Protein AF-A0A1Y1WKN1-F1 (afdb_monomer)

Mean predicted aligned error: 10.75 Å

Nearest PDB structures (foldseek):
  8tte-assembly1_A  TM=6.949E-01  e=1.532E-06  Staphylococcus aureus
  8tth-assembly1_A  TM=6.517E-01  e=1.881E-06  Staphylococcus aureus
  7ckr-assembly1_A  TM=7.234E-01  e=6.994E-06  Homo sapiens
  7yr5-assembly1_A  TM=7.170E-01  e=1.405E-05  Homo sapiens
  6lyy-assembly1_A  TM=7.865E-01  e=5.910E-05  Homo sapiens

Secondary structure (DSSP, 8-state):
----------------------------------------SSSSSSTT----HHHHHHHHHHHHHHHHHHHHHHHHHHHHHHHHHHHTT-GGGHHHHHHHHHHHHHHHHHHHHHHHHHH-HHHHHHHHHHHHHHHHHHHHT--SHHHHHHHHHHHHHHHHHHHHHHHHHHHHHS-HHHHHHHHHHHHHHHHHHHHHHHHHHHHHHHHS-THHHHHHHHHHHHHHHHHHHHH--PPPPPS-HHHHHHTS-HHHHHHHHHHHHHHHHHHHHBTTTB-TTSHHHHHHHHHHHHHHHHHHHHHHHH-SS-SS-GGGGGSHHHHHHHHHHHHHHHHHHHHHHHHHHHHHHHS---HHHHHHTTHHHHHHHHHHHHHHHHHHHHH---HHHHHHHHHHHHHHHHHGGG--TT--HHHHHHHHHHHHHHHHHHSSHHHHTT--

pLDDT: mean 79.35, std 19.74, range [22.09, 98.12]

Sequence (436 aa):
MEAVPDINEQPISEKALEAGAGAESHSSEVASGSPVASNEAAGGDLASYTLSKKQLFCAIASIGMLFFISALDATIMASIYVPIASDFDALGQAVWIITTYMLSSTIVQAIIGKISDILGRVETILTSIAIFLVGSVLCGASQSMNMLIASRTIQGVGGGGILGLGMVVLGDLFSERERGNYIGVFSAIFTIATVVGPVMGGGIVEHASWRIVFWINIPVCVIAMALIFFTLKLPKTKGTFKEKIKRIDFIGCVLFTIGMVPILLGLSWGGQQYEWTSAQVLACLICGFVVLLVFGYVEYRFVADPIIPVRLLGNRNVLSALMAVFAIGGVSFGALNNIPAWELAIKHASTTSGGLHLLPMALGVVLASPLCGIYIARSGRFLIPIRVGAVLAAAGASLLLLYKASTGFGERIVYLFLLGLGVGFVSQPPLACLSS

Radius of gyration: 26.5 Å; Cα contacts (8 Å, |Δi|>4): 584; chains: 1; bounding box: 82×65×74 Å

Foldseek 3Di:
DDDDDDDDDDDDDDDDDDDDDDDDDDDDDDDDDDDDDDPPPPPPDLVPDPQDPVLLVLLLVLLLLLLLLLLLLLQLLLQCLCVVCVVQVRNVCSLLLNLLLVLLLVLLLLQLLVLCVLFNLLVQLLVLLVQLLQLLVQCLVDPHPVSNSVSSNSNSNSSSSSNNSSLVVLPSSDDLLQSLLSLLVSLLSSLVSNLVNLLVSLVCVVPHDSSVSSVVSNVSSVSSSVSSVVRPDGDGDDDDPVVSVVLRPPVLSVLLSQLSNLCSVLVSCDPPPDDNPDPSSVVSNVVSVVSVVVSVVCQVPPRPRHSDPVVQCVDPLLVVLVVLCVVLVCLVVCCSNVQLVCCCPLVVDRSNVSSVLLVLLSVLLSVQRNVLSVCCSPPVDLVVLQVQLSVLLVQLSVLVVVVDSPDDSVSSSVSSNSNSNSSNSSSRCSVSSVVD

Organism: NCBI:txid61395

Solvent-accessible surface area (backbone atoms only — not comparable to full-atom values): 23024 Å² total; per-residue (Å²): 134,87,86,86,88,83,90,87,87,88,88,84,83,92,87,86,84,92,79,88,82,92,87,86,90,86,91,83,85,88,82,90,80,86,74,87,77,76,88,75,85,82,81,72,80,73,86,73,70,79,64,51,73,67,34,48,49,51,38,52,53,26,47,48,53,49,36,26,53,39,35,18,62,69,30,16,45,78,55,35,33,61,63,57,13,54,78,58,77,35,60,94,51,24,69,45,54,53,47,36,19,52,54,32,13,57,54,29,32,62,46,37,57,52,53,22,69,49,69,12,61,62,60,45,44,49,49,15,49,51,38,23,43,52,13,25,53,41,40,41,67,43,89,43,64,69,50,28,34,54,18,28,28,43,19,12,36,8,32,12,24,37,53,35,36,45,57,50,53,46,54,70,74,32,57,82,58,54,31,36,34,52,50,18,51,50,52,26,40,35,42,48,18,44,35,48,13,21,25,51,30,27,54,38,53,77,75,47,63,66,43,50,69,31,54,61,50,44,64,55,48,53,52,28,46,50,46,36,70,77,46,51,82,72,83,73,50,83,77,54,72,70,59,41,58,71,65,54,57,60,66,58,53,49,35,46,47,64,8,47,52,31,33,56,48,18,63,65,31,37,74,71,81,39,53,63,86,33,68,68,27,43,46,25,36,52,55,9,51,53,36,40,51,51,33,54,50,46,40,73,73,72,45,92,73,50,75,67,64,63,72,53,62,70,37,66,67,45,40,52,33,52,52,51,50,50,55,49,49,53,54,48,56,46,48,69,56,48,49,30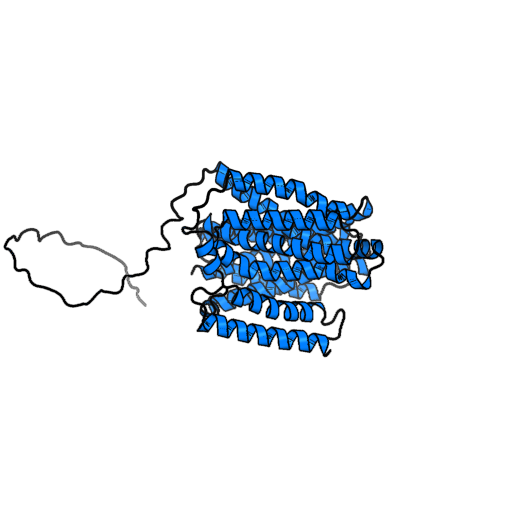,52,46,31,34,72,74,67,67,37,52,59,43,54,18,22,58,69,42,47,37,23,35,50,18,20,50,54,27,8,45,54,38,13,52,47,28,50,74,66,73,51,54,65,60,41,36,53,54,9,50,53,33,27,53,51,15,56,58,46,55,77,62,71,48,96,83,55,50,73,69,57,53,41,51,33,36,22,38,23,14,29,8,48,21,23,40,74,42,44,49,70,58,54,73,79,107

Structure (mmCIF, N/CA/C/O backbone):
data_AF-A0A1Y1WKN1-F1
#
_entry.id   AF-A0A1Y1WKN1-F1
#
loop_
_atom_site.group_PDB
_atom_site.id
_atom_site.type_symbol
_atom_site.label_atom_id
_atom_site.label_alt_id
_atom_site.label_comp_id
_atom_site.label_asym_id
_atom_site.label_entity_id
_atom_site.label_seq_id
_atom_site.pdbx_PDB_ins_code
_atom_site.Cartn_x
_atom_site.Cartn_y
_atom_site.Cartn_z
_atom_site.occupancy
_atom_site.B_iso_or_equiv
_atom_site.auth_seq_id
_atom_site.auth_comp_id
_atom_site.auth_asym_id
_atom_site.auth_atom_id
_atom_site.pdbx_PDB_model_num
ATOM 1 N N . MET A 1 1 ? -47.911 34.818 -21.875 1.00 37.78 1 MET A N 1
ATOM 2 C CA . MET A 1 1 ? -47.454 36.164 -21.484 1.00 37.78 1 MET A CA 1
ATOM 3 C C . MET A 1 1 ? -47.997 36.396 -20.085 1.00 37.78 1 MET A C 1
ATOM 5 O O . MET A 1 1 ? -49.130 35.998 -19.867 1.00 37.78 1 MET A O 1
ATOM 9 N N . GLU A 1 2 ? -47.163 36.948 -19.199 1.00 32.09 2 GLU A N 1
ATOM 10 C CA . GLU A 1 2 ? -47.450 37.388 -17.813 1.00 32.09 2 GLU A CA 1
ATOM 11 C C . GLU A 1 2 ? -47.500 36.265 -16.755 1.00 32.09 2 GLU A C 1
ATOM 13 O O . GLU A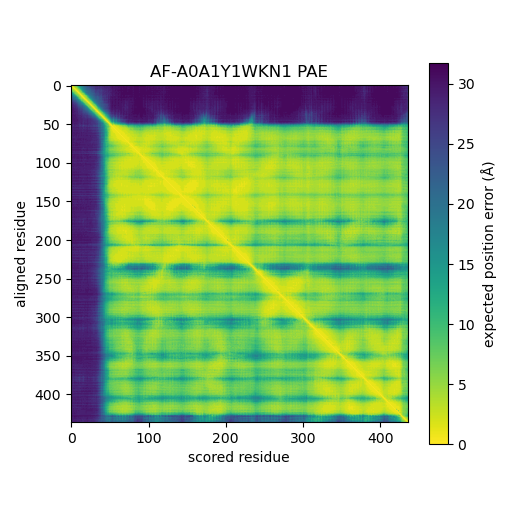 1 2 ? -48.408 35.447 -16.730 1.00 32.09 2 GLU A O 1
ATOM 18 N N . ALA A 1 3 ? -46.404 35.989 -16.037 1.00 34.03 3 ALA A N 1
ATOM 19 C CA . ALA A 1 3 ? -45.725 36.767 -14.980 1.00 34.03 3 ALA A CA 1
ATOM 20 C C . ALA A 1 3 ? -46.418 36.623 -13.610 1.00 34.03 3 ALA A C 1
ATOM 22 O O . ALA A 1 3 ? -47.417 37.270 -13.321 1.00 34.03 3 ALA A O 1
ATOM 23 N N . VAL A 1 4 ? -45.835 35.761 -12.774 1.00 35.00 4 VAL A N 1
ATOM 24 C CA . VAL A 1 4 ? -46.082 35.656 -11.329 1.00 35.00 4 VAL A CA 1
ATOM 25 C C . VAL A 1 4 ? -45.198 36.686 -10.618 1.00 35.00 4 VAL A C 1
ATOM 27 O O . VAL A 1 4 ? -44.000 36.712 -10.915 1.00 35.00 4 VAL A O 1
ATOM 30 N N . PRO A 1 5 ? -45.728 37.481 -9.671 1.00 42.72 5 PRO A N 1
ATOM 31 C CA . PRO A 1 5 ? -44.914 38.164 -8.681 1.00 42.72 5 PRO A CA 1
ATOM 32 C C . PRO A 1 5 ? -45.036 37.568 -7.271 1.00 42.72 5 PRO A C 1
ATOM 34 O O . PRO A 1 5 ? -45.926 36.786 -6.944 1.00 42.72 5 PRO A O 1
ATOM 37 N N . ASP A 1 6 ? -44.047 37.976 -6.493 1.00 33.59 6 ASP A N 1
ATOM 38 C CA . ASP A 1 6 ? -43.444 37.405 -5.300 1.00 33.59 6 ASP A CA 1
ATOM 39 C C . ASP A 1 6 ? -44.047 37.929 -3.963 1.00 33.59 6 ASP A C 1
ATOM 41 O O . ASP A 1 6 ? -44.594 39.026 -3.913 1.00 33.59 6 ASP A O 1
ATOM 45 N N . ILE A 1 7 ? -43.867 37.125 -2.902 1.00 33.78 7 ILE A N 1
ATOM 46 C CA . ILE A 1 7 ? -43.727 37.376 -1.436 1.00 33.78 7 ILE A CA 1
ATOM 47 C C . ILE A 1 7 ? -44.654 38.305 -0.596 1.00 33.78 7 ILE A C 1
ATOM 49 O O . ILE A 1 7 ? -44.704 39.517 -0.759 1.00 33.78 7 ILE A O 1
ATOM 53 N N . ASN A 1 8 ? -45.119 37.689 0.506 1.00 29.81 8 ASN A N 1
ATOM 54 C CA . ASN A 1 8 ? -44.899 38.007 1.940 1.00 29.81 8 ASN A CA 1
ATOM 55 C C . ASN A 1 8 ? -45.978 38.638 2.844 1.00 29.81 8 ASN A C 1
ATOM 57 O O . ASN A 1 8 ? -46.627 39.620 2.513 1.00 29.81 8 ASN A O 1
ATOM 61 N N . GLU A 1 9 ? -45.940 38.096 4.076 1.00 29.59 9 GLU A N 1
ATOM 62 C CA . GLU A 1 9 ? -46.276 38.659 5.399 1.00 29.59 9 GLU A CA 1
ATOM 63 C C . GLU A 1 9 ? -47.731 38.632 5.910 1.00 29.59 9 GLU A C 1
ATOM 65 O O . GLU A 1 9 ? -48.589 39.368 5.441 1.00 29.59 9 GLU A O 1
ATOM 70 N N . GLN A 1 10 ? -47.983 37.860 6.987 1.00 29.19 10 GLN A N 1
ATOM 71 C CA . GLN A 1 10 ? -48.074 38.386 8.372 1.00 29.19 10 GLN A CA 1
ATOM 72 C C . GLN A 1 10 ? -48.345 37.288 9.451 1.00 29.19 10 GLN A C 1
ATOM 74 O O . GLN A 1 10 ? -48.830 36.210 9.109 1.00 29.19 10 GLN A O 1
ATOM 79 N N . PRO A 1 11 ? -48.008 37.529 10.746 1.00 37.16 11 PRO A N 1
ATOM 80 C CA . PRO A 1 11 ? -47.888 36.523 11.821 1.00 37.16 11 PRO A CA 1
ATOM 81 C C . PRO A 1 11 ? -49.044 36.552 12.849 1.00 37.16 11 PRO A C 1
ATOM 83 O O . PRO A 1 11 ? -49.709 37.575 12.987 1.00 37.16 11 PRO A O 1
ATOM 86 N N . ILE A 1 12 ? -49.252 35.486 13.647 1.00 32.62 12 ILE A N 1
ATOM 87 C CA . ILE A 1 12 ? -50.195 35.514 14.792 1.00 32.62 12 ILE A CA 1
ATOM 88 C C . ILE A 1 12 ? -49.634 34.814 16.050 1.00 32.62 12 ILE A C 1
ATOM 90 O O . ILE A 1 12 ? -49.544 33.593 16.127 1.00 32.62 12 ILE A O 1
ATOM 94 N N . SER A 1 13 ? -49.256 35.660 17.017 1.00 32.72 13 SER A N 1
ATOM 95 C CA . SER A 1 13 ? -49.569 35.676 18.463 1.00 32.72 13 SER A CA 1
ATOM 96 C C . SER A 1 13 ? -50.103 34.415 19.175 1.00 32.72 13 SER A C 1
ATOM 98 O O . SER A 1 13 ? -51.252 34.024 19.008 1.00 32.72 13 SER A O 1
ATOM 100 N N . GLU A 1 14 ? -49.297 33.910 20.116 1.00 29.72 14 GLU A N 1
ATOM 101 C CA . GLU A 1 14 ? -49.547 33.867 21.575 1.00 29.72 14 GLU A CA 1
ATOM 102 C C . GLU A 1 14 ? -51.017 33.867 22.070 1.00 29.72 14 GLU A C 1
ATOM 104 O O . GLU A 1 14 ? -51.689 34.898 22.031 1.00 29.72 14 GLU A O 1
ATOM 109 N N . LYS A 1 15 ? -51.487 32.714 22.584 1.00 27.52 15 LYS A N 1
ATOM 110 C CA . LYS A 1 15 ? -52.479 32.551 23.677 1.00 27.52 15 LYS A CA 1
ATOM 111 C C . LYS A 1 15 ? -52.797 31.065 23.899 1.00 27.52 15 LYS A C 1
ATOM 113 O O . LYS A 1 15 ? -53.494 30.477 23.082 1.00 27.52 15 LYS A O 1
ATOM 118 N N . ALA A 1 16 ? -52.317 30.492 25.004 1.00 30.02 16 ALA A N 1
ATOM 119 C CA . ALA A 1 16 ? -53.018 29.484 25.822 1.00 30.02 16 ALA A CA 1
ATOM 120 C C . ALA A 1 16 ? -52.072 28.948 26.912 1.00 30.02 16 ALA A C 1
ATOM 122 O O . ALA A 1 16 ? -51.547 27.839 26.838 1.00 30.02 16 ALA A O 1
ATOM 123 N N . LEU A 1 17 ? -51.845 29.782 27.922 1.00 26.47 17 LEU A N 1
ATOM 124 C CA . LEU A 1 17 ? -51.500 29.355 29.273 1.00 26.47 17 LEU A CA 1
ATOM 125 C C . LEU A 1 17 ? -52.823 29.289 30.062 1.00 26.47 17 LEU A C 1
ATOM 127 O O . LEU A 1 17 ? -53.707 30.103 29.809 1.00 26.47 17 LEU A O 1
ATOM 131 N N . GLU A 1 18 ? -52.896 28.356 31.016 1.00 26.97 18 GLU A N 1
ATOM 132 C CA . GLU A 1 18 ? -53.894 28.218 32.102 1.00 26.97 18 GLU A CA 1
ATOM 133 C C . GLU A 1 18 ? -55.113 27.291 31.900 1.00 26.97 18 GLU A C 1
ATOM 135 O O . GLU A 1 18 ? -56.191 27.700 31.481 1.00 26.97 18 GLU A O 1
ATOM 140 N N . ALA A 1 19 ? -54.932 26.034 32.327 1.00 29.55 19 ALA A N 1
ATOM 141 C CA . ALA A 1 19 ? -55.803 25.256 33.234 1.00 29.55 19 ALA A CA 1
ATOM 142 C C . ALA A 1 19 ? -55.013 23.961 33.577 1.00 29.55 19 ALA A C 1
ATOM 144 O O . ALA A 1 19 ? -54.743 23.175 32.677 1.00 29.55 19 ALA A O 1
ATOM 145 N N . GLY A 1 20 ? -54.398 23.725 34.749 1.00 23.42 20 GLY A N 1
ATOM 146 C CA . GLY A 1 20 ? -54.951 23.645 36.113 1.00 23.42 20 GLY A CA 1
ATOM 147 C C . GLY A 1 20 ? -55.958 22.483 36.224 1.00 23.42 20 GLY A C 1
ATOM 148 O O . GLY A 1 20 ? -56.905 22.480 35.457 1.00 23.42 20 GLY A O 1
ATOM 149 N N . ALA A 1 21 ? -55.924 21.483 37.113 1.00 24.52 21 ALA A N 1
ATOM 150 C CA . ALA A 1 21 ? -55.039 21.003 38.178 1.00 24.52 21 ALA A CA 1
ATOM 151 C C . ALA A 1 21 ? -55.647 19.673 38.726 1.00 24.52 21 ALA A C 1
ATOM 153 O O . ALA A 1 21 ? -56.867 19.555 38.757 1.00 24.52 21 ALA A O 1
ATOM 154 N N . GLY A 1 22 ? -54.818 18.741 39.230 1.00 22.09 22 GLY A N 1
ATOM 155 C CA . GLY A 1 22 ? -55.119 17.862 40.388 1.00 22.09 22 GLY A CA 1
ATOM 156 C C . GLY A 1 22 ? -55.830 16.494 40.227 1.00 22.09 22 GLY A C 1
ATOM 157 O O . GLY A 1 22 ? -56.964 16.435 39.770 1.00 22.09 22 GLY A O 1
ATOM 158 N N . ALA A 1 23 ? -55.176 15.448 40.779 1.00 25.56 23 ALA A N 1
ATOM 159 C CA . ALA A 1 23 ? -55.706 14.377 41.669 1.00 25.56 23 ALA A CA 1
ATOM 160 C C . ALA A 1 23 ? -55.448 12.886 41.282 1.00 25.56 23 ALA A C 1
ATOM 162 O O . ALA A 1 23 ? -56.155 12.290 40.480 1.00 25.56 23 ALA A O 1
ATOM 163 N N . GLU A 1 24 ? -54.402 12.334 41.918 1.00 24.14 24 GLU A N 1
ATOM 164 C CA . GLU A 1 24 ? -54.233 11.057 42.664 1.00 24.14 24 GLU A CA 1
ATOM 165 C C . GLU A 1 24 ? -54.748 9.655 42.212 1.00 24.14 24 GLU A C 1
ATOM 167 O O . GLU A 1 24 ? -55.935 9.375 42.106 1.00 24.14 24 GLU A O 1
ATOM 172 N N . SER A 1 25 ? -53.755 8.745 42.136 1.00 22.62 25 SER A N 1
ATOM 173 C CA . SER A 1 25 ? -53.622 7.340 42.609 1.00 22.62 25 SER A CA 1
ATOM 174 C C . SER A 1 25 ? -54.633 6.224 42.270 1.00 22.62 25 SER A C 1
ATOM 176 O O . SER A 1 25 ? -55.725 6.170 42.822 1.00 22.62 25 SER A O 1
ATOM 178 N N . HIS A 1 26 ? -54.139 5.180 41.583 1.00 24.75 26 HIS A N 1
ATOM 179 C CA . HIS A 1 26 ? -54.323 3.772 41.975 1.00 24.75 26 HIS A CA 1
ATOM 180 C C . HIS A 1 26 ? -53.222 2.878 41.372 1.00 24.75 26 HIS A C 1
ATOM 182 O O . HIS A 1 26 ? -52.876 2.990 40.199 1.00 24.75 26 HIS A O 1
ATOM 188 N N . SER A 1 27 ? -52.665 1.997 42.202 1.00 22.50 27 SER A N 1
ATOM 189 C CA . SER A 1 27 ? -51.702 0.944 41.873 1.00 22.50 27 SER A CA 1
ATOM 190 C C . SER A 1 27 ? -52.409 -0.374 41.521 1.00 22.50 27 SER A C 1
ATOM 192 O O . SER A 1 27 ? -53.352 -0.762 42.208 1.00 22.50 27 SER A O 1
ATOM 194 N N . SER A 1 28 ? -51.950 -1.085 40.483 1.00 23.53 28 SER A N 1
ATOM 195 C CA . SER A 1 28 ? -51.915 -2.564 40.382 1.00 23.53 28 SER A CA 1
ATOM 196 C C . SER A 1 28 ? -51.254 -3.026 39.069 1.00 23.53 28 SER A C 1
ATOM 198 O O . SER A 1 28 ? -51.147 -2.285 38.099 1.00 23.53 28 SER A O 1
ATOM 200 N N . GLU A 1 29 ? -50.716 -4.238 39.126 1.00 23.22 29 GLU A N 1
ATOM 201 C CA . GLU A 1 29 ? -49.594 -4.828 38.393 1.00 23.22 29 GLU A CA 1
ATOM 202 C C . GLU A 1 29 ? -49.796 -5.260 36.920 1.00 23.22 29 GLU A C 1
ATOM 204 O O . GLU A 1 29 ? -50.827 -5.798 36.540 1.00 23.22 29 GLU A O 1
ATOM 209 N N . VAL A 1 30 ? -48.691 -5.124 36.163 1.00 23.06 30 VAL A N 1
ATOM 210 C CA . VAL A 1 30 ? -48.052 -6.094 35.237 1.00 23.06 30 VAL A CA 1
ATOM 211 C C . VAL A 1 30 ? -48.864 -6.682 34.065 1.00 23.06 30 VAL A C 1
ATOM 213 O O . VAL A 1 30 ? -49.628 -7.621 34.239 1.00 23.06 30 VAL A O 1
ATOM 216 N N . ALA A 1 31 ? -48.499 -6.281 32.833 1.00 23.48 31 ALA A N 1
ATOM 217 C CA . ALA A 1 31 ? -48.171 -7.203 31.725 1.00 23.48 31 ALA A CA 1
ATOM 218 C C . ALA A 1 31 ? -47.546 -6.473 30.509 1.00 23.48 31 ALA A C 1
ATOM 220 O O . ALA A 1 31 ? -48.205 -5.724 29.797 1.00 23.48 31 ALA A O 1
ATOM 221 N N . SER A 1 32 ? -46.249 -6.730 30.300 1.00 25.02 32 SER A N 1
ATOM 222 C CA . SER A 1 32 ? -45.498 -6.808 29.029 1.00 25.02 32 SER A CA 1
ATOM 223 C C . SER A 1 32 ? -45.903 -5.946 27.816 1.00 25.02 32 SER A C 1
ATOM 225 O O . SER A 1 32 ? -46.829 -6.275 27.077 1.00 25.02 32 SER A O 1
ATOM 227 N N . GLY A 1 33 ? -45.050 -4.971 27.490 1.00 23.25 33 GLY A N 1
ATOM 228 C CA . GLY A 1 33 ? -45.017 -4.305 26.186 1.00 23.25 33 GLY A CA 1
ATOM 229 C C . GLY A 1 33 ? -43.870 -3.299 26.094 1.00 23.25 33 GLY A C 1
ATOM 230 O O . GLY A 1 33 ? -44.108 -2.097 26.119 1.00 23.25 33 GLY A O 1
ATOM 231 N N . SER A 1 34 ? -42.616 -3.762 26.055 1.00 24.64 34 SER A N 1
ATOM 232 C CA . SER A 1 34 ? -41.464 -2.871 25.859 1.00 24.64 34 SER A CA 1
ATOM 233 C C . SER A 1 34 ? -41.420 -2.370 24.407 1.00 24.64 34 SER A C 1
ATOM 235 O O . SER A 1 34 ? -41.387 -3.198 23.493 1.00 24.64 34 SER A O 1
ATOM 237 N N . PRO A 1 35 ? -41.400 -1.046 24.171 1.00 26.64 35 PRO A N 1
ATOM 238 C CA . PRO A 1 35 ? -41.251 -0.485 22.840 1.00 26.64 35 PRO A CA 1
ATOM 239 C C . PRO A 1 35 ? -39.800 -0.611 22.367 1.00 26.64 35 PRO A C 1
ATOM 241 O O . PRO A 1 35 ? -38.852 -0.572 23.153 1.00 26.64 35 PRO A O 1
ATOM 244 N N . VAL A 1 36 ? -39.660 -0.780 21.056 1.00 26.25 36 VAL A N 1
ATOM 245 C CA . VAL A 1 36 ? -38.412 -0.827 20.292 1.00 26.25 36 VAL A CA 1
ATOM 246 C C . VAL A 1 36 ? -37.517 0.352 20.686 1.00 26.25 36 VAL A C 1
ATOM 248 O O . VAL A 1 36 ? -37.782 1.491 20.311 1.00 26.25 36 VAL A O 1
ATOM 251 N N . ALA A 1 37 ? -36.460 0.072 21.450 1.00 25.86 37 ALA A N 1
ATOM 252 C CA . ALA A 1 37 ? -35.389 1.022 21.703 1.00 25.86 37 ALA A CA 1
ATOM 253 C C . ALA A 1 37 ? -34.618 1.235 20.395 1.00 25.86 37 ALA A C 1
ATOM 255 O O . ALA A 1 37 ? -33.943 0.334 19.889 1.00 25.86 37 ALA A O 1
ATOM 256 N N . SER A 1 38 ? -34.772 2.430 19.835 1.00 27.66 38 SER A N 1
ATOM 257 C CA . SER A 1 38 ? -33.962 2.969 18.754 1.00 27.66 38 SER A CA 1
ATOM 258 C C . SER A 1 38 ? -32.482 2.917 19.136 1.00 27.66 38 SER A C 1
ATOM 260 O O . SER A 1 38 ? -32.046 3.382 20.188 1.00 27.66 38 SER A O 1
ATOM 262 N N . ASN A 1 39 ? -31.708 2.296 18.255 1.00 28.56 39 ASN A N 1
ATOM 263 C CA . ASN A 1 39 ? -30.284 2.037 18.385 1.00 28.56 39 ASN A CA 1
ATOM 264 C C . ASN A 1 39 ? -29.463 3.311 18.083 1.00 28.56 39 ASN A C 1
ATOM 266 O O . ASN A 1 39 ? -28.734 3.365 17.098 1.00 28.56 39 ASN A O 1
ATOM 270 N N . GLU A 1 40 ? -29.608 4.346 18.914 1.00 29.67 40 GLU A N 1
ATOM 271 C CA . GLU A 1 40 ? -28.898 5.637 18.806 1.00 29.67 40 GLU A CA 1
ATOM 272 C C . GLU A 1 40 ? -27.650 5.742 19.709 1.00 29.67 40 GLU A C 1
ATOM 274 O O . GLU A 1 40 ? -27.087 6.818 19.888 1.00 29.67 40 GLU A O 1
ATOM 279 N N . ALA A 1 41 ? -27.147 4.631 20.258 1.00 30.64 41 ALA A N 1
ATOM 280 C CA . ALA A 1 41 ? -26.076 4.653 21.265 1.00 30.64 41 ALA A CA 1
ATOM 281 C C . ALA A 1 41 ? -24.673 4.227 20.769 1.00 30.64 41 ALA A C 1
ATOM 283 O O . ALA A 1 41 ? -23.849 3.807 21.579 1.00 30.64 41 ALA A O 1
ATOM 284 N N . ALA A 1 42 ? -24.366 4.326 19.469 1.00 33.47 42 ALA A N 1
ATOM 285 C CA . ALA A 1 42 ? -23.032 3.964 18.947 1.00 33.47 42 ALA A CA 1
ATOM 286 C C . ALA A 1 42 ? -22.328 5.041 18.094 1.00 33.47 42 ALA A C 1
ATOM 288 O O . ALA A 1 42 ? -21.159 4.867 17.762 1.00 33.47 42 ALA A O 1
ATOM 289 N N . GLY A 1 43 ? -22.990 6.158 17.768 1.00 28.44 43 GLY A N 1
ATOM 290 C CA . GLY A 1 43 ? -22.425 7.210 16.904 1.00 28.44 43 GLY A CA 1
ATOM 291 C C . GLY A 1 43 ? -21.920 8.475 17.616 1.00 28.44 43 GLY A C 1
ATOM 292 O O . GLY A 1 43 ? -21.353 9.341 16.961 1.00 28.44 43 GLY A O 1
ATOM 293 N N . GLY A 1 44 ? -22.134 8.617 18.930 1.00 27.03 44 GLY A N 1
ATOM 294 C CA . GLY A 1 44 ? -22.024 9.917 19.617 1.00 27.03 44 GLY A CA 1
ATOM 295 C C . GLY A 1 44 ? -20.727 10.223 20.381 1.00 27.03 44 GLY A C 1
ATOM 296 O O . GLY A 1 44 ? -20.461 11.390 20.649 1.00 27.03 44 GLY A O 1
ATOM 297 N N . ASP A 1 45 ? -19.896 9.232 20.720 1.00 33.84 45 ASP A N 1
ATOM 298 C CA . ASP A 1 45 ? -18.843 9.417 21.746 1.00 33.84 45 ASP A CA 1
ATOM 299 C C . ASP A 1 45 ? -17.414 9.649 21.212 1.00 33.84 45 ASP A C 1
ATOM 301 O O . ASP A 1 45 ? -16.502 9.928 21.989 1.00 33.84 45 ASP A O 1
ATOM 305 N N . LEU A 1 46 ? -17.183 9.568 19.898 1.00 44.91 46 LEU A N 1
ATOM 306 C CA . LEU A 1 46 ? -15.859 9.833 19.301 1.00 44.91 46 LEU A CA 1
ATOM 307 C C . LEU A 1 46 ? -15.657 11.304 18.897 1.00 44.91 46 LEU A C 1
ATOM 309 O O . LEU A 1 46 ? -14.519 11.749 18.762 1.00 44.91 46 LEU A O 1
ATOM 313 N N . ALA A 1 47 ? -16.738 12.079 18.771 1.00 39.50 47 ALA A N 1
ATOM 314 C CA . ALA A 1 47 ? -16.700 13.477 18.335 1.00 39.50 47 ALA A CA 1
ATOM 315 C C . ALA A 1 47 ? -16.190 14.466 19.410 1.00 39.50 47 ALA A C 1
ATOM 317 O O . ALA A 1 47 ? -16.021 15.649 19.121 1.00 39.50 47 ALA A O 1
ATOM 318 N N . SER A 1 48 ? -15.936 14.013 20.644 1.00 39.50 48 SER A N 1
ATOM 319 C CA . SER A 1 48 ? -15.636 14.876 21.800 1.00 39.50 48 SER A CA 1
ATOM 320 C C . SER A 1 48 ? -14.188 14.815 22.310 1.00 39.50 48 SER A C 1
ATOM 322 O O . SER A 1 48 ? -13.865 15.473 23.300 1.00 39.50 48 SER A O 1
ATOM 324 N N . TYR A 1 49 ? -13.274 14.103 21.639 1.00 52.38 49 TYR A N 1
ATOM 325 C CA . TYR A 1 49 ? -11.843 14.174 21.964 1.00 52.38 49 TYR A CA 1
ATOM 326 C C . TYR A 1 49 ? -11.146 15.258 21.139 1.00 52.38 49 TYR A C 1
ATOM 328 O O . TYR A 1 49 ? -10.651 15.026 20.037 1.00 52.38 49 TYR A O 1
ATOM 336 N N . THR A 1 50 ? -11.041 16.460 21.703 1.00 57.78 50 THR A N 1
ATOM 337 C CA . THR A 1 50 ? -10.182 17.512 21.154 1.00 57.78 50 THR A CA 1
ATOM 338 C C . THR A 1 50 ? -8.718 17.162 21.423 1.00 57.78 50 THR A C 1
ATOM 340 O O . THR A 1 50 ? -8.125 17.627 22.400 1.00 57.78 50 THR A O 1
ATOM 343 N N . LEU A 1 51 ? -8.119 16.315 20.578 1.00 68.06 51 LEU A N 1
ATOM 344 C CA . LEU A 1 51 ? -6.662 16.193 20.517 1.00 68.06 51 LEU A CA 1
ATOM 345 C C . LEU A 1 51 ? -6.069 17.598 20.370 1.00 68.06 51 LEU A C 1
ATOM 347 O O . LEU A 1 51 ? -6.546 18.413 19.576 1.00 68.06 51 LEU A O 1
ATOM 351 N N . SER A 1 52 ? -5.013 17.899 21.126 1.00 81.25 52 SER A N 1
ATOM 352 C CA . SER A 1 52 ? -4.292 19.157 20.931 1.00 81.25 52 SER A CA 1
ATOM 353 C C . SER A 1 52 ? -3.811 19.238 19.480 1.00 81.25 52 SER A C 1
ATOM 355 O O . SER A 1 52 ? -3.375 18.231 18.923 1.00 81.25 52 SER A O 1
ATOM 357 N N . LYS A 1 53 ? -3.800 20.434 18.876 1.00 81.75 53 LYS A N 1
ATOM 358 C CA . LYS A 1 53 ? -3.290 20.641 17.503 1.00 81.75 53 LYS A CA 1
ATOM 359 C C . LYS A 1 53 ? -1.915 19.994 17.284 1.00 81.75 53 LYS A C 1
ATOM 361 O O . LYS A 1 53 ? -1.652 19.452 16.217 1.00 81.75 53 LYS A O 1
ATOM 366 N N . LYS A 1 54 ? -1.061 20.001 18.318 1.00 82.56 54 LYS A N 1
ATOM 367 C CA . LYS A 1 54 ? 0.252 19.338 18.301 1.00 82.56 54 LYS A CA 1
ATOM 368 C C . LYS A 1 54 ? 0.141 17.810 18.241 1.00 82.56 54 LYS A C 1
ATOM 370 O O . LYS A 1 54 ? 0.851 17.188 17.466 1.00 82.56 54 LYS A O 1
ATOM 375 N N . GLN A 1 55 ? -0.752 17.211 19.028 1.00 83.19 55 GLN A N 1
ATOM 376 C CA . GLN A 1 55 ? -0.982 15.760 19.029 1.00 83.19 55 GLN A CA 1
ATOM 377 C C . GLN A 1 55 ? -1.583 15.294 17.705 1.00 83.19 55 GLN A C 1
ATOM 379 O O . GLN A 1 55 ? -1.134 14.295 17.156 1.00 83.19 55 GLN A O 1
ATOM 384 N N . LEU A 1 56 ? -2.543 16.053 17.170 1.00 84.12 56 LEU A N 1
ATOM 385 C CA . LEU A 1 56 ? -3.153 15.775 15.876 1.00 84.12 56 LEU A CA 1
ATOM 386 C C . LEU A 1 56 ? -2.114 15.845 14.746 1.00 84.12 56 LEU A C 1
ATOM 388 O O . LEU A 1 56 ? -2.007 14.909 13.961 1.00 84.12 56 LEU A O 1
ATOM 392 N N . PHE A 1 57 ? -1.287 16.896 14.706 1.00 86.31 57 PHE A N 1
ATOM 393 C CA . PHE A 1 57 ? -0.196 16.999 13.732 1.00 86.31 57 PHE A CA 1
ATOM 394 C C . PHE A 1 57 ? 0.799 15.836 13.850 1.00 86.31 57 PHE A C 1
ATOM 396 O O . PHE A 1 57 ? 1.130 15.217 12.842 1.00 86.31 57 PHE A O 1
ATOM 403 N N . CYS A 1 58 ? 1.232 15.493 15.069 1.00 86.75 58 CYS A N 1
ATOM 404 C CA . CYS A 1 58 ? 2.118 14.350 15.291 1.00 86.75 58 CYS A CA 1
ATOM 405 C C . CYS A 1 58 ? 1.489 13.034 14.822 1.00 86.75 58 CYS A C 1
ATOM 407 O O . CYS A 1 58 ? 2.175 12.237 14.186 1.00 86.75 58 CYS A O 1
ATOM 409 N N . ALA A 1 59 ? 0.199 12.808 15.086 1.00 85.94 59 ALA A N 1
ATOM 410 C CA . ALA A 1 59 ? -0.507 11.614 14.637 1.00 85.94 59 ALA A CA 1
ATOM 411 C C . ALA A 1 59 ? -0.536 11.526 13.105 1.00 85.94 59 ALA A C 1
ATOM 413 O O . ALA A 1 59 ? -0.106 10.521 12.546 1.00 85.94 59 ALA A O 1
ATOM 414 N N . ILE A 1 60 ? -0.950 12.597 12.419 1.00 87.81 60 ILE A N 1
ATOM 415 C CA . ILE A 1 60 ? -0.987 12.647 10.948 1.00 87.81 60 ILE A CA 1
ATOM 416 C C . ILE A 1 60 ? 0.407 12.421 10.364 1.00 87.81 60 ILE A C 1
ATOM 418 O O . ILE A 1 60 ? 0.558 11.620 9.447 1.00 87.81 60 ILE A O 1
ATOM 422 N N . ALA A 1 61 ? 1.427 13.096 10.899 1.00 90.81 61 ALA A N 1
ATOM 423 C CA . ALA A 1 61 ? 2.801 12.964 10.428 1.00 90.81 61 ALA A CA 1
ATOM 424 C C . ALA A 1 61 ? 3.329 11.533 10.613 1.00 90.81 61 ALA A C 1
ATOM 426 O O . ALA A 1 61 ? 3.970 10.994 9.715 1.00 90.81 61 ALA A O 1
ATOM 427 N N . SER A 1 62 ? 3.011 10.893 11.742 1.00 91.81 62 SER A N 1
ATOM 428 C CA . SER A 1 62 ? 3.432 9.516 12.027 1.00 91.81 62 SER A CA 1
ATOM 429 C C . SER A 1 62 ? 2.749 8.511 11.106 1.00 91.81 62 SER A C 1
ATOM 431 O O . SER A 1 62 ? 3.415 7.656 10.527 1.00 91.81 62 SER A O 1
ATOM 433 N N . ILE A 1 63 ? 1.430 8.628 10.924 1.00 91.12 63 ILE A N 1
ATOM 434 C CA . ILE A 1 63 ? 0.681 7.750 10.018 1.00 91.12 63 ILE A CA 1
ATOM 435 C C . ILE A 1 63 ? 1.136 8.002 8.576 1.00 91.12 63 ILE A C 1
ATOM 437 O O . ILE A 1 63 ? 1.363 7.045 7.850 1.00 91.12 63 ILE A O 1
ATOM 441 N N . GLY A 1 64 ? 1.354 9.256 8.169 1.00 92.50 64 GLY A N 1
ATOM 442 C CA . GLY A 1 64 ? 1.864 9.606 6.841 1.00 92.50 64 GLY A CA 1
ATOM 443 C C . GLY A 1 64 ? 3.258 9.037 6.571 1.00 92.50 64 GLY A C 1
ATOM 444 O O . GLY A 1 64 ? 3.502 8.500 5.495 1.00 92.50 64 GLY A O 1
ATOM 445 N N . MET A 1 65 ? 4.151 9.073 7.562 1.00 93.88 65 MET A N 1
ATOM 446 C CA . MET A 1 65 ? 5.481 8.462 7.492 1.00 93.88 65 MET A CA 1
ATOM 447 C C . MET A 1 65 ? 5.404 6.935 7.324 1.00 93.88 65 MET A C 1
ATOM 449 O O . MET A 1 65 ? 6.117 6.364 6.500 1.00 93.88 65 MET A O 1
ATOM 453 N N . LEU A 1 66 ? 4.506 6.272 8.056 1.00 93.25 66 LEU A N 1
ATOM 454 C CA . LEU A 1 66 ? 4.273 4.828 7.933 1.00 93.25 66 LEU A CA 1
ATOM 455 C C . LEU A 1 66 ? 3.608 4.448 6.606 1.00 93.25 66 LEU A C 1
ATOM 457 O O . LEU A 1 66 ? 3.927 3.420 6.007 1.00 93.25 66 LEU A O 1
ATOM 461 N N . PHE A 1 67 ? 2.696 5.290 6.132 1.00 91.88 67 PHE A N 1
ATOM 462 C CA . PHE A 1 67 ? 2.056 5.129 4.836 1.00 91.88 67 PHE A CA 1
ATOM 463 C C . PHE A 1 67 ? 3.091 5.236 3.716 1.00 91.88 67 PHE A C 1
ATOM 465 O O . PHE A 1 67 ? 3.132 4.382 2.834 1.00 91.88 67 PHE A O 1
ATOM 472 N N . PHE A 1 68 ? 3.973 6.238 3.802 1.00 93.50 68 PHE A N 1
ATOM 473 C CA . PHE A 1 68 ? 5.090 6.425 2.883 1.00 93.50 68 PHE A CA 1
ATOM 474 C C . PHE A 1 68 ? 6.013 5.209 2.871 1.00 93.50 68 PHE A C 1
ATOM 476 O O . PHE A 1 68 ? 6.270 4.674 1.800 1.00 93.50 68 PHE A O 1
ATOM 483 N N . ILE A 1 69 ? 6.479 4.741 4.036 1.00 93.62 69 ILE A N 1
ATOM 484 C CA . ILE A 1 69 ? 7.443 3.634 4.087 1.00 93.62 69 ILE A CA 1
ATOM 485 C C . ILE A 1 69 ? 6.833 2.319 3.589 1.00 93.62 69 ILE A C 1
ATOM 487 O O . ILE A 1 69 ? 7.494 1.569 2.880 1.00 93.62 69 ILE A O 1
ATOM 491 N N . SER A 1 70 ? 5.551 2.069 3.878 1.00 92.81 70 SER A N 1
ATOM 492 C CA . SER A 1 70 ? 4.854 0.870 3.393 1.00 92.81 70 SER A CA 1
ATOM 493 C C . SER A 1 70 ? 4.631 0.920 1.879 1.00 92.81 70 SER A C 1
ATOM 495 O O . SER A 1 70 ? 4.857 -0.070 1.189 1.00 92.81 70 SER A O 1
ATOM 497 N N . ALA A 1 71 ? 4.232 2.078 1.343 1.00 90.06 71 ALA A N 1
ATOM 498 C CA . ALA A 1 71 ? 4.065 2.278 -0.097 1.00 90.06 71 ALA A CA 1
ATOM 499 C C . ALA A 1 71 ? 5.403 2.219 -0.853 1.00 90.06 71 ALA A C 1
ATOM 501 O O . ALA A 1 71 ? 5.492 1.645 -1.939 1.00 90.06 71 ALA A O 1
ATOM 502 N N . LEU A 1 72 ? 6.459 2.780 -0.264 1.00 91.00 72 LEU A N 1
ATOM 503 C CA . LEU A 1 72 ? 7.810 2.723 -0.803 1.00 91.00 72 LEU A CA 1
ATOM 504 C C . LEU A 1 72 ? 8.283 1.273 -0.880 1.00 91.00 72 LEU A C 1
ATOM 506 O O . LEU A 1 72 ? 8.749 0.845 -1.927 1.00 91.00 72 LEU A O 1
ATOM 510 N N . ASP A 1 73 ? 8.115 0.498 0.191 1.00 91.25 73 ASP A N 1
ATOM 511 C CA . ASP A 1 73 ? 8.547 -0.901 0.267 1.00 91.25 73 ASP A CA 1
ATOM 512 C C . ASP A 1 73 ? 7.791 -1.814 -0.724 1.00 91.25 73 ASP A C 1
ATOM 514 O O . ASP A 1 73 ? 8.367 -2.739 -1.303 1.00 91.25 73 ASP A O 1
ATOM 518 N N . ALA A 1 74 ? 6.522 -1.503 -1.007 1.00 85.06 74 ALA A N 1
ATOM 519 C CA . ALA A 1 74 ? 5.735 -2.184 -2.035 1.00 85.06 74 ALA A CA 1
ATOM 520 C C . ALA A 1 74 ? 6.247 -1.935 -3.468 1.00 85.06 74 ALA A C 1
ATOM 522 O O . ALA A 1 74 ? 6.036 -2.766 -4.349 1.00 85.06 74 ALA A O 1
ATOM 523 N N . THR A 1 75 ? 6.907 -0.801 -3.714 1.00 85.12 75 THR A N 1
ATOM 524 C CA . THR A 1 75 ? 7.202 -0.304 -5.070 1.00 85.12 75 THR A CA 1
ATOM 525 C C . THR A 1 75 ? 8.685 -0.361 -5.416 1.00 85.12 75 THR A C 1
ATOM 527 O O . THR A 1 75 ? 9.046 -0.668 -6.549 1.00 85.12 75 THR A O 1
ATOM 530 N N . ILE A 1 76 ? 9.562 -0.173 -4.431 1.00 88.44 76 ILE A N 1
ATOM 531 C CA . ILE A 1 76 ? 11.016 -0.294 -4.572 1.00 88.44 76 ILE A CA 1
ATOM 532 C C . ILE A 1 76 ? 11.450 -1.688 -5.034 1.00 88.44 76 ILE A C 1
ATOM 534 O O . ILE A 1 76 ? 12.419 -1.820 -5.777 1.00 88.44 76 ILE A O 1
ATOM 538 N N . MET A 1 77 ? 10.709 -2.737 -4.660 1.00 87.50 77 MET A N 1
ATOM 539 C CA . MET A 1 77 ? 11.027 -4.108 -5.067 1.00 87.50 77 MET A CA 1
ATOM 540 C C . MET A 1 77 ? 10.966 -4.301 -6.584 1.00 87.50 77 MET A C 1
ATOM 542 O O . MET A 1 77 ? 11.714 -5.121 -7.107 1.00 87.50 77 MET A O 1
ATOM 546 N N . ALA A 1 78 ? 10.151 -3.521 -7.302 1.00 80.69 78 ALA A N 1
ATOM 547 C CA . ALA A 1 78 ? 10.039 -3.618 -8.755 1.00 80.69 78 ALA A CA 1
ATOM 548 C C . ALA A 1 78 ? 11.364 -3.323 -9.482 1.00 80.69 78 ALA A C 1
ATOM 550 O O . ALA A 1 78 ? 11.586 -3.867 -10.561 1.00 80.69 78 ALA A O 1
ATOM 551 N N . SER A 1 79 ? 12.263 -2.520 -8.896 1.00 80.56 79 SER A N 1
ATOM 552 C CA . SER A 1 79 ? 13.571 -2.225 -9.498 1.00 80.56 79 SER A CA 1
ATOM 553 C C . SER A 1 79 ? 14.702 -3.137 -9.025 1.00 80.56 79 SER A C 1
ATOM 555 O O . SER A 1 79 ? 15.717 -3.236 -9.710 1.00 80.56 79 SER A O 1
ATOM 557 N N . ILE A 1 80 ? 14.546 -3.824 -7.888 1.00 86.62 80 ILE A N 1
ATOM 558 C CA . ILE A 1 80 ? 15.652 -4.566 -7.256 1.00 86.62 80 ILE A CA 1
ATOM 559 C C . ILE A 1 80 ? 15.428 -6.079 -7.147 1.00 86.62 80 ILE A C 1
ATOM 561 O O . ILE A 1 80 ? 16.359 -6.797 -6.783 1.00 86.62 80 ILE A O 1
ATOM 565 N N . TYR A 1 81 ? 14.236 -6.595 -7.472 1.00 86.56 81 TYR A N 1
ATOM 566 C CA . TYR A 1 81 ? 13.923 -8.022 -7.305 1.00 86.56 81 TYR A CA 1
ATOM 567 C C . TYR A 1 81 ? 14.837 -8.955 -8.123 1.00 86.56 81 TYR A C 1
ATOM 569 O O . TYR A 1 81 ? 15.183 -10.031 -7.638 1.00 86.56 81 TYR A O 1
ATOM 577 N N . VAL A 1 82 ? 15.272 -8.547 -9.325 1.00 86.44 82 VAL A N 1
ATOM 578 C CA . VAL A 1 82 ? 16.207 -9.331 -10.158 1.00 86.44 82 VAL A CA 1
ATOM 579 C C . VAL A 1 82 ? 17.617 -9.364 -9.554 1.00 86.44 82 VAL A C 1
ATOM 581 O O . VAL A 1 82 ? 18.112 -10.470 -9.341 1.00 86.44 82 VAL A O 1
ATOM 584 N N . PRO A 1 83 ? 18.256 -8.223 -9.213 1.00 87.25 83 PRO A N 1
ATOM 585 C CA . PRO A 1 83 ? 19.525 -8.223 -8.482 1.00 87.25 83 PRO A CA 1
ATOM 586 C C . PRO A 1 83 ? 19.507 -9.083 -7.213 1.00 87.25 83 PRO A C 1
ATOM 588 O O . PRO A 1 83 ? 20.396 -9.906 -7.022 1.00 87.25 83 PRO A O 1
ATOM 591 N N . ILE A 1 84 ? 18.459 -8.969 -6.387 1.00 91.19 84 ILE A N 1
ATOM 592 C CA . ILE A 1 84 ? 18.311 -9.796 -5.179 1.00 91.19 84 ILE A CA 1
ATOM 593 C C . ILE A 1 84 ? 18.285 -11.286 -5.531 1.00 91.19 84 ILE A C 1
ATOM 595 O O . ILE A 1 84 ? 18.915 -12.104 -4.865 1.00 91.19 84 ILE A O 1
ATOM 599 N N . ALA A 1 85 ? 17.535 -11.655 -6.568 1.00 90.88 85 ALA A N 1
ATOM 600 C CA . ALA A 1 85 ? 17.432 -13.044 -6.976 1.00 90.88 85 ALA A CA 1
ATOM 601 C C . ALA A 1 85 ? 18.718 -13.586 -7.601 1.00 90.88 85 ALA A C 1
ATOM 603 O O . ALA A 1 85 ? 19.010 -14.767 -7.430 1.00 90.88 85 ALA A O 1
ATOM 604 N N . SER A 1 86 ? 19.501 -12.731 -8.258 1.00 89.62 86 SER A N 1
ATOM 605 C CA . SER A 1 86 ? 20.836 -13.070 -8.747 1.00 89.62 86 SER A CA 1
ATOM 606 C C . SER A 1 86 ? 21.810 -13.339 -7.598 1.00 89.62 8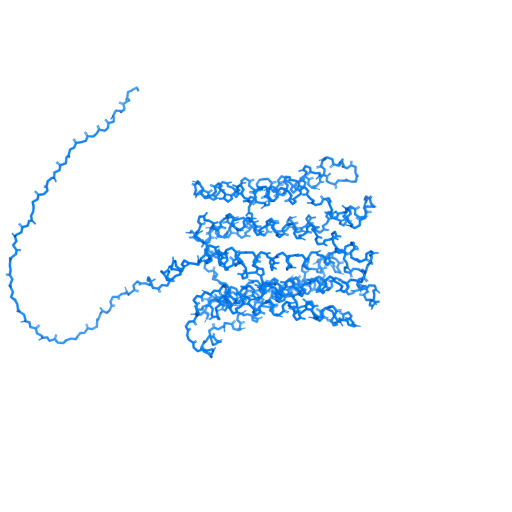6 SER A C 1
ATOM 608 O O . SER A 1 86 ? 22.556 -14.309 -7.666 1.00 89.62 86 SER A O 1
ATOM 610 N N . ASP A 1 87 ? 21.767 -12.544 -6.523 1.00 91.88 87 ASP A N 1
ATOM 611 C CA . ASP A 1 87 ? 22.616 -12.733 -5.333 1.00 91.88 87 ASP A CA 1
ATOM 612 C C . ASP A 1 87 ? 22.396 -14.090 -4.639 1.00 91.88 87 ASP A C 1
ATOM 614 O O . ASP A 1 87 ? 23.291 -14.597 -3.964 1.00 91.88 87 ASP A O 1
ATOM 618 N N . PHE A 1 88 ? 21.208 -14.681 -4.793 1.00 93.62 88 PHE A N 1
ATOM 619 C CA . PHE A 1 88 ? 20.856 -15.993 -4.243 1.00 93.62 88 PHE A CA 1
ATOM 620 C C . PHE A 1 88 ? 20.865 -17.128 -5.277 1.00 93.62 88 PHE A C 1
ATOM 622 O O . PHE A 1 88 ? 20.425 -18.227 -4.944 1.00 93.62 88 PHE A O 1
ATOM 629 N N . ASP A 1 89 ? 21.306 -16.867 -6.512 1.00 91.69 89 ASP A N 1
ATOM 630 C CA . ASP A 1 89 ? 21.241 -17.811 -7.639 1.00 91.69 89 ASP A CA 1
ATOM 631 C C . ASP A 1 89 ? 19.834 -18.430 -7.828 1.00 91.69 89 ASP A C 1
ATOM 633 O O . ASP A 1 89 ? 19.644 -19.619 -8.076 1.00 91.69 89 ASP A O 1
ATOM 637 N N . ALA A 1 90 ? 18.798 -17.605 -7.643 1.00 91.94 90 ALA A N 1
ATOM 638 C CA . ALA A 1 90 ? 17.399 -18.024 -7.565 1.00 91.94 90 ALA A CA 1
ATOM 639 C C . ALA A 1 90 ? 16.481 -17.156 -8.442 1.00 91.94 90 ALA A C 1
ATOM 641 O O . ALA A 1 90 ? 15.356 -16.825 -8.057 1.00 91.94 90 ALA A O 1
ATOM 642 N N . LEU A 1 91 ? 16.935 -16.802 -9.650 1.00 88.62 91 LEU A N 1
ATOM 643 C CA . LEU A 1 91 ? 16.190 -15.972 -10.612 1.00 88.62 91 LEU A CA 1
ATOM 644 C C . LEU A 1 91 ? 14.780 -16.502 -10.912 1.00 88.62 91 LEU A C 1
ATOM 646 O O . LEU A 1 91 ? 13.836 -15.720 -11.012 1.00 88.62 91 LEU A O 1
ATOM 650 N N . GLY A 1 92 ? 14.605 -17.827 -10.969 1.00 85.44 92 GLY A N 1
ATOM 651 C CA . GLY A 1 92 ? 13.293 -18.455 -11.171 1.00 85.44 92 GLY A CA 1
ATOM 652 C C . GLY A 1 92 ? 12.273 -18.157 -10.062 1.00 85.44 92 GLY A C 1
ATOM 653 O O . GLY A 1 92 ? 11.080 -18.367 -10.257 1.00 85.44 92 GLY A O 1
ATOM 654 N N . GLN A 1 93 ? 12.720 -17.650 -8.910 1.00 85.94 93 GLN A N 1
ATOM 655 C CA . GLN A 1 93 ? 11.867 -17.285 -7.780 1.00 85.94 93 GLN A CA 1
ATOM 656 C C . GLN A 1 93 ? 11.729 -15.767 -7.582 1.00 85.94 93 GLN A C 1
ATOM 658 O O . GLN A 1 93 ? 11.035 -15.339 -6.663 1.00 85.94 93 GLN A O 1
ATOM 663 N N . ALA A 1 94 ? 12.335 -14.939 -8.438 1.00 86.12 94 ALA A N 1
ATOM 664 C CA . ALA A 1 94 ? 12.408 -13.489 -8.242 1.00 86.12 94 ALA A CA 1
ATOM 665 C C . ALA A 1 94 ? 11.020 -12.827 -8.100 1.00 86.12 94 ALA A C 1
ATOM 667 O O . ALA A 1 94 ? 10.821 -11.947 -7.263 1.00 86.12 94 ALA A O 1
ATOM 668 N N . VAL A 1 95 ? 10.034 -13.304 -8.869 1.00 84.44 95 VAL A N 1
ATOM 669 C CA . VAL A 1 95 ? 8.647 -12.801 -8.853 1.00 84.44 95 VAL A CA 1
ATOM 670 C C . VAL A 1 95 ? 7.982 -12.980 -7.479 1.00 84.44 95 VAL A C 1
ATOM 672 O O . VAL A 1 95 ? 7.140 -12.168 -7.081 1.00 84.44 95 VAL A O 1
ATOM 675 N N . TRP A 1 96 ? 8.389 -13.985 -6.698 1.00 89.44 96 TRP A N 1
ATOM 676 C CA . TRP A 1 96 ? 7.814 -14.247 -5.378 1.00 89.44 96 TRP A CA 1
ATOM 677 C C . TRP A 1 96 ? 8.156 -13.179 -4.338 1.00 89.44 96 TRP A C 1
ATOM 679 O O . TRP A 1 96 ? 7.370 -12.985 -3.415 1.00 89.44 96 TRP A O 1
ATOM 689 N N . ILE A 1 97 ? 9.257 -12.438 -4.505 1.00 91.12 97 ILE A N 1
ATOM 690 C CA . ILE A 1 97 ? 9.659 -11.351 -3.592 1.00 91.12 97 ILE A CA 1
ATOM 691 C C . ILE A 1 97 ? 8.588 -10.248 -3.545 1.00 91.12 97 ILE A C 1
ATOM 693 O O . ILE A 1 97 ? 8.280 -9.702 -2.479 1.00 91.12 97 ILE A O 1
ATOM 697 N N . ILE A 1 98 ? 8.017 -9.926 -4.708 1.00 88.00 98 ILE A N 1
ATOM 698 C CA . ILE A 1 98 ? 6.945 -8.936 -4.858 1.00 88.00 98 ILE A CA 1
ATOM 699 C C . ILE A 1 98 ? 5.602 -9.583 -4.508 1.00 88.00 98 ILE A C 1
ATOM 701 O O . ILE A 1 98 ? 4.836 -9.047 -3.705 1.00 88.00 98 ILE A O 1
ATOM 705 N N . THR A 1 99 ? 5.349 -10.769 -5.069 1.00 88.75 99 THR A N 1
ATOM 706 C CA . THR A 1 99 ? 4.046 -11.439 -4.998 1.00 88.75 99 THR A CA 1
ATOM 707 C C . THR A 1 99 ? 3.625 -11.749 -3.567 1.00 88.75 99 THR A C 1
ATOM 709 O O . THR A 1 99 ? 2.486 -11.463 -3.209 1.00 88.75 99 THR A O 1
ATOM 712 N N . THR A 1 100 ? 4.507 -12.285 -2.712 1.00 92.81 100 THR A N 1
ATOM 713 C CA . THR A 1 100 ? 4.098 -12.667 -1.348 1.00 92.81 100 THR A CA 1
ATOM 714 C C . THR A 1 100 ? 3.765 -11.474 -0.464 1.00 92.81 100 THR A C 1
ATOM 716 O O . THR A 1 100 ? 2.822 -11.551 0.321 1.00 92.81 100 THR A O 1
ATOM 719 N N . TYR A 1 101 ? 4.481 -10.358 -0.626 1.00 93.56 101 TYR A N 1
ATOM 720 C CA . TYR A 1 101 ? 4.166 -9.108 0.061 1.00 93.56 101 TYR A CA 1
ATOM 721 C C . TYR A 1 101 ? 2.829 -8.532 -0.412 1.00 93.56 101 TYR A C 1
ATOM 723 O O . TYR A 1 101 ? 1.991 -8.153 0.406 1.00 93.56 101 TYR A O 1
ATOM 731 N N . MET A 1 102 ? 2.608 -8.458 -1.729 1.00 89.00 102 MET A N 1
ATOM 732 C CA . MET A 1 102 ? 1.349 -7.946 -2.275 1.00 89.00 102 MET A CA 1
ATOM 733 C C . MET A 1 102 ? 0.174 -8.815 -1.825 1.00 89.00 102 MET A C 1
ATOM 735 O O . MET A 1 102 ? -0.811 -8.297 -1.313 1.00 89.00 102 MET A O 1
ATOM 739 N N . LEU A 1 103 ? 0.322 -10.136 -1.912 1.00 91.38 103 LEU A N 1
ATOM 740 C CA . LEU A 1 103 ? -0.689 -11.098 -1.499 1.00 91.38 103 LEU A CA 1
ATOM 741 C C . LEU A 1 103 ? -1.064 -10.945 -0.020 1.00 91.38 103 LEU A C 1
ATOM 743 O O . LEU A 1 103 ? -2.243 -10.786 0.302 1.00 91.38 103 LEU A O 1
ATOM 747 N N . SER A 1 104 ? -0.080 -10.956 0.885 1.00 94.75 104 SER A N 1
ATOM 748 C CA . SER A 1 104 ? -0.363 -10.834 2.317 1.00 94.75 104 SER A CA 1
ATOM 749 C C . SER A 1 104 ? -0.883 -9.444 2.685 1.00 94.75 104 SER A C 1
ATOM 751 O O . SER A 1 104 ? -1.818 -9.336 3.479 1.00 94.75 104 SER A O 1
ATOM 753 N N . SER A 1 105 ? -0.360 -8.381 2.064 1.00 93.69 105 SER A N 1
ATOM 754 C CA . SER A 1 105 ? -0.826 -7.015 2.318 1.00 93.69 105 SER A CA 1
ATOM 755 C C . SER A 1 105 ? -2.258 -6.777 1.837 1.00 93.69 105 SER A C 1
ATOM 757 O O . SER A 1 105 ? -3.040 -6.176 2.573 1.00 93.69 105 SER A O 1
ATOM 759 N N . THR A 1 106 ? -2.645 -7.280 0.660 1.00 90.56 106 THR A N 1
ATOM 760 C CA . THR A 1 106 ? -4.020 -7.173 0.143 1.00 90.56 106 THR A CA 1
ATOM 761 C C . THR A 1 106 ? -5.020 -7.888 1.048 1.00 90.56 106 THR A C 1
ATOM 763 O O . THR A 1 106 ? -6.074 -7.333 1.356 1.00 90.56 106 THR A O 1
ATOM 766 N N . ILE A 1 107 ? -4.687 -9.092 1.522 1.00 91.81 107 ILE A N 1
ATOM 767 C CA . ILE A 1 107 ? -5.571 -9.859 2.410 1.00 91.81 107 ILE A CA 1
ATOM 768 C C . ILE A 1 107 ? -5.755 -9.129 3.742 1.00 91.81 107 ILE A C 1
ATOM 770 O O . ILE A 1 107 ? -6.880 -8.952 4.208 1.00 91.81 107 ILE A O 1
ATOM 774 N N . VAL A 1 108 ? -4.661 -8.655 4.342 1.00 93.69 108 VAL A N 1
ATOM 775 C CA . VAL A 1 108 ? -4.723 -7.985 5.646 1.00 93.69 108 VAL A CA 1
ATOM 776 C C . VAL A 1 108 ? -5.454 -6.650 5.568 1.00 93.69 108 VAL A C 1
ATOM 778 O O . VAL A 1 108 ? -6.200 -6.338 6.493 1.00 93.69 108 VAL A O 1
ATOM 781 N N . GLN A 1 109 ? -5.327 -5.892 4.474 1.00 90.94 109 GLN A N 1
ATOM 782 C CA . GLN A 1 109 ? -6.068 -4.635 4.295 1.00 90.94 109 GLN A CA 1
ATOM 783 C C . GLN A 1 109 ? -7.586 -4.814 4.435 1.00 90.94 109 GLN A C 1
ATOM 785 O O . GLN A 1 109 ? -8.241 -3.961 5.030 1.00 90.94 109 GLN A O 1
ATOM 790 N N . ALA A 1 110 ? -8.140 -5.926 3.944 1.00 86.62 110 ALA A N 1
ATOM 791 C CA . ALA A 1 110 ? -9.571 -6.207 4.052 1.00 86.62 110 ALA A CA 1
ATOM 792 C C . ALA A 1 110 ? -10.006 -6.561 5.487 1.00 86.62 110 ALA A C 1
ATOM 794 O O . ALA A 1 110 ? -11.115 -6.235 5.901 1.00 86.62 110 ALA A O 1
ATOM 795 N N . ILE A 1 111 ? -9.131 -7.210 6.258 1.00 89.94 111 ILE A N 1
ATOM 796 C CA . ILE A 1 111 ? -9.461 -7.755 7.583 1.00 89.94 111 ILE A CA 1
ATOM 797 C C . ILE A 1 111 ? -9.159 -6.745 8.707 1.00 89.94 111 ILE A C 1
ATOM 799 O O . ILE A 1 111 ? -9.852 -6.701 9.729 1.00 89.94 111 ILE A O 1
ATOM 803 N N . ILE A 1 112 ? -8.126 -5.912 8.539 1.00 91.19 112 ILE A N 1
ATOM 804 C CA . ILE A 1 112 ? -7.562 -5.098 9.624 1.00 91.19 112 ILE A CA 1
ATOM 805 C C . ILE A 1 112 ? -8.547 -4.066 10.180 1.00 91.19 112 ILE A C 1
ATOM 807 O O . ILE A 1 112 ? -8.523 -3.790 11.380 1.00 91.19 112 ILE A O 1
ATOM 811 N N . GLY A 1 113 ? -9.446 -3.538 9.340 1.00 87.25 113 GLY A N 1
ATOM 812 C CA . GLY A 1 113 ? -10.495 -2.611 9.768 1.00 87.25 113 GLY A CA 1
ATOM 813 C C . GLY A 1 113 ? -11.342 -3.222 10.882 1.00 87.25 113 GLY A C 1
ATOM 814 O O . GLY A 1 113 ? -11.424 -2.661 11.976 1.00 87.25 113 GLY A O 1
ATOM 815 N N . LYS A 1 114 ? -11.831 -4.445 10.661 1.00 85.88 114 LYS A N 1
ATOM 816 C CA . LYS A 1 114 ? -12.646 -5.178 11.630 1.00 85.88 114 LYS A CA 1
ATOM 817 C C . LYS A 1 114 ? -11.872 -5.571 12.885 1.00 85.88 114 LYS A C 1
ATOM 819 O O . LYS A 1 114 ? -12.363 -5.395 13.998 1.00 85.88 114 LYS A O 1
ATOM 824 N N . ILE A 1 115 ? -10.636 -6.051 12.726 1.00 89.19 115 ILE A N 1
ATOM 825 C CA . ILE A 1 115 ? -9.759 -6.349 13.870 1.00 89.19 115 ILE A CA 1
ATOM 826 C C . ILE A 1 115 ? -9.579 -5.098 14.736 1.00 89.19 115 ILE A C 1
ATOM 828 O O . ILE A 1 115 ? -9.644 -5.181 15.964 1.00 89.19 115 ILE A O 1
ATOM 832 N N . SER A 1 116 ? -9.414 -3.934 14.109 1.00 89.94 116 SER A N 1
ATOM 833 C CA . SER A 1 116 ? -9.225 -2.680 14.827 1.00 89.94 116 SER A CA 1
ATOM 834 C C . SER A 1 116 ? -10.489 -2.167 15.525 1.00 89.94 116 SER A C 1
ATOM 836 O O . SER A 1 116 ? -10.355 -1.524 16.566 1.00 89.94 116 SER A O 1
ATOM 838 N N . ASP A 1 117 ? -11.694 -2.499 15.036 1.00 86.75 117 ASP A N 1
ATOM 839 C CA . ASP A 1 117 ? -12.957 -2.207 15.744 1.00 86.75 117 ASP A CA 1
ATOM 840 C C . ASP A 1 117 ? -13.033 -2.972 17.074 1.00 86.75 117 ASP A C 1
ATOM 842 O O . ASP A 1 117 ? -13.599 -2.496 18.058 1.00 86.75 117 ASP A O 1
ATOM 846 N N . ILE A 1 118 ? -12.451 -4.174 17.108 1.00 86.94 118 ILE A N 1
ATOM 847 C CA . ILE A 1 118 ? -12.503 -5.088 18.250 1.00 86.94 118 ILE A CA 1
ATOM 848 C C . ILE A 1 118 ? -11.362 -4.798 19.235 1.00 86.94 118 ILE A C 1
ATOM 850 O O . ILE A 1 118 ? -11.590 -4.597 20.433 1.00 86.94 118 ILE A O 1
ATOM 854 N N . LEU A 1 119 ? -10.117 -4.789 18.753 1.00 87.44 119 LEU A N 1
ATOM 855 C CA . LEU A 1 119 ? -8.920 -4.662 19.590 1.00 87.44 119 LEU A CA 1
ATOM 856 C C . LEU A 1 119 ? -8.604 -3.215 19.976 1.00 87.44 119 LEU A C 1
ATOM 858 O O . LEU A 1 119 ? -8.006 -3.003 21.031 1.00 87.44 119 LEU A O 1
ATOM 862 N N . GLY A 1 120 ? -9.063 -2.248 19.180 1.00 88.75 120 GLY A N 1
ATOM 863 C CA . GLY A 1 120 ? -8.727 -0.833 19.304 1.00 88.75 120 GLY A CA 1
ATOM 864 C C . GLY A 1 120 ? -7.807 -0.364 18.176 1.00 88.75 120 GLY A C 1
ATOM 865 O O . GLY A 1 120 ? -6.968 -1.114 17.663 1.00 88.75 120 GLY A O 1
ATOM 866 N N . ARG A 1 121 ? -7.975 0.899 17.767 1.00 88.19 121 ARG A N 1
ATOM 867 C CA . ARG A 1 121 ? -7.233 1.510 16.652 1.00 88.19 121 ARG A CA 1
ATOM 868 C C . ARG A 1 121 ? -5.730 1.588 16.920 1.00 88.19 121 ARG A C 1
ATOM 870 O O . ARG A 1 121 ? -4.933 1.207 16.068 1.00 88.19 121 ARG A O 1
ATOM 877 N N . VAL A 1 122 ? -5.345 2.061 18.108 1.00 88.88 122 VAL A N 1
ATOM 878 C CA . VAL A 1 122 ? -3.940 2.316 18.475 1.00 88.88 122 VAL A CA 1
ATOM 879 C C . VAL A 1 122 ? -3.179 1.005 18.641 1.00 88.88 122 VAL A C 1
ATOM 881 O O . VAL A 1 122 ? -2.081 0.837 18.121 1.00 88.88 122 VAL A O 1
ATOM 884 N N . GLU A 1 123 ? -3.780 0.041 19.323 1.00 91.31 123 GLU A N 1
ATOM 885 C CA . GLU A 1 123 ? -3.196 -1.272 19.564 1.00 91.31 123 GLU A CA 1
ATOM 886 C C . GLU A 1 123 ? -2.962 -2.016 18.244 1.00 91.31 123 GLU A C 1
ATOM 888 O O . GLU A 1 123 ? -1.900 -2.607 18.029 1.00 91.31 123 GLU A O 1
ATOM 893 N N . THR A 1 124 ? -3.922 -1.928 17.322 1.00 93.62 124 THR A N 1
ATOM 894 C CA . THR A 1 124 ? -3.836 -2.610 16.027 1.00 93.62 124 THR A CA 1
ATOM 895 C C . THR A 1 124 ? -2.795 -1.962 15.108 1.00 93.62 124 THR A C 1
ATOM 897 O O . THR A 1 124 ? -2.046 -2.683 14.442 1.00 93.62 124 THR A O 1
ATOM 900 N N . ILE A 1 125 ? -2.665 -0.626 15.102 1.00 92.75 125 ILE A N 1
ATOM 901 C CA . ILE A 1 125 ? -1.647 0.045 14.275 1.00 92.75 125 ILE A CA 1
ATOM 902 C C . ILE A 1 125 ? -0.246 -0.210 14.827 1.00 92.75 125 ILE A C 1
ATOM 904 O O . ILE A 1 125 ? 0.641 -0.565 14.059 1.00 92.75 125 ILE A O 1
ATOM 908 N N . LEU A 1 126 ? -0.052 -0.156 16.150 1.00 94.75 126 LEU A N 1
ATOM 909 C CA . LEU A 1 126 ? 1.231 -0.485 16.782 1.00 94.75 126 LEU A CA 1
ATOM 910 C C . LEU A 1 126 ? 1.649 -1.933 16.503 1.00 94.75 126 LEU A C 1
ATOM 912 O O . LEU A 1 126 ? 2.809 -2.183 16.179 1.00 94.75 126 LEU A O 1
ATOM 916 N N . THR A 1 127 ? 0.699 -2.870 16.553 1.00 95.75 127 THR A N 1
ATOM 917 C CA . THR A 1 127 ? 0.947 -4.277 16.202 1.00 95.75 127 THR A CA 1
ATOM 918 C C . THR A 1 127 ? 1.338 -4.424 14.731 1.00 95.75 127 THR A C 1
ATOM 920 O O . THR A 1 127 ? 2.296 -5.127 14.418 1.00 95.75 127 THR A O 1
ATOM 923 N N . SER A 1 128 ? 0.660 -3.714 13.824 1.00 96.81 128 SER A N 1
ATOM 924 C CA . SER A 1 128 ? 0.981 -3.730 12.389 1.00 96.81 128 SER A CA 1
ATOM 925 C C . SER A 1 128 ? 2.388 -3.190 12.114 1.00 96.81 128 SER A C 1
ATOM 927 O O . SER A 1 128 ? 3.144 -3.797 11.357 1.00 96.81 128 SER A O 1
ATOM 929 N N . ILE A 1 129 ? 2.783 -2.103 12.791 1.00 96.62 129 ILE A N 1
ATOM 930 C CA . ILE A 1 129 ? 4.140 -1.545 12.694 1.00 96.62 129 ILE A CA 1
ATOM 931 C C . ILE A 1 129 ? 5.171 -2.531 13.243 1.00 96.62 129 ILE A C 1
ATOM 933 O O . ILE A 1 129 ? 6.211 -2.724 12.623 1.00 96.62 129 ILE A O 1
ATOM 937 N N . ALA A 1 130 ? 4.893 -3.186 14.373 1.00 97.44 130 ALA A N 1
ATOM 938 C CA . ALA A 1 130 ? 5.797 -4.183 14.940 1.00 97.44 130 ALA A CA 1
ATOM 939 C C . ALA A 1 130 ? 6.005 -5.372 13.988 1.00 97.44 130 ALA A C 1
ATOM 941 O O . ALA A 1 130 ? 7.141 -5.789 13.771 1.00 97.44 130 ALA A O 1
ATOM 942 N N . ILE A 1 131 ? 4.937 -5.874 13.359 1.00 98.06 131 ILE A N 1
ATOM 943 C CA . ILE A 1 131 ? 5.022 -6.950 12.361 1.00 98.06 131 ILE A CA 1
ATOM 944 C C . ILE A 1 131 ? 5.825 -6.494 11.134 1.00 98.06 131 ILE A C 1
ATOM 946 O O . ILE A 1 131 ? 6.708 -7.220 10.677 1.00 98.06 131 ILE A O 1
ATOM 950 N N . PHE A 1 132 ? 5.573 -5.283 10.627 1.00 97.75 132 PHE A N 1
ATOM 951 C CA . PHE A 1 132 ? 6.322 -4.722 9.498 1.00 97.75 132 PHE A CA 1
ATOM 952 C C . PHE A 1 132 ? 7.812 -4.550 9.832 1.00 97.75 132 PHE A C 1
ATOM 954 O O . PHE A 1 132 ? 8.678 -4.869 9.016 1.00 97.75 132 PHE A O 1
ATOM 961 N N . LEU A 1 133 ? 8.120 -4.094 11.047 1.00 97.06 133 LEU A N 1
ATOM 962 C CA . LEU A 1 133 ? 9.479 -3.920 11.549 1.00 97.06 133 LEU A CA 1
ATOM 963 C C . LEU A 1 133 ? 10.219 -5.260 11.635 1.00 97.06 133 LEU A C 1
ATOM 965 O O . LEU A 1 133 ? 11.324 -5.380 11.113 1.00 97.06 133 LEU A O 1
ATOM 969 N N . VAL A 1 134 ? 9.594 -6.277 12.239 1.00 98.12 134 VAL A N 1
ATOM 970 C CA . VAL A 1 134 ? 10.147 -7.639 12.315 1.00 98.12 134 VAL A CA 1
ATOM 971 C C . VAL A 1 134 ? 10.366 -8.203 10.914 1.00 98.12 134 VAL A C 1
ATOM 973 O O . VAL A 1 134 ? 11.451 -8.698 10.621 1.00 98.12 134 VAL A O 1
ATOM 976 N N . GLY A 1 135 ? 9.385 -8.066 10.019 1.00 97.62 135 GLY A N 1
ATOM 977 C CA . GLY A 1 135 ? 9.520 -8.476 8.623 1.00 97.62 135 GLY A CA 1
ATOM 978 C C . GLY A 1 135 ? 10.684 -7.780 7.912 1.00 97.62 135 GLY A C 1
ATOM 979 O O . GLY A 1 135 ? 11.457 -8.440 7.223 1.00 97.62 135 GLY A O 1
ATOM 980 N N . SER A 1 136 ? 10.867 -6.475 8.137 1.00 96.88 136 SER A N 1
ATOM 981 C CA . SER A 1 136 ? 11.976 -5.693 7.567 1.00 96.88 136 SER A CA 1
ATOM 982 C C . SER A 1 136 ? 13.338 -6.185 8.073 1.00 96.88 136 SER A C 1
ATOM 984 O O . SER A 1 136 ? 14.246 -6.410 7.276 1.00 96.88 136 SER A O 1
ATOM 986 N N . VAL A 1 137 ? 13.474 -6.434 9.381 1.00 97.88 137 VAL A N 1
ATOM 987 C CA . VAL A 1 137 ? 14.701 -7.002 9.974 1.00 97.88 137 VAL A CA 1
ATOM 988 C C . VAL A 1 137 ? 15.014 -8.370 9.368 1.00 97.88 137 VAL A C 1
ATOM 990 O O . VAL A 1 137 ? 16.149 -8.621 8.965 1.00 97.88 137 VAL A O 1
ATOM 993 N N . LEU A 1 138 ? 14.011 -9.246 9.264 1.00 97.75 138 LEU A N 1
ATOM 994 C CA . LEU A 1 138 ? 14.186 -10.588 8.708 1.00 97.75 138 LEU A CA 1
ATOM 995 C C . LEU A 1 138 ? 14.560 -10.553 7.217 1.00 97.75 138 LEU A C 1
ATOM 997 O O . LEU A 1 138 ? 15.416 -11.327 6.790 1.00 97.75 138 LEU A O 1
ATOM 1001 N N . CYS A 1 139 ? 13.996 -9.622 6.438 1.00 96.31 139 CYS A N 1
ATOM 1002 C CA . CYS A 1 139 ? 14.376 -9.422 5.037 1.00 96.31 139 CYS A CA 1
ATOM 1003 C C . CYS A 1 139 ? 15.831 -8.948 4.910 1.00 96.31 139 CYS A C 1
ATOM 1005 O O . CYS A 1 139 ? 16.603 -9.534 4.149 1.00 96.31 139 CYS A O 1
ATOM 1007 N N . GLY A 1 140 ? 16.234 -7.940 5.692 1.00 94.88 140 GLY A N 1
ATOM 1008 C CA . GLY A 1 140 ? 17.606 -7.421 5.694 1.00 94.88 140 GLY A CA 1
ATOM 1009 C C . GLY A 1 140 ? 18.648 -8.442 6.167 1.00 94.88 140 GLY A C 1
ATOM 1010 O O . GLY A 1 140 ? 19.781 -8.434 5.686 1.00 94.88 140 GLY A O 1
ATOM 1011 N N . ALA A 1 141 ? 18.258 -9.352 7.064 1.00 96.12 141 ALA A N 1
ATOM 1012 C CA . ALA A 1 141 ? 19.101 -10.426 7.591 1.00 96.12 141 ALA A CA 1
ATOM 1013 C C . ALA A 1 141 ? 19.047 -11.731 6.772 1.00 96.12 141 ALA A C 1
ATOM 1015 O O . ALA A 1 141 ? 19.722 -12.702 7.127 1.00 96.12 141 ALA A O 1
ATOM 1016 N N . SER A 1 142 ? 18.255 -11.782 5.696 1.00 96.44 142 SER A N 1
ATOM 1017 C CA . SER A 1 142 ? 17.998 -13.023 4.965 1.00 96.44 142 SER A CA 1
ATOM 1018 C C . SER A 1 142 ? 19.263 -13.628 4.335 1.00 96.44 142 SER A C 1
ATOM 1020 O O . SER A 1 142 ? 20.104 -12.936 3.747 1.00 96.44 142 SER A O 1
ATOM 1022 N N . GLN A 1 143 ? 19.384 -14.951 4.490 1.00 95.00 143 GLN A N 1
ATOM 1023 C CA . GLN A 1 143 ? 20.515 -15.769 4.021 1.00 95.00 143 GLN A CA 1
ATOM 1024 C C . GLN A 1 143 ? 20.132 -16.710 2.868 1.00 95.00 143 GLN A C 1
ATOM 1026 O O . GLN A 1 143 ? 20.988 -17.383 2.305 1.00 95.00 143 GLN A O 1
ATOM 1031 N N . SER A 1 144 ? 18.848 -16.781 2.516 1.00 95.88 144 SER A N 1
ATOM 1032 C CA . SER A 1 144 ? 18.353 -17.579 1.396 1.00 95.88 144 SER A CA 1
ATOM 1033 C C . SER A 1 144 ? 17.105 -16.948 0.788 1.00 95.88 144 SER A C 1
ATOM 1035 O O . SER A 1 144 ? 16.367 -16.229 1.471 1.00 95.88 144 SER A O 1
ATOM 1037 N N . MET A 1 145 ? 16.831 -17.275 -0.478 1.00 94.38 145 MET A N 1
ATOM 1038 C CA . MET A 1 145 ? 15.630 -16.819 -1.182 1.00 94.38 145 MET A CA 1
ATOM 1039 C C . MET A 1 145 ? 14.343 -17.209 -0.438 1.00 94.38 145 MET A C 1
ATOM 1041 O O . MET A 1 145 ? 13.473 -16.371 -0.221 1.00 94.38 145 MET A O 1
ATOM 1045 N N . ASN A 1 146 ? 14.246 -18.449 0.052 1.00 95.62 146 ASN A N 1
ATOM 1046 C CA . ASN A 1 146 ? 13.073 -18.911 0.802 1.00 95.62 146 ASN A CA 1
ATOM 1047 C C . ASN A 1 146 ? 12.864 -18.118 2.101 1.00 95.62 146 ASN A C 1
ATOM 1049 O O . ASN A 1 146 ? 11.734 -17.754 2.430 1.00 95.62 146 ASN A O 1
ATOM 1053 N N . MET A 1 147 ? 13.949 -17.821 2.829 1.00 97.12 147 MET A N 1
ATOM 1054 C CA . MET A 1 147 ? 13.881 -16.984 4.028 1.00 97.12 147 MET A CA 1
ATOM 1055 C C . MET A 1 147 ? 13.399 -15.577 3.676 1.00 97.12 147 MET A C 1
ATOM 1057 O O . MET A 1 147 ? 12.551 -15.035 4.385 1.00 97.12 147 MET A O 1
ATOM 1061 N N . LEU A 1 148 ? 13.891 -14.998 2.578 1.00 96.56 148 LEU A N 1
ATOM 1062 C CA . LEU A 1 148 ? 13.443 -13.690 2.115 1.00 96.56 148 LEU A CA 1
ATOM 1063 C C . LEU A 1 148 ? 11.954 -13.708 1.748 1.00 96.56 148 LEU A C 1
ATOM 1065 O O . LEU A 1 148 ? 11.211 -12.861 2.229 1.00 96.56 148 LEU A O 1
ATOM 1069 N N . ILE A 1 149 ? 11.487 -14.693 0.979 1.00 96.12 149 ILE A N 1
ATOM 1070 C CA . ILE A 1 149 ? 10.075 -14.824 0.579 1.00 96.12 149 ILE A CA 1
ATOM 1071 C C . ILE A 1 149 ? 9.152 -14.950 1.805 1.00 96.12 149 ILE A C 1
ATOM 1073 O O . ILE A 1 149 ? 8.110 -14.286 1.881 1.00 96.12 149 ILE A O 1
ATOM 1077 N N . ALA A 1 150 ? 9.540 -15.756 2.798 1.00 97.31 150 ALA A N 1
ATOM 1078 C CA . ALA A 1 150 ? 8.802 -15.879 4.056 1.00 97.31 150 ALA A CA 1
ATOM 1079 C C . ALA A 1 150 ? 8.794 -14.555 4.841 1.00 97.31 150 ALA A C 1
ATOM 1081 O O . ALA A 1 150 ? 7.749 -14.111 5.318 1.00 97.31 150 ALA A O 1
ATOM 1082 N N . SER A 1 151 ? 9.941 -13.876 4.907 1.00 97.62 151 SER A N 1
ATOM 1083 C CA . SER A 1 151 ? 10.083 -12.579 5.579 1.00 97.62 151 SER A CA 1
ATOM 1084 C C . SER A 1 151 ? 9.247 -11.489 4.904 1.00 97.62 151 SER A C 1
ATOM 1086 O O . SER A 1 151 ? 8.597 -10.705 5.593 1.00 97.62 151 SER A O 1
ATOM 1088 N N . ARG A 1 152 ? 9.175 -11.493 3.567 1.00 96.44 152 ARG A N 1
ATOM 1089 C CA . ARG A 1 152 ? 8.316 -10.610 2.762 1.00 96.44 152 ARG A CA 1
ATOM 1090 C C . ARG A 1 152 ? 6.839 -10.840 3.038 1.00 96.44 152 ARG A C 1
ATOM 1092 O O . ARG A 1 152 ? 6.081 -9.878 3.105 1.00 96.44 152 ARG A O 1
ATOM 1099 N N . THR A 1 153 ? 6.439 -12.089 3.273 1.00 96.75 153 THR A N 1
ATOM 1100 C CA . THR A 1 153 ? 5.063 -12.413 3.672 1.00 96.75 153 THR A CA 1
ATOM 1101 C C . THR A 1 153 ? 4.726 -11.747 5.007 1.00 96.75 153 THR A C 1
ATOM 1103 O O . THR A 1 153 ? 3.714 -11.051 5.096 1.00 96.75 153 THR A O 1
ATOM 1106 N N . ILE A 1 154 ? 5.598 -11.891 6.016 1.00 98.00 154 ILE A N 1
ATOM 1107 C CA . ILE A 1 154 ? 5.451 -11.257 7.341 1.00 98.00 154 ILE A CA 1
ATOM 1108 C C . ILE A 1 154 ? 5.429 -9.731 7.203 1.00 98.00 154 ILE A C 1
ATOM 1110 O O . ILE A 1 154 ? 4.548 -9.066 7.744 1.00 98.00 154 ILE A O 1
ATOM 1114 N N . GLN A 1 155 ? 6.364 -9.170 6.438 1.00 97.62 155 GLN A N 1
ATOM 1115 C CA . GLN A 1 155 ? 6.441 -7.733 6.204 1.00 97.62 155 GLN A CA 1
ATOM 1116 C C . GLN A 1 155 ? 5.168 -7.206 5.526 1.00 97.62 155 GLN A C 1
ATOM 1118 O O . GLN A 1 155 ? 4.639 -6.180 5.945 1.00 97.62 155 GLN A O 1
ATOM 1123 N N . GLY A 1 156 ? 4.625 -7.930 4.543 1.00 96.62 156 GLY A N 1
ATOM 1124 C CA . GLY A 1 156 ? 3.380 -7.574 3.862 1.00 96.62 156 GLY A CA 1
ATOM 1125 C C . GLY A 1 156 ? 2.155 -7.618 4.775 1.00 96.62 156 GLY A C 1
ATOM 1126 O O . GLY A 1 156 ? 1.301 -6.743 4.660 1.00 96.62 156 GLY A O 1
ATOM 1127 N N . VAL A 1 157 ? 2.102 -8.526 5.762 1.00 97.31 157 VAL A N 1
ATOM 1128 C CA . VAL A 1 157 ? 1.051 -8.505 6.799 1.00 97.31 157 VAL A CA 1
ATOM 1129 C C . VAL A 1 157 ? 1.076 -7.174 7.553 1.00 97.31 157 VAL A C 1
ATOM 1131 O O . VAL A 1 157 ? 0.048 -6.512 7.688 1.00 97.31 157 VAL A O 1
ATOM 1134 N N . GLY A 1 158 ? 2.257 -6.739 7.994 1.00 96.75 158 GLY A N 1
ATOM 1135 C CA . GLY A 1 158 ? 2.412 -5.451 8.670 1.00 96.75 158 GLY A CA 1
ATOM 1136 C C . GLY A 1 158 ? 2.111 -4.256 7.760 1.00 96.75 158 GLY A C 1
ATOM 1137 O O . GLY A 1 158 ? 1.395 -3.342 8.163 1.00 96.75 158 GLY A O 1
ATOM 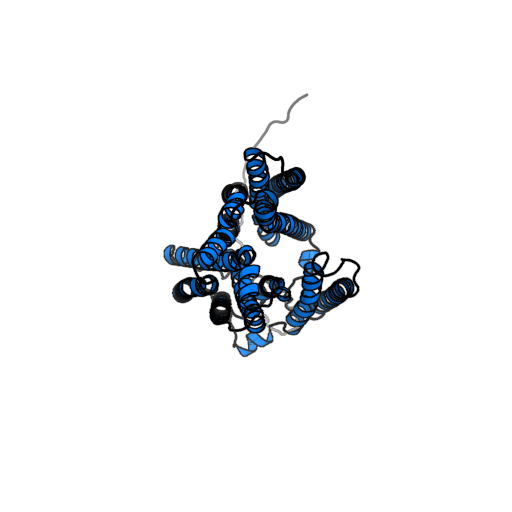1138 N N . GLY A 1 159 ? 2.596 -4.284 6.515 1.00 95.88 159 GLY A N 1
ATOM 1139 C CA . GLY A 1 159 ? 2.415 -3.211 5.532 1.00 95.88 159 GLY A CA 1
ATOM 1140 C C . GLY A 1 159 ? 0.956 -3.030 5.116 1.00 95.88 159 GLY A C 1
ATOM 1141 O O . GLY A 1 159 ? 0.453 -1.909 5.080 1.00 95.88 159 GLY A O 1
ATOM 1142 N N . GLY A 1 160 ? 0.233 -4.131 4.895 1.00 94.12 160 GLY A N 1
ATOM 1143 C CA . GLY A 1 160 ? -1.208 -4.104 4.652 1.00 94.12 160 GLY A CA 1
ATOM 1144 C C . GLY A 1 160 ? -1.988 -3.570 5.850 1.00 94.12 160 GLY A C 1
ATOM 1145 O O . GLY A 1 160 ? -2.901 -2.764 5.680 1.00 94.12 160 GLY A O 1
ATOM 1146 N N . GLY A 1 161 ? -1.579 -3.949 7.065 1.00 95.00 161 GLY A N 1
ATOM 1147 C CA . GLY A 1 161 ? -2.148 -3.409 8.295 1.00 95.00 161 GLY A CA 1
ATOM 1148 C C . GLY A 1 161 ? -1.955 -1.896 8.412 1.00 95.00 161 GLY A C 1
ATOM 1149 O O . GLY A 1 161 ? -2.914 -1.181 8.682 1.00 95.00 161 GLY A O 1
ATOM 1150 N N . ILE A 1 162 ? -0.750 -1.392 8.129 1.00 95.44 162 ILE A N 1
ATOM 1151 C CA . ILE A 1 162 ? -0.435 0.044 8.132 1.00 95.44 162 ILE A CA 1
ATOM 1152 C C . ILE A 1 162 ? -1.265 0.804 7.090 1.00 95.44 162 ILE A C 1
ATOM 1154 O O . ILE A 1 162 ? -1.892 1.808 7.429 1.00 95.44 162 ILE A O 1
ATOM 1158 N N . LEU A 1 163 ? -1.282 0.340 5.836 1.00 91.69 163 LEU A N 1
ATOM 1159 C CA . LEU A 1 163 ? -1.993 1.015 4.746 1.00 91.69 163 LEU A CA 1
ATOM 1160 C C . LEU A 1 163 ? -3.512 1.012 4.978 1.00 91.69 163 LEU A C 1
ATOM 1162 O O . LEU A 1 163 ? -4.160 2.051 4.856 1.00 91.69 163 LEU A O 1
ATOM 1166 N N . GLY A 1 164 ? -4.080 -0.132 5.370 1.00 90.19 164 GLY A N 1
ATOM 1167 C CA . GLY A 1 164 ? -5.514 -0.256 5.632 1.00 90.19 164 GLY A CA 1
ATOM 1168 C C . GLY A 1 164 ? -5.950 0.542 6.861 1.00 90.19 164 GLY A C 1
ATOM 1169 O O . GLY A 1 164 ? -6.857 1.373 6.790 1.00 90.19 164 GLY A O 1
ATOM 1170 N N . LEU A 1 165 ? -5.269 0.346 7.992 1.00 89.81 165 LEU A N 1
ATOM 1171 C CA . LEU A 1 165 ? -5.636 0.995 9.248 1.00 89.81 165 LEU A CA 1
ATOM 1172 C C . LEU A 1 165 ? -5.322 2.492 9.253 1.00 89.81 165 LEU A C 1
ATOM 1174 O O . LEU A 1 165 ? -6.040 3.251 9.896 1.00 89.81 165 LEU A O 1
ATOM 1178 N N . GLY A 1 166 ? -4.311 2.943 8.505 1.00 87.56 166 GLY A N 1
ATOM 1179 C CA . GLY A 1 166 ? -4.027 4.367 8.337 1.00 87.56 166 GLY A CA 1
ATOM 1180 C C . GLY A 1 166 ? -5.232 5.136 7.788 1.00 87.56 166 GLY A C 1
ATOM 1181 O O . GLY A 1 166 ? -5.578 6.189 8.320 1.00 87.56 166 GLY A O 1
ATOM 1182 N N . MET A 1 167 ? -5.932 4.574 6.796 1.00 84.75 167 MET A N 1
ATOM 1183 C CA . MET A 1 167 ? -7.143 5.177 6.219 1.00 84.75 167 MET A CA 1
ATOM 1184 C C . MET A 1 167 ? -8.359 5.110 7.153 1.00 84.75 167 MET A C 1
ATOM 1186 O O . MET A 1 167 ? -9.204 6.009 7.125 1.00 84.75 167 MET A O 1
ATOM 1190 N N . VAL A 1 168 ? -8.445 4.073 7.990 1.00 85.56 168 VAL A N 1
ATOM 1191 C CA . VAL A 1 168 ? -9.488 3.941 9.022 1.00 85.56 168 VAL A CA 1
ATOM 1192 C C . VAL A 1 168 ? -9.285 4.982 10.123 1.00 85.56 168 VAL A C 1
ATOM 1194 O O . VAL A 1 168 ? -10.194 5.755 10.401 1.00 85.56 168 VAL A O 1
ATOM 1197 N N . VAL A 1 169 ? -8.074 5.080 10.683 1.00 84.94 169 VAL A N 1
ATOM 1198 C CA . VAL A 1 169 ? -7.733 6.076 11.714 1.00 84.94 169 VAL A CA 1
ATOM 1199 C C . VAL A 1 169 ? -7.931 7.494 11.187 1.00 84.94 169 VAL A C 1
ATOM 1201 O O . VAL A 1 169 ? -8.419 8.358 11.907 1.00 84.94 169 VAL A O 1
ATOM 1204 N N . LEU A 1 170 ? -7.607 7.740 9.916 1.00 82.12 170 LEU A N 1
ATOM 1205 C CA . LEU A 1 170 ? -7.873 9.025 9.282 1.00 82.12 170 LEU A CA 1
ATOM 1206 C C . LEU A 1 170 ? -9.375 9.342 9.199 1.00 82.12 170 LEU A C 1
ATOM 1208 O O . LEU A 1 170 ? -9.763 10.494 9.366 1.00 82.12 170 LEU A O 1
ATOM 1212 N N . GLY A 1 171 ? -10.214 8.333 8.954 1.00 78.94 171 GLY A N 1
ATOM 1213 C CA . GLY A 1 171 ? -11.667 8.483 8.988 1.00 78.94 171 GLY A CA 1
ATOM 1214 C C . GLY A 1 171 ? -12.213 8.814 10.374 1.00 78.94 171 GLY A C 1
ATOM 1215 O O . GLY A 1 171 ? -13.157 9.587 10.464 1.00 78.94 171 GLY A O 1
ATOM 1216 N N . ASP A 1 172 ? -11.593 8.290 11.432 1.00 81.00 172 ASP A N 1
ATOM 1217 C CA . ASP A 1 172 ? -12.010 8.555 12.814 1.00 81.00 172 ASP A CA 1
ATOM 1218 C C . ASP A 1 172 ? -11.525 9.918 13.338 1.00 81.00 172 ASP A C 1
ATOM 1220 O O . ASP A 1 172 ? -12.159 10.512 14.206 1.00 81.00 172 ASP A O 1
ATOM 1224 N N . LEU A 1 173 ? -10.382 10.414 12.846 1.00 80.94 173 LEU A N 1
ATOM 1225 C CA . LEU A 1 173 ? -9.779 11.673 13.306 1.00 80.94 173 LEU A CA 1
ATOM 1226 C C . LEU A 1 173 ? -10.415 12.924 12.693 1.00 80.94 173 LEU A C 1
ATOM 1228 O O . LEU A 1 173 ? -10.289 14.006 13.268 1.00 80.94 173 LEU A O 1
ATOM 1232 N N . PHE A 1 174 ? -11.043 12.802 11.523 1.00 79.88 174 PHE A N 1
ATOM 1233 C CA . PHE A 1 174 ? -11.536 13.943 10.758 1.00 79.88 174 PHE A CA 1
ATOM 1234 C C . PHE A 1 174 ? -13.018 13.832 10.455 1.00 79.88 174 PHE A C 1
ATOM 1236 O O . PHE A 1 174 ? -13.521 12.781 10.070 1.00 79.88 174 PHE A O 1
ATOM 1243 N N . SER A 1 175 ? -13.696 14.975 10.535 1.00 73.62 175 SER A N 1
ATOM 1244 C CA . SER A 1 175 ? -15.066 15.101 10.051 1.00 73.62 175 SER A CA 1
ATOM 1245 C C . SER A 1 175 ? -15.154 14.760 8.557 1.00 73.62 175 SER A C 1
ATOM 1247 O O . SER A 1 175 ? -14.196 14.962 7.804 1.00 73.62 175 SER A O 1
ATOM 1249 N N . GLU A 1 176 ? -16.317 14.295 8.091 1.00 67.12 176 GLU A N 1
ATOM 1250 C CA . GLU A 1 176 ? -16.533 13.895 6.688 1.00 67.12 176 GLU A CA 1
ATOM 1251 C C . GLU A 1 176 ? -16.095 14.963 5.670 1.00 67.12 176 GLU A C 1
ATOM 1253 O O . GLU A 1 176 ? -15.569 14.639 4.605 1.00 67.12 176 GLU A O 1
ATOM 1258 N N . ARG A 1 177 ? -16.250 16.248 6.020 1.00 67.25 177 ARG A N 1
ATOM 1259 C CA . ARG A 1 177 ? -15.877 17.388 5.167 1.00 67.25 177 ARG A CA 1
ATOM 1260 C C . ARG A 1 177 ? -14.368 17.614 5.078 1.00 67.25 177 ARG A C 1
ATOM 1262 O O . ARG A 1 177 ? -13.885 18.072 4.047 1.00 67.25 177 ARG A O 1
ATOM 1269 N N . GLU A 1 178 ? -13.621 17.311 6.136 1.00 72.75 178 GLU A N 1
ATOM 1270 C CA . GLU A 1 178 ? -12.163 17.486 6.184 1.00 72.75 178 GLU A CA 1
ATOM 1271 C C . GLU A 1 178 ? -11.419 16.237 5.707 1.00 72.75 178 GLU A C 1
ATOM 1273 O O . GLU A 1 178 ? -10.321 16.340 5.154 1.00 72.75 178 GLU A O 1
ATOM 1278 N N . ARG A 1 179 ? -12.041 15.061 5.860 1.00 73.31 179 ARG A N 1
ATOM 1279 C CA . ARG A 1 179 ? -11.479 13.751 5.517 1.00 73.31 179 ARG A CA 1
ATOM 1280 C C . ARG A 1 179 ? -10.978 13.683 4.072 1.00 73.31 179 ARG A C 1
ATOM 1282 O O . ARG A 1 179 ? -9.904 13.136 3.828 1.00 73.31 179 ARG A O 1
ATOM 1289 N N . GLY A 1 180 ? -11.704 14.286 3.126 1.00 69.62 180 GLY A N 1
ATOM 1290 C CA . GLY A 1 180 ? -11.328 14.312 1.706 1.00 69.62 180 GLY A CA 1
ATOM 1291 C C . GLY A 1 180 ? -9.957 14.948 1.442 1.00 69.62 180 GLY A C 1
ATOM 1292 O O . GLY A 1 180 ? -9.165 14.406 0.673 1.00 69.62 180 GLY A O 1
ATOM 1293 N N . ASN A 1 181 ? -9.625 16.040 2.143 1.00 73.75 181 ASN A N 1
ATOM 1294 C CA . ASN A 1 181 ? -8.322 16.701 2.006 1.00 73.75 181 ASN A CA 1
ATOM 1295 C C . ASN A 1 181 ? -7.180 15.784 2.447 1.00 73.75 181 ASN A C 1
ATOM 1297 O O . ASN A 1 181 ? -6.183 15.647 1.738 1.00 73.75 181 ASN A O 1
ATOM 1301 N N . TYR A 1 182 ? -7.333 15.124 3.596 1.00 79.25 182 TYR A N 1
ATOM 1302 C CA . TYR A 1 182 ? -6.286 14.259 4.125 1.00 79.25 182 TYR A CA 1
ATOM 1303 C C . TYR A 1 182 ? -6.151 12.951 3.346 1.00 79.25 182 TYR A C 1
ATOM 1305 O O . TYR A 1 182 ? -5.027 12.521 3.106 1.00 79.25 182 TYR A O 1
ATOM 1313 N N . ILE A 1 183 ? -7.249 12.352 2.867 1.00 77.88 183 ILE A N 1
ATOM 1314 C CA . ILE A 1 183 ? -7.173 11.206 1.942 1.00 77.88 183 ILE A CA 1
ATOM 1315 C C . ILE A 1 183 ? -6.370 11.603 0.697 1.00 77.88 183 ILE A C 1
ATOM 1317 O O . ILE A 1 183 ? -5.540 10.829 0.216 1.00 77.88 183 ILE A O 1
ATOM 1321 N N . GLY A 1 184 ? -6.556 12.833 0.208 1.00 74.69 184 GLY A N 1
ATOM 1322 C CA . GLY A 1 184 ? -5.761 13.385 -0.881 1.00 74.69 184 GLY A CA 1
ATOM 1323 C C . GLY A 1 184 ? -4.274 13.511 -0.564 1.00 74.69 184 GLY A C 1
ATOM 1324 O O . GLY A 1 184 ? -3.448 13.095 -1.373 1.00 74.69 184 GLY A O 1
ATOM 1325 N N . VAL A 1 185 ? -3.925 14.027 0.617 1.00 81.50 185 VAL A N 1
ATOM 1326 C CA . VAL A 1 185 ? -2.529 14.096 1.084 1.00 81.50 185 VAL A CA 1
ATOM 1327 C C . VAL A 1 185 ? -1.908 12.699 1.156 1.00 81.50 185 VAL A C 1
ATOM 1329 O O . VAL A 1 185 ? -0.796 12.499 0.680 1.00 81.50 185 VAL A O 1
ATOM 1332 N N . PHE A 1 186 ? -2.625 11.708 1.682 1.00 84.94 186 PHE A N 1
ATOM 1333 C CA . PHE A 1 186 ? -2.127 10.335 1.779 1.00 84.94 186 PHE A CA 1
ATOM 1334 C C . PHE A 1 186 ? -2.003 9.649 0.412 1.00 84.94 186 PHE A C 1
ATOM 1336 O O . PHE A 1 186 ? -1.041 8.921 0.173 1.00 84.94 186 PHE A O 1
ATOM 1343 N N . SER A 1 187 ? -2.912 9.940 -0.520 1.00 80.62 187 SER A N 1
ATOM 1344 C CA . SER A 1 187 ? -2.818 9.482 -1.916 1.00 80.62 187 SER A CA 1
ATOM 1345 C C . SER A 1 187 ? -1.607 10.095 -2.630 1.00 80.62 187 SER A C 1
ATOM 1347 O O . SER A 1 187 ? -0.897 9.414 -3.372 1.00 80.62 187 SER A O 1
ATOM 1349 N N . ALA A 1 188 ? -1.322 11.373 -2.364 1.00 81.50 188 ALA A N 1
ATOM 1350 C CA . ALA A 1 188 ? -0.116 12.042 -2.835 1.00 81.50 188 ALA A CA 1
ATOM 1351 C C . ALA A 1 188 ? 1.148 11.400 -2.242 1.00 81.50 188 ALA A C 1
ATOM 1353 O O . ALA A 1 188 ? 2.062 11.073 -2.995 1.00 81.50 188 ALA A O 1
ATOM 1354 N N . ILE A 1 189 ? 1.176 11.138 -0.929 1.00 87.88 189 ILE A N 1
ATOM 1355 C CA . ILE A 1 189 ? 2.274 10.421 -0.260 1.00 87.88 189 ILE A CA 1
ATOM 1356 C C . ILE A 1 189 ? 2.512 9.055 -0.917 1.00 87.88 189 ILE A C 1
ATOM 1358 O O . ILE A 1 189 ? 3.653 8.735 -1.238 1.00 87.88 189 ILE A O 1
ATOM 1362 N N . PHE A 1 190 ? 1.454 8.278 -1.168 1.00 85.31 190 PHE A N 1
ATOM 1363 C CA . PHE A 1 190 ? 1.543 6.978 -1.841 1.00 85.31 190 PHE A CA 1
ATOM 1364 C C . PHE A 1 190 ? 2.146 7.088 -3.243 1.00 85.31 190 PHE A C 1
ATOM 1366 O O . PHE A 1 190 ? 3.027 6.318 -3.628 1.00 85.31 190 PHE A O 1
ATOM 1373 N N . THR A 1 191 ? 1.682 8.071 -4.011 1.00 82.12 191 THR A N 1
ATOM 1374 C CA . THR A 1 191 ? 2.128 8.262 -5.391 1.00 82.12 191 THR A CA 1
ATOM 1375 C C . THR A 1 191 ? 3.583 8.718 -5.437 1.00 82.12 191 THR A C 1
ATOM 1377 O O . THR A 1 191 ? 4.367 8.190 -6.222 1.00 82.12 191 THR A O 1
ATOM 1380 N N . ILE A 1 192 ? 3.977 9.636 -4.550 1.00 84.56 192 ILE A N 1
ATOM 1381 C CA . ILE A 1 192 ? 5.373 10.057 -4.391 1.00 84.56 192 ILE A CA 1
ATOM 1382 C C . ILE A 1 192 ? 6.235 8.860 -3.988 1.00 84.56 192 ILE A C 1
ATOM 1384 O O . ILE A 1 192 ? 7.267 8.632 -4.610 1.00 84.56 192 ILE A O 1
ATOM 1388 N N . ALA A 1 193 ? 5.801 8.067 -3.005 1.00 88.56 193 ALA A N 1
ATOM 1389 C CA . ALA A 1 193 ? 6.509 6.860 -2.587 1.00 88.56 193 ALA A CA 1
ATOM 1390 C C . ALA A 1 193 ? 6.707 5.885 -3.754 1.00 88.56 193 ALA A C 1
ATOM 1392 O O . ALA A 1 193 ? 7.788 5.323 -3.891 1.00 88.56 193 ALA A O 1
ATOM 1393 N N . THR A 1 194 ? 5.712 5.754 -4.636 1.00 81.38 194 THR A N 1
ATOM 1394 C CA . THR A 1 194 ? 5.806 4.876 -5.809 1.00 81.38 194 THR A CA 1
ATOM 1395 C C . THR A 1 194 ? 6.810 5.360 -6.852 1.00 81.38 194 THR A C 1
ATOM 1397 O O . THR A 1 194 ? 7.414 4.541 -7.533 1.00 81.38 194 THR A O 1
ATOM 1400 N N . VAL A 1 195 ? 7.021 6.671 -6.988 1.00 81.94 195 VAL A N 1
ATOM 1401 C CA . VAL A 1 195 ? 8.065 7.207 -7.879 1.00 81.94 195 VAL A CA 1
ATOM 1402 C C . VAL A 1 195 ? 9.439 7.124 -7.223 1.00 81.94 195 VAL A C 1
ATOM 1404 O O . VAL A 1 195 ? 10.411 6.718 -7.855 1.00 81.94 195 VAL A O 1
ATOM 1407 N N . VAL A 1 196 ? 9.523 7.483 -5.941 1.00 87.00 196 VAL A N 1
ATOM 1408 C CA . VAL A 1 196 ? 10.772 7.456 -5.170 1.00 87.00 196 VAL A CA 1
ATOM 1409 C C . VAL A 1 196 ? 11.286 6.027 -5.005 1.00 87.00 196 VAL A C 1
ATOM 1411 O O . VAL A 1 196 ? 12.495 5.829 -5.051 1.00 87.00 196 VAL A O 1
ATOM 1414 N N . GLY A 1 197 ? 10.401 5.038 -4.864 1.00 87.00 197 GLY A N 1
ATOM 1415 C CA . GLY A 1 197 ? 10.746 3.632 -4.659 1.00 87.00 197 GLY A CA 1
ATOM 1416 C C . GLY A 1 197 ? 11.729 3.106 -5.708 1.00 87.00 197 GLY A C 1
ATOM 1417 O O . GLY A 1 197 ? 12.872 2.828 -5.350 1.00 87.00 197 GLY A O 1
ATOM 1418 N N . PRO A 1 198 ? 11.356 3.010 -6.997 1.00 81.19 198 PRO A N 1
ATOM 1419 C CA . PRO A 1 198 ? 12.239 2.511 -8.047 1.00 81.19 198 PRO A CA 1
ATOM 1420 C C . PRO A 1 198 ? 13.545 3.301 -8.191 1.00 81.19 198 PRO A C 1
ATOM 1422 O O . PRO A 1 198 ? 14.598 2.686 -8.354 1.00 81.19 198 PRO A O 1
ATOM 1425 N N . VAL A 1 199 ? 13.484 4.635 -8.078 1.00 83.81 199 VAL A N 1
ATOM 1426 C CA . VAL A 1 199 ? 14.647 5.539 -8.167 1.00 83.81 199 VAL A CA 1
ATOM 1427 C C . VAL A 1 199 ? 15.637 5.262 -7.036 1.00 83.81 199 VAL A C 1
ATOM 1429 O O . VAL A 1 199 ? 16.827 5.072 -7.274 1.00 83.81 199 VAL A O 1
ATOM 1432 N N . MET A 1 200 ? 15.139 5.195 -5.802 1.00 87.25 200 MET A N 1
ATOM 1433 C CA . MET A 1 200 ? 15.950 4.921 -4.621 1.00 87.25 200 MET A CA 1
ATOM 1434 C C . MET A 1 200 ? 16.469 3.481 -4.623 1.00 87.25 200 MET A C 1
ATOM 1436 O O . MET A 1 200 ? 17.625 3.257 -4.287 1.00 87.25 200 MET A O 1
ATOM 1440 N N . GLY A 1 201 ? 15.655 2.509 -5.043 1.00 84.50 201 GLY A N 1
ATOM 1441 C CA . GLY A 1 201 ? 16.065 1.109 -5.168 1.00 84.50 201 GLY A CA 1
ATOM 1442 C C . GLY A 1 201 ? 17.183 0.913 -6.182 1.00 84.50 201 GLY A C 1
ATOM 1443 O O . GLY A 1 201 ? 18.186 0.283 -5.859 1.00 84.50 201 GLY A O 1
ATOM 1444 N N . GLY A 1 202 ? 17.040 1.508 -7.371 1.00 80.56 202 GLY A N 1
ATOM 1445 C CA . GLY A 1 202 ? 18.067 1.482 -8.410 1.00 80.56 202 GLY A CA 1
ATOM 1446 C C . GLY A 1 202 ? 19.379 2.076 -7.909 1.00 80.56 202 GLY A C 1
ATOM 1447 O O . GLY A 1 202 ? 20.397 1.392 -7.915 1.00 80.56 202 GLY A O 1
ATOM 1448 N N . GLY A 1 203 ? 19.333 3.294 -7.359 1.00 84.31 203 GLY A N 1
ATOM 1449 C CA . GLY A 1 203 ? 20.524 3.954 -6.818 1.00 84.31 203 GLY A CA 1
ATOM 1450 C C . GLY A 1 203 ? 21.178 3.204 -5.649 1.00 84.31 203 GLY A C 1
ATOM 1451 O O . GLY A 1 203 ? 22.403 3.168 -5.554 1.00 84.31 203 GLY A O 1
ATOM 1452 N N . ILE A 1 204 ? 20.391 2.568 -4.769 1.00 87.25 204 ILE A N 1
ATOM 1453 C CA . ILE A 1 204 ? 20.938 1.750 -3.675 1.00 87.25 204 ILE A CA 1
ATOM 1454 C C . ILE A 1 204 ? 21.643 0.516 -4.228 1.00 87.25 204 ILE A C 1
ATOM 1456 O O . ILE A 1 204 ? 22.733 0.213 -3.764 1.00 87.25 204 ILE A O 1
ATOM 1460 N N . VAL A 1 205 ? 21.062 -0.193 -5.196 1.00 83.00 205 VAL A N 1
ATOM 1461 C CA . VAL A 1 205 ? 21.684 -1.406 -5.756 1.00 83.00 205 VAL A CA 1
ATOM 1462 C C . VAL A 1 205 ? 22.909 -1.082 -6.611 1.00 83.00 205 VAL A C 1
ATOM 1464 O O . VAL A 1 205 ? 23.865 -1.850 -6.615 1.00 83.00 205 VAL A O 1
ATOM 1467 N N . GLU A 1 206 ? 22.918 0.064 -7.293 1.00 81.12 206 GLU A N 1
ATOM 1468 C CA . GLU A 1 206 ? 24.061 0.520 -8.095 1.00 81.12 206 GLU A CA 1
ATOM 1469 C C . GLU A 1 206 ? 25.297 0.856 -7.239 1.00 81.12 206 GLU A C 1
ATOM 1471 O O . GLU A 1 206 ? 26.427 0.741 -7.716 1.00 81.12 206 GLU A O 1
ATOM 1476 N N . HIS A 1 207 ? 25.109 1.265 -5.980 1.00 80.81 207 HIS A N 1
ATOM 1477 C CA . HIS A 1 207 ? 26.193 1.787 -5.136 1.00 80.81 207 HIS A CA 1
ATOM 1478 C C . HIS A 1 207 ? 26.389 1.058 -3.801 1.00 80.81 207 HIS A C 1
ATOM 1480 O O . HIS A 1 207 ? 27.381 1.297 -3.111 1.00 80.81 207 HIS A O 1
ATOM 1486 N N . ALA A 1 208 ? 25.459 0.194 -3.403 1.00 87.19 208 ALA A N 1
ATOM 1487 C CA . ALA A 1 208 ? 25.450 -0.471 -2.108 1.00 87.19 208 ALA A CA 1
ATOM 1488 C C . ALA A 1 208 ? 24.688 -1.813 -2.151 1.00 87.19 208 ALA A C 1
ATOM 1490 O O . ALA A 1 208 ? 24.251 -2.288 -3.195 1.00 87.19 208 ALA A O 1
ATOM 1491 N N . SER A 1 209 ? 24.536 -2.466 -0.994 1.00 90.19 209 SER A N 1
ATOM 1492 C CA . SER A 1 209 ? 23.780 -3.721 -0.901 1.00 90.19 209 SER A CA 1
ATOM 1493 C C . SER A 1 209 ? 22.272 -3.468 -0.875 1.00 90.19 209 SER A C 1
ATOM 1495 O O . SER A 1 209 ? 21.792 -2.637 -0.099 1.00 90.19 209 SER A O 1
ATOM 1497 N N . TRP A 1 210 ? 21.507 -4.282 -1.611 1.00 92.06 210 TRP A N 1
ATOM 1498 C CA . TRP A 1 210 ? 20.036 -4.294 -1.579 1.00 92.06 210 TRP A CA 1
ATOM 1499 C C . TRP A 1 210 ? 19.458 -4.445 -0.165 1.00 92.06 210 TRP A C 1
ATOM 1501 O O . TRP A 1 210 ? 18.351 -3.984 0.103 1.00 92.06 210 TRP A O 1
ATOM 1511 N N . ARG A 1 211 ? 20.211 -5.039 0.774 1.00 94.00 211 ARG A N 1
ATOM 1512 C CA . ARG A 1 211 ? 19.790 -5.207 2.175 1.00 94.00 211 ARG A CA 1
ATOM 1513 C C . ARG A 1 211 ? 19.454 -3.879 2.848 1.00 94.00 211 ARG A C 1
ATOM 1515 O O . ARG A 1 211 ? 18.572 -3.838 3.701 1.00 94.00 211 ARG A O 1
ATOM 1522 N N . ILE A 1 212 ? 20.124 -2.792 2.455 1.00 93.38 212 ILE A N 1
ATOM 1523 C CA . ILE A 1 212 ? 19.918 -1.447 3.013 1.00 93.38 212 ILE A CA 1
ATOM 1524 C C . ILE A 1 212 ? 18.472 -0.977 2.829 1.00 93.38 212 ILE A C 1
ATOM 1526 O O . ILE A 1 212 ? 17.947 -0.305 3.715 1.00 93.38 212 ILE A O 1
ATOM 1530 N N . VAL A 1 213 ? 17.802 -1.392 1.748 1.00 93.00 213 VAL A N 1
ATOM 1531 C CA . VAL A 1 213 ? 16.392 -1.059 1.491 1.00 93.00 213 VAL A CA 1
ATOM 1532 C C . VAL A 1 213 ? 15.496 -1.486 2.655 1.00 93.00 213 VAL A C 1
ATOM 1534 O O . VAL A 1 213 ? 14.612 -0.739 3.058 1.00 93.00 213 VAL A O 1
ATOM 1537 N N . PHE A 1 214 ? 15.780 -2.639 3.262 1.00 94.69 214 PHE A N 1
ATOM 1538 C CA . PHE A 1 214 ? 15.035 -3.125 4.420 1.00 94.69 214 PHE A CA 1
ATOM 1539 C C . PHE A 1 214 ? 15.479 -2.467 5.733 1.00 94.69 214 PHE A C 1
ATOM 1541 O O . PHE A 1 214 ? 14.653 -2.220 6.612 1.00 94.69 214 PHE A O 1
ATOM 1548 N N . TRP A 1 215 ? 16.768 -2.143 5.874 1.00 94.69 215 TRP A N 1
ATOM 1549 C CA . TRP A 1 215 ? 17.298 -1.489 7.076 1.00 94.69 215 TRP A CA 1
ATOM 1550 C C . TRP A 1 215 ? 16.805 -0.042 7.235 1.00 94.69 215 TRP A C 1
ATOM 1552 O O . TRP A 1 215 ? 16.562 0.386 8.362 1.00 94.69 215 TRP A O 1
ATOM 1562 N N . ILE A 1 216 ? 16.584 0.691 6.135 1.00 92.69 216 ILE A N 1
ATOM 1563 C CA . ILE A 1 216 ? 16.044 2.068 6.150 1.00 92.69 216 ILE A CA 1
ATOM 1564 C C . ILE A 1 216 ? 14.649 2.130 6.793 1.00 92.69 216 ILE A C 1
ATOM 1566 O O . ILE A 1 216 ? 14.310 3.118 7.447 1.00 92.69 216 ILE A O 1
ATOM 1570 N N . ASN A 1 217 ? 13.857 1.063 6.679 1.00 93.62 217 ASN A N 1
ATOM 1571 C CA . ASN A 1 217 ? 12.515 1.004 7.253 1.00 93.62 217 ASN A CA 1
ATOM 1572 C C . ASN A 1 217 ? 12.523 1.054 8.791 1.00 93.62 217 ASN A C 1
ATOM 1574 O O . ASN A 1 217 ? 11.584 1.569 9.398 1.00 93.62 217 ASN A O 1
ATOM 1578 N N . ILE A 1 218 ? 13.575 0.538 9.432 1.00 94.75 218 ILE A N 1
ATOM 1579 C CA . ILE A 1 218 ? 13.664 0.380 10.891 1.00 94.75 218 ILE A CA 1
ATOM 1580 C C . ILE A 1 218 ? 13.594 1.710 11.645 1.00 94.75 218 ILE A C 1
ATOM 1582 O O . ILE A 1 218 ? 12.677 1.861 12.456 1.00 94.75 218 ILE A O 1
ATOM 1586 N N . PRO A 1 219 ? 14.506 2.682 11.428 1.00 95.81 219 PRO A N 1
ATOM 1587 C CA . PRO A 1 219 ? 14.475 3.939 12.174 1.00 95.81 219 PRO A CA 1
ATOM 1588 C C . PRO A 1 219 ? 13.153 4.682 11.968 1.00 95.81 219 PRO A C 1
ATOM 1590 O O . PRO A 1 219 ? 12.588 5.209 12.924 1.00 95.81 219 PRO A O 1
ATOM 1593 N N . VAL A 1 220 ? 12.617 4.652 10.747 1.00 94.38 220 VAL A N 1
ATOM 1594 C CA . VAL A 1 220 ? 11.334 5.269 10.390 1.00 94.38 220 VAL A CA 1
ATOM 1595 C C . VAL A 1 220 ? 10.186 4.645 11.187 1.00 94.38 220 VAL A C 1
ATOM 1597 O O . VAL A 1 220 ? 9.406 5.355 11.824 1.00 94.38 220 VAL A O 1
ATOM 1600 N N . CYS A 1 221 ? 10.113 3.313 11.221 1.00 95.12 221 CYS A N 1
ATOM 1601 C CA . CYS A 1 221 ? 9.084 2.589 11.963 1.00 95.12 221 CYS A CA 1
ATOM 1602 C C . CYS A 1 221 ? 9.202 2.798 13.474 1.00 95.12 221 CYS A C 1
ATOM 1604 O O . CYS A 1 221 ? 8.184 2.982 14.132 1.00 95.12 221 CYS A O 1
ATOM 1606 N N . VAL A 1 222 ? 10.417 2.806 14.030 1.00 95.75 222 VAL A N 1
ATOM 1607 C CA . VAL A 1 222 ? 10.643 3.035 15.466 1.00 95.75 222 VAL A CA 1
ATOM 1608 C C . VAL A 1 222 ? 10.213 4.446 15.869 1.00 95.75 222 VAL A C 1
ATOM 1610 O O . VAL A 1 222 ? 9.497 4.604 16.858 1.00 95.75 222 VAL A O 1
ATOM 1613 N N . ILE A 1 223 ? 10.586 5.465 15.088 1.00 95.19 223 ILE A N 1
ATOM 1614 C CA . ILE A 1 223 ? 10.187 6.856 15.341 1.00 95.19 223 ILE A CA 1
ATOM 1615 C C . ILE A 1 223 ? 8.665 6.992 15.264 1.00 95.19 223 ILE A C 1
ATOM 1617 O O . ILE A 1 223 ? 8.050 7.513 16.194 1.00 95.19 223 ILE A O 1
ATOM 1621 N N . ALA A 1 224 ? 8.036 6.488 14.200 1.00 93.44 224 ALA A N 1
ATOM 1622 C CA . ALA A 1 224 ? 6.589 6.580 14.044 1.00 93.44 224 ALA A CA 1
ATOM 1623 C C . ALA A 1 224 ? 5.827 5.781 15.116 1.00 93.44 224 ALA A C 1
ATOM 1625 O O . ALA A 1 224 ? 4.820 6.260 15.635 1.00 93.44 224 ALA A O 1
ATOM 1626 N N . MET A 1 225 ? 6.325 4.600 15.501 1.00 93.75 225 MET A N 1
ATOM 1627 C CA . MET A 1 225 ? 5.766 3.798 16.593 1.00 93.75 225 MET A CA 1
ATOM 1628 C C . MET A 1 225 ? 5.823 4.556 17.920 1.00 93.75 225 MET A C 1
ATOM 1630 O O . MET A 1 225 ? 4.815 4.625 18.622 1.00 93.75 225 MET A O 1
ATOM 1634 N N . ALA A 1 226 ? 6.967 5.165 18.249 1.00 93.12 226 ALA A N 1
ATOM 1635 C CA . ALA A 1 226 ? 7.121 5.965 19.460 1.00 93.12 226 ALA A CA 1
ATOM 1636 C C . ALA A 1 226 ? 6.172 7.172 19.452 1.00 93.12 226 ALA A C 1
ATOM 1638 O O . ALA A 1 226 ? 5.455 7.407 20.426 1.00 93.12 226 ALA A O 1
ATOM 1639 N N . LEU A 1 227 ? 6.108 7.906 18.338 1.00 91.12 227 LEU A N 1
ATOM 1640 C CA . LEU A 1 227 ? 5.210 9.048 18.206 1.00 91.12 227 LEU A CA 1
ATOM 1641 C C . LEU A 1 227 ? 3.747 8.636 18.384 1.00 91.12 227 LEU A C 1
ATOM 1643 O O . LEU A 1 227 ? 3.046 9.265 19.174 1.00 91.12 227 LEU A O 1
ATOM 1647 N N . ILE A 1 228 ? 3.288 7.566 17.732 1.00 89.50 228 ILE A N 1
ATOM 1648 C CA . ILE A 1 228 ? 1.915 7.066 17.889 1.00 89.50 228 ILE A CA 1
ATOM 1649 C C . ILE A 1 228 ? 1.653 6.653 19.335 1.00 89.50 228 ILE A C 1
ATOM 1651 O O . ILE A 1 228 ? 0.659 7.085 19.913 1.00 89.50 228 ILE A O 1
ATOM 1655 N N . PHE A 1 229 ? 2.557 5.886 19.945 1.00 88.62 229 PHE A N 1
ATOM 1656 C CA . PHE A 1 229 ? 2.402 5.406 21.316 1.00 88.62 229 PHE A CA 1
ATOM 1657 C C . PHE A 1 229 ? 2.244 6.550 22.331 1.00 88.62 229 PHE A C 1
ATOM 1659 O O . PHE A 1 229 ? 1.411 6.471 23.235 1.00 88.62 229 PHE A O 1
ATOM 1666 N N . PHE A 1 230 ? 3.005 7.638 22.176 1.00 85.88 230 PHE A N 1
ATOM 1667 C CA . PHE A 1 230 ? 2.947 8.772 23.103 1.00 85.88 230 PHE A CA 1
ATOM 1668 C C . PHE A 1 230 ? 1.848 9.792 22.777 1.00 85.88 230 PHE A C 1
ATOM 1670 O O . PHE A 1 230 ? 1.345 10.451 23.694 1.00 85.88 230 PHE A O 1
ATOM 1677 N N . THR A 1 231 ? 1.474 9.952 21.504 1.00 80.00 231 THR A N 1
ATOM 1678 C CA . THR A 1 231 ? 0.585 11.044 21.063 1.00 80.00 231 THR A CA 1
ATOM 1679 C C . THR A 1 231 ? -0.839 10.604 20.749 1.00 80.00 231 THR A C 1
ATOM 1681 O O . THR A 1 231 ? -1.768 11.364 21.028 1.00 80.00 231 THR A O 1
ATOM 1684 N N . LEU A 1 232 ? -1.036 9.394 20.220 1.00 77.94 232 LEU A N 1
ATOM 1685 C CA . LEU A 1 232 ? -2.344 8.909 19.797 1.00 77.94 232 LEU A CA 1
ATOM 1686 C C . LEU A 1 232 ? -3.011 8.143 20.943 1.00 77.94 232 LEU A C 1
ATOM 1688 O O . LEU A 1 232 ? -2.834 6.940 21.113 1.00 77.94 232 LEU A O 1
ATOM 1692 N N . LYS A 1 233 ? -3.795 8.863 21.747 1.00 75.31 233 LYS A N 1
ATOM 1693 C CA . LYS A 1 233 ? -4.622 8.286 22.814 1.00 75.31 233 LYS A CA 1
ATOM 1694 C C . LYS A 1 233 ? -6.080 8.270 22.372 1.00 75.31 233 LYS A C 1
ATOM 1696 O O . LYS A 1 233 ? -6.828 9.191 22.683 1.00 75.31 233 LYS A O 1
ATOM 1701 N N . LEU A 1 234 ? -6.458 7.243 21.616 1.00 72.00 234 LEU A N 1
ATOM 1702 C CA . LEU A 1 234 ? -7.855 7.006 21.246 1.00 72.00 234 LEU A CA 1
ATOM 1703 C C . LEU A 1 234 ? -8.583 6.212 22.347 1.00 72.00 234 LEU A C 1
ATOM 1705 O O . LEU A 1 234 ? -7.924 5.530 23.143 1.00 72.00 234 LEU A O 1
ATOM 1709 N N . PRO A 1 235 ? -9.927 6.288 22.416 1.00 66.69 235 PRO A N 1
ATOM 1710 C CA . PRO A 1 235 ? -10.711 5.510 23.365 1.00 66.69 235 PRO A CA 1
ATOM 1711 C C . PRO A 1 235 ? -10.406 4.019 23.222 1.00 66.69 235 PRO A C 1
ATOM 1713 O O . PRO A 1 235 ? -10.485 3.449 22.133 1.00 66.69 235 PRO A O 1
ATOM 1716 N N . LYS A 1 236 ? -10.060 3.374 24.336 1.00 72.94 236 LYS A N 1
ATOM 1717 C CA . LYS A 1 236 ? -9.844 1.927 24.349 1.00 72.94 236 LYS A CA 1
ATOM 1718 C C . LYS A 1 236 ? -11.181 1.217 24.202 1.00 72.94 236 LYS A C 1
ATOM 1720 O O . LYS A 1 236 ? -12.150 1.563 24.880 1.00 72.94 236 LYS A O 1
ATOM 1725 N N . THR A 1 237 ? -11.223 0.179 23.374 1.00 71.75 237 THR A N 1
ATOM 1726 C CA . THR A 1 237 ? -12.411 -0.674 23.275 1.00 71.75 237 THR A CA 1
ATOM 1727 C C . THR A 1 237 ? -12.665 -1.360 24.625 1.00 71.75 237 THR A C 1
ATOM 1729 O O . THR A 1 237 ? -11.734 -1.858 25.270 1.00 71.75 237 THR A O 1
ATOM 1732 N N . LYS A 1 238 ? -13.921 -1.350 25.089 1.00 71.31 238 LYS A N 1
ATOM 1733 C CA . LYS A 1 238 ? -14.337 -1.945 26.373 1.00 71.31 238 LYS A CA 1
ATOM 1734 C C . LYS A 1 238 ? -14.338 -3.482 26.286 1.00 71.31 238 LYS A C 1
ATOM 1736 O O . LYS A 1 238 ? -14.522 -4.041 25.207 1.00 71.31 238 LYS A O 1
ATOM 1741 N N . GLY A 1 239 ? -14.155 -4.156 27.423 1.00 73.88 239 GLY A N 1
ATOM 1742 C CA . GLY A 1 239 ? -14.180 -5.623 27.540 1.00 73.88 239 GLY A CA 1
ATOM 1743 C C . GLY A 1 239 ? -12.809 -6.260 27.780 1.00 73.88 239 GLY A C 1
ATOM 1744 O O . GLY A 1 239 ? -11.759 -5.667 27.518 1.00 73.88 239 GLY A O 1
ATOM 1745 N N . THR A 1 240 ? -12.824 -7.488 28.295 1.00 80.62 240 THR A N 1
ATOM 1746 C CA . THR A 1 240 ? -11.616 -8.276 28.582 1.00 80.62 240 THR A CA 1
ATOM 1747 C C . THR A 1 240 ? -10.984 -8.765 27.277 1.00 80.62 240 THR A C 1
ATOM 1749 O O . THR A 1 240 ? -11.684 -9.040 26.305 1.00 80.62 240 THR A O 1
ATOM 1752 N N . PHE A 1 241 ? -9.661 -8.951 27.239 1.00 78.75 241 PHE A N 1
ATOM 1753 C CA . PHE A 1 241 ? -8.952 -9.460 26.053 1.00 78.75 241 PHE A CA 1
ATOM 1754 C C . PHE A 1 241 ? -9.564 -10.759 25.489 1.00 78.75 241 PHE A C 1
ATOM 1756 O O . PHE A 1 241 ? -9.732 -10.901 24.280 1.00 78.75 241 PHE A O 1
ATOM 1763 N N . LYS A 1 242 ? -9.998 -11.670 26.372 1.00 78.69 242 LYS A N 1
ATOM 1764 C CA . LYS A 1 242 ? -10.681 -12.919 25.998 1.00 78.69 242 LYS A CA 1
ATOM 1765 C C . LYS A 1 242 ? -12.021 -12.682 25.288 1.00 78.69 242 LYS A C 1
ATOM 1767 O O . LYS A 1 242 ? -12.351 -13.403 24.351 1.00 78.69 242 LYS A O 1
ATOM 1772 N N . GLU A 1 243 ? -12.784 -11.680 25.715 1.00 80.88 243 GLU A N 1
ATOM 1773 C CA . GLU A 1 243 ? -14.066 -11.319 25.094 1.00 80.88 243 GLU A CA 1
ATOM 1774 C C . GLU A 1 243 ? -13.848 -10.689 23.722 1.00 80.88 243 GLU A C 1
ATOM 1776 O O . GLU A 1 243 ? -14.581 -10.999 22.788 1.00 80.88 243 GLU A O 1
ATOM 1781 N N . LYS A 1 244 ? -12.806 -9.860 23.587 1.00 80.44 244 LYS A N 1
ATOM 1782 C CA . LYS A 1 244 ? -12.408 -9.261 22.311 1.00 80.44 244 LYS A CA 1
ATOM 1783 C C . LYS A 1 244 ? -12.014 -10.332 21.297 1.00 80.44 244 LYS A C 1
ATOM 1785 O O . LYS A 1 244 ? -12.582 -10.369 20.215 1.00 80.44 244 LYS A O 1
ATOM 1790 N N . ILE A 1 245 ? -11.128 -11.261 21.665 1.00 79.69 245 ILE A N 1
ATOM 1791 C CA . ILE A 1 245 ? -10.722 -12.360 20.771 1.00 79.69 245 ILE A CA 1
ATOM 1792 C C . ILE A 1 245 ? -11.921 -13.204 20.336 1.00 79.69 245 ILE A C 1
ATOM 1794 O O . ILE A 1 245 ? -12.012 -13.569 19.171 1.00 79.69 245 ILE A O 1
ATOM 1798 N N . LYS A 1 246 ? -12.873 -13.482 21.235 1.00 80.94 246 LYS A N 1
ATOM 1799 C CA . LYS A 1 246 ? -14.060 -14.284 20.901 1.00 80.94 246 LYS A CA 1
ATOM 1800 C C . LYS A 1 246 ? -14.974 -13.616 19.860 1.00 80.94 246 LYS A C 1
ATOM 1802 O O . LYS A 1 246 ? -15.765 -14.310 19.232 1.00 80.94 246 LYS A O 1
ATOM 1807 N N . ARG A 1 247 ? -14.885 -12.292 19.686 1.00 79.56 247 ARG A N 1
ATOM 1808 C CA . ARG A 1 247 ? -15.638 -11.540 18.668 1.00 79.56 247 ARG A CA 1
ATOM 1809 C C . ARG A 1 247 ? -14.975 -11.553 17.292 1.00 79.56 247 ARG A C 1
ATOM 1811 O O . ARG A 1 247 ? -15.614 -11.147 16.332 1.00 79.56 247 ARG A O 1
ATOM 1818 N N . ILE A 1 248 ? -13.712 -11.971 17.194 1.00 82.00 248 ILE A N 1
ATOM 1819 C CA . ILE A 1 248 ? -13.017 -12.055 15.910 1.00 82.00 248 ILE A CA 1
ATOM 1820 C C . ILE A 1 248 ? -13.595 -13.234 15.132 1.00 82.00 248 ILE A C 1
ATOM 1822 O O . ILE A 1 248 ? -13.576 -14.372 15.607 1.00 82.00 248 ILE A O 1
ATOM 1826 N N . ASP A 1 249 ? -14.065 -12.966 13.917 1.00 83.69 249 ASP A N 1
ATOM 1827 C CA . ASP A 1 249 ? -14.477 -14.015 12.997 1.00 83.69 249 ASP A CA 1
ATOM 1828 C C . ASP A 1 249 ? -13.257 -14.688 12.350 1.00 83.69 249 ASP A C 1
ATOM 1830 O O . ASP A 1 249 ? -12.839 -14.375 11.234 1.00 83.69 249 ASP A O 1
ATOM 1834 N N . PHE A 1 250 ? -12.655 -15.625 13.084 1.00 85.25 250 PHE A N 1
ATOM 1835 C CA . PHE A 1 250 ? -11.527 -16.408 12.585 1.00 85.25 250 PHE A CA 1
ATOM 1836 C C . PHE A 1 250 ? -11.905 -17.276 11.382 1.00 85.25 250 PHE A C 1
ATOM 1838 O O . PHE A 1 250 ? -11.066 -17.488 10.509 1.00 85.25 250 PHE A O 1
ATOM 1845 N N . ILE A 1 251 ? -13.145 -17.770 11.319 1.00 86.25 251 ILE A N 1
ATOM 1846 C CA . ILE A 1 251 ? -13.600 -18.634 10.224 1.00 86.25 251 ILE A CA 1
ATOM 1847 C C . ILE A 1 251 ? -13.711 -17.806 8.945 1.00 86.25 251 ILE A C 1
ATOM 1849 O O . ILE A 1 251 ? -13.146 -18.205 7.927 1.00 86.25 251 ILE A O 1
ATOM 1853 N N . GLY A 1 252 ? -14.347 -16.635 9.014 1.00 85.62 252 GLY A N 1
ATOM 1854 C CA . GLY A 1 252 ? -14.407 -15.677 7.915 1.00 85.62 252 GLY A CA 1
ATOM 1855 C C . GLY A 1 252 ? -13.015 -15.247 7.458 1.00 85.62 252 GLY A C 1
ATOM 1856 O O . GLY A 1 252 ? -12.717 -15.316 6.269 1.00 85.62 252 GLY A O 1
ATOM 1857 N N . CYS A 1 253 ? -12.105 -14.922 8.387 1.00 87.81 253 CYS A N 1
ATOM 1858 C CA . CYS A 1 253 ? -10.720 -14.564 8.051 1.00 87.81 253 CYS A CA 1
ATOM 1859 C C . CYS A 1 253 ? -9.990 -15.686 7.295 1.00 87.81 253 CYS A C 1
ATOM 1861 O O . CYS A 1 253 ? -9.297 -15.428 6.307 1.00 87.81 253 CYS A O 1
ATOM 1863 N N . VAL A 1 254 ? -10.131 -16.934 7.752 1.00 90.62 254 VAL A N 1
ATOM 1864 C CA . VAL A 1 254 ? -9.491 -18.101 7.132 1.00 90.62 254 VAL A CA 1
ATOM 1865 C C . VAL A 1 254 ? -10.103 -18.395 5.766 1.00 90.62 254 VAL A C 1
ATOM 1867 O O . VAL A 1 254 ? -9.359 -18.561 4.803 1.00 90.62 254 VAL A O 1
ATOM 1870 N N . LEU A 1 255 ? -11.433 -18.406 5.646 1.00 90.88 255 LEU A N 1
ATOM 1871 C CA . LEU A 1 255 ? -12.120 -18.620 4.370 1.00 90.88 255 LEU A CA 1
ATOM 1872 C C . LEU A 1 255 ? -11.776 -17.528 3.355 1.00 90.88 255 LEU A C 1
ATOM 1874 O O . LEU A 1 255 ? -11.448 -17.842 2.213 1.00 90.88 255 LEU A O 1
ATOM 1878 N N . PHE A 1 256 ? -11.780 -16.263 3.778 1.00 90.69 256 PHE A N 1
ATOM 1879 C CA . PHE A 1 256 ? -11.379 -15.140 2.939 1.00 90.69 256 PHE A CA 1
ATOM 1880 C C . PHE A 1 256 ? -9.933 -15.297 2.461 1.00 90.69 256 PHE A C 1
ATOM 1882 O O . PHE A 1 256 ? -9.659 -15.167 1.272 1.00 90.69 256 PHE A O 1
ATOM 1889 N N . THR A 1 257 ? -9.013 -15.659 3.359 1.00 91.81 257 THR A N 1
ATOM 1890 C CA . THR A 1 257 ? -7.603 -15.900 3.015 1.00 91.81 257 THR A CA 1
ATOM 1891 C C . THR A 1 257 ? -7.459 -17.053 2.015 1.00 91.81 257 THR A C 1
ATOM 1893 O O . THR A 1 257 ? -6.819 -16.887 0.979 1.00 91.81 257 THR A O 1
ATOM 1896 N N . ILE A 1 258 ? -8.086 -18.204 2.278 1.00 93.56 258 ILE A N 1
ATOM 1897 C CA . ILE A 1 258 ? -8.020 -19.394 1.411 1.00 93.56 258 ILE A CA 1
ATOM 1898 C C . ILE A 1 258 ? -8.676 -19.138 0.048 1.00 93.56 258 ILE A C 1
ATOM 1900 O O . ILE A 1 258 ? -8.236 -19.712 -0.941 1.00 93.56 258 ILE A O 1
ATOM 1904 N N . GLY A 1 259 ? -9.694 -18.278 -0.032 1.00 93.12 259 GLY A N 1
ATOM 1905 C CA . GLY A 1 259 ? -10.311 -17.885 -1.300 1.00 93.12 259 GLY A CA 1
ATOM 1906 C C . GLY A 1 259 ? -9.490 -16.857 -2.078 1.00 93.12 259 GLY A C 1
ATOM 1907 O O . GLY A 1 259 ? -9.296 -17.005 -3.282 1.00 93.12 259 GLY A O 1
ATOM 1908 N N . MET A 1 260 ? -8.957 -15.838 -1.399 1.00 91.75 260 MET A N 1
ATOM 1909 C CA . MET A 1 260 ? -8.197 -14.760 -2.038 1.00 91.75 260 MET A CA 1
ATOM 1910 C C . MET A 1 260 ? -6.824 -15.208 -2.538 1.00 91.75 260 MET A C 1
ATOM 1912 O O . MET A 1 260 ? -6.406 -14.765 -3.607 1.00 91.75 260 MET A O 1
ATOM 1916 N N . VAL A 1 261 ? -6.122 -16.079 -1.801 1.00 92.88 261 VAL A N 1
ATOM 1917 C CA . VAL A 1 261 ? -4.769 -16.529 -2.172 1.00 92.88 261 VAL A CA 1
ATOM 1918 C C . VAL A 1 261 ? -4.730 -17.151 -3.577 1.00 92.88 261 VAL A C 1
ATOM 1920 O O . VAL A 1 261 ? -3.959 -16.660 -4.400 1.00 92.88 261 VAL A O 1
ATOM 1923 N N . PRO A 1 262 ? -5.561 -18.157 -3.916 1.00 93.50 262 PRO A N 1
ATOM 1924 C CA . PRO A 1 262 ? -5.598 -18.733 -5.256 1.00 93.50 262 PRO A CA 1
ATOM 1925 C C . PRO A 1 262 ? -5.998 -17.730 -6.338 1.00 93.50 262 PRO A C 1
ATOM 1927 O O . PRO A 1 262 ? -5.415 -17.763 -7.415 1.00 93.50 262 PRO A O 1
ATOM 1930 N N . ILE A 1 263 ? -6.939 -16.815 -6.075 1.00 93.56 263 ILE A N 1
ATOM 1931 C CA . ILE A 1 263 ? -7.344 -15.810 -7.074 1.00 93.56 263 ILE A CA 1
ATOM 1932 C C . ILE A 1 263 ? -6.171 -14.901 -7.418 1.00 93.56 263 ILE A C 1
ATOM 1934 O O . ILE A 1 263 ? -5.827 -14.742 -8.587 1.00 93.56 263 ILE A O 1
ATOM 1938 N N . LEU A 1 264 ? -5.542 -14.322 -6.396 1.00 89.44 264 LEU A N 1
ATOM 1939 C CA . LEU A 1 264 ? -4.411 -13.418 -6.577 1.00 89.44 264 LEU A CA 1
ATOM 1940 C C . LEU A 1 264 ? -3.215 -14.145 -7.206 1.00 89.44 264 LEU A C 1
ATOM 1942 O O . LEU A 1 264 ? -2.529 -13.572 -8.048 1.00 89.44 264 LEU A O 1
ATOM 1946 N N . LEU A 1 265 ? -3.008 -15.421 -6.871 1.00 89.44 265 LEU A N 1
ATOM 1947 C CA . LEU A 1 265 ? -1.964 -16.245 -7.474 1.00 89.44 265 LEU A CA 1
ATOM 1948 C C . LEU A 1 265 ? -2.246 -16.562 -8.949 1.00 89.44 265 LEU A C 1
ATOM 1950 O O . LEU A 1 265 ? -1.361 -16.411 -9.785 1.00 89.44 265 LEU A O 1
ATOM 1954 N N . GLY A 1 266 ? -3.482 -16.934 -9.287 1.00 90.62 266 GLY A N 1
ATOM 1955 C CA . GLY A 1 266 ? -3.906 -17.172 -10.667 1.00 90.62 266 GLY A CA 1
ATOM 1956 C C . GLY A 1 266 ? -3.764 -15.921 -11.535 1.00 90.62 266 GLY A C 1
ATOM 1957 O O . GLY A 1 266 ? -3.251 -16.007 -12.648 1.00 90.62 266 GLY A O 1
ATOM 1958 N N . LEU A 1 267 ? -4.135 -14.752 -11.002 1.00 89.12 267 LEU A N 1
ATOM 1959 C CA . LEU A 1 267 ? -3.938 -13.459 -11.667 1.00 89.12 267 LEU A CA 1
ATOM 1960 C C . LEU A 1 267 ? -2.459 -13.087 -11.821 1.00 89.12 267 LEU A C 1
ATOM 1962 O O . LEU A 1 267 ? -2.097 -12.473 -12.818 1.00 89.12 267 LEU A O 1
ATOM 1966 N N . SER A 1 268 ? -1.613 -13.451 -10.855 1.00 84.00 268 SER A N 1
ATOM 1967 C CA . SER A 1 268 ? -0.171 -13.199 -10.927 1.00 84.00 268 SER A CA 1
ATOM 1968 C C . SER A 1 268 ? 0.539 -14.121 -11.918 1.00 84.00 268 SER A C 1
ATOM 1970 O O . SER A 1 268 ? 1.536 -13.725 -12.510 1.00 84.00 268 SER A O 1
ATOM 1972 N N . TRP A 1 269 ? 0.077 -15.361 -12.073 1.00 84.88 269 TRP A N 1
ATOM 1973 C CA . TRP A 1 269 ? 0.702 -16.344 -12.956 1.00 84.88 269 TRP A CA 1
ATOM 1974 C C . TRP A 1 269 ? 0.227 -16.259 -14.405 1.00 84.88 269 TRP A C 1
ATOM 1976 O O . TRP A 1 269 ? 1.009 -16.550 -15.316 1.00 84.88 269 TRP A O 1
ATOM 1986 N N . GLY A 1 270 ? -1.040 -15.892 -14.611 1.00 86.69 270 GLY A N 1
ATOM 1987 C CA . GLY A 1 270 ? -1.676 -15.835 -15.921 1.00 86.69 270 GLY A CA 1
ATOM 1988 C C . GLY A 1 270 ? -0.964 -14.876 -16.872 1.00 86.69 270 GLY A C 1
ATOM 1989 O O . GLY A 1 270 ? -0.797 -13.694 -16.590 1.00 86.69 270 GLY A O 1
ATOM 1990 N N . GLY A 1 271 ? -0.522 -15.395 -18.015 1.00 81.75 271 GLY A N 1
ATOM 1991 C CA . GLY A 1 271 ? 0.175 -14.626 -19.047 1.00 81.75 271 GLY A CA 1
ATOM 1992 C C . GLY A 1 271 ? 1.632 -14.279 -18.729 1.00 81.75 271 GLY A C 1
ATOM 1993 O O . GLY A 1 271 ? 2.290 -13.693 -19.584 1.00 81.75 271 GLY A O 1
ATOM 1994 N N . GLN A 1 272 ? 2.144 -14.647 -17.547 1.00 76.94 272 GLN A N 1
ATOM 1995 C CA . GLN A 1 272 ? 3.541 -14.429 -17.163 1.00 76.94 272 GLN A CA 1
ATOM 1996 C C . GLN A 1 272 ? 4.309 -15.750 -17.032 1.00 76.94 272 GLN A C 1
ATOM 1998 O O . GLN A 1 272 ? 5.300 -15.953 -17.728 1.00 76.94 272 GLN A O 1
ATOM 2003 N N . GLN A 1 273 ? 3.860 -16.648 -16.149 1.00 80.94 273 GLN A N 1
ATOM 2004 C CA . GLN A 1 273 ? 4.506 -17.946 -15.910 1.00 80.94 273 GLN A CA 1
ATOM 2005 C C . GLN A 1 273 ? 3.767 -19.095 -16.603 1.00 80.94 273 GLN A C 1
ATOM 2007 O O . GLN A 1 273 ? 4.393 -20.040 -17.079 1.00 80.94 273 GLN A O 1
ATOM 2012 N N . TYR A 1 274 ? 2.440 -19.006 -16.662 1.00 87.06 274 TYR A N 1
ATOM 2013 C CA . TYR A 1 274 ? 1.577 -19.977 -17.324 1.00 87.06 274 TYR A CA 1
ATOM 2014 C C . TYR A 1 274 ? 0.609 -19.246 -18.257 1.00 87.06 274 TYR A C 1
ATOM 2016 O O . TYR A 1 274 ? 0.241 -18.097 -18.013 1.00 87.06 274 TYR A O 1
ATOM 2024 N N . GLU A 1 275 ? 0.164 -19.907 -19.324 1.00 91.75 275 GLU A N 1
ATOM 2025 C CA . GLU A 1 275 ? -0.901 -19.367 -20.171 1.00 91.75 275 GLU A CA 1
ATOM 2026 C C . GLU A 1 275 ? -2.199 -19.185 -19.372 1.00 91.75 275 GLU A C 1
ATOM 2028 O O . GLU A 1 275 ? -2.496 -19.950 -18.455 1.00 91.75 275 GLU A O 1
ATOM 2033 N N . TRP A 1 276 ? -3.018 -18.204 -19.749 1.00 92.25 276 TRP A N 1
ATOM 2034 C CA . TRP A 1 276 ? -4.312 -17.955 -19.099 1.00 92.25 276 TRP A CA 1
ATOM 2035 C C . TRP A 1 276 ? -5.250 -19.169 -19.116 1.00 92.25 276 TRP A C 1
ATOM 2037 O O . TRP A 1 276 ? -6.062 -19.343 -18.212 1.00 92.25 276 TRP A O 1
ATOM 2047 N N . THR A 1 277 ? -5.127 -20.013 -20.137 1.00 93.56 277 THR A N 1
ATOM 2048 C CA . THR A 1 277 ? -5.903 -21.243 -20.332 1.00 93.56 277 THR A CA 1
ATOM 2049 C C . THR A 1 277 ? -5.306 -22.461 -19.629 1.00 93.56 277 THR A C 1
ATOM 2051 O O . THR A 1 277 ? -5.867 -23.552 -19.738 1.00 93.56 277 THR A O 1
ATOM 2054 N N . SER A 1 278 ? -4.179 -22.323 -18.919 1.00 94.38 278 SER A N 1
ATOM 2055 C CA . SER A 1 278 ? -3.559 -23.454 -18.229 1.00 94.38 278 SER A CA 1
ATOM 2056 C C . SER A 1 278 ? -4.436 -23.962 -17.083 1.00 94.38 278 SER A C 1
ATOM 2058 O O . SER A 1 278 ? -5.130 -23.200 -16.401 1.00 94.38 278 SER A O 1
ATOM 2060 N N . ALA A 1 279 ? -4.361 -25.271 -16.828 1.00 94.00 279 ALA A N 1
ATOM 2061 C CA . ALA A 1 279 ? -5.104 -25.907 -15.746 1.00 94.00 279 ALA A CA 1
ATOM 2062 C C . ALA A 1 279 ? -4.759 -25.307 -14.374 1.00 94.00 279 ALA A C 1
ATOM 2064 O O . ALA A 1 279 ? -5.641 -25.175 -13.536 1.00 94.00 279 ALA A O 1
ATOM 2065 N N . GLN A 1 280 ? -3.502 -24.910 -14.149 1.00 92.38 280 GLN A N 1
ATOM 2066 C CA . GLN A 1 280 ? -3.048 -24.295 -12.900 1.00 92.38 280 GLN A CA 1
ATOM 2067 C C . GLN A 1 280 ? -3.731 -22.944 -12.665 1.00 92.38 280 GLN A C 1
ATOM 2069 O O . GLN A 1 280 ? -4.303 -22.728 -11.599 1.00 92.38 280 GLN A O 1
ATOM 2074 N N . VAL A 1 281 ? -3.714 -22.058 -13.668 1.00 93.38 281 VAL A N 1
ATOM 2075 C CA . VAL A 1 281 ? -4.332 -20.726 -13.571 1.00 93.38 281 VAL A CA 1
ATOM 2076 C C . VAL A 1 281 ? -5.839 -20.862 -13.395 1.00 93.38 281 VAL A C 1
ATOM 2078 O O . VAL A 1 281 ? -6.411 -20.282 -12.471 1.00 93.38 281 VAL A O 1
ATOM 2081 N N . LEU A 1 282 ? -6.483 -21.684 -14.227 1.00 94.94 282 LEU A N 1
ATOM 2082 C CA . LEU A 1 282 ? -7.928 -21.858 -14.183 1.00 94.94 282 LEU A CA 1
ATOM 2083 C C . LEU A 1 282 ? -8.392 -22.530 -12.881 1.00 94.94 282 LEU A C 1
ATOM 2085 O O . LEU A 1 282 ? -9.384 -22.095 -12.302 1.00 94.94 282 LEU A O 1
ATOM 2089 N N . ALA A 1 283 ? -7.663 -23.530 -12.374 1.00 94.75 283 ALA A N 1
ATOM 2090 C CA . ALA A 1 283 ? -7.965 -24.153 -11.086 1.00 94.75 283 ALA A CA 1
ATOM 2091 C C . ALA A 1 283 ? -7.827 -23.154 -9.932 1.00 94.75 283 ALA A C 1
ATOM 2093 O O . ALA A 1 283 ? -8.715 -23.076 -9.088 1.00 94.75 283 ALA A O 1
ATOM 2094 N N . CYS A 1 284 ? -6.759 -22.352 -9.912 1.00 94.00 284 CYS A N 1
ATOM 2095 C CA . CYS A 1 284 ? -6.571 -21.302 -8.914 1.00 94.00 284 CYS A CA 1
ATOM 2096 C C . CYS A 1 284 ? -7.728 -20.289 -8.923 1.00 94.00 284 CYS A C 1
ATOM 2098 O O . CYS A 1 284 ? -8.299 -20.004 -7.869 1.00 94.00 284 CYS A O 1
ATOM 2100 N N . LEU A 1 285 ? -8.125 -19.803 -10.103 1.00 95.19 285 LEU A N 1
ATOM 2101 C CA . LEU A 1 285 ? -9.230 -18.854 -10.239 1.00 95.19 285 LEU A CA 1
ATOM 2102 C C . LEU A 1 285 ? -10.571 -19.479 -9.830 1.00 95.19 285 LEU A C 1
ATOM 2104 O O . LEU A 1 285 ? -11.256 -18.928 -8.972 1.00 95.19 285 LEU A O 1
ATOM 2108 N N . ILE A 1 286 ? -10.939 -20.636 -10.391 1.00 95.62 286 ILE A N 1
ATOM 2109 C CA . ILE A 1 286 ? -12.227 -21.288 -10.109 1.00 95.62 286 ILE A CA 1
ATOM 2110 C C . ILE A 1 286 ? -12.330 -21.661 -8.630 1.00 95.62 286 ILE A C 1
ATOM 2112 O O . ILE A 1 286 ? -13.302 -21.282 -7.979 1.00 95.62 286 ILE A O 1
ATOM 2116 N N . CYS A 1 287 ? -11.338 -22.364 -8.077 1.00 95.25 287 CYS A N 1
ATOM 2117 C CA . CYS A 1 287 ? -11.364 -22.774 -6.673 1.00 95.25 287 CYS A CA 1
ATOM 2118 C C . CYS A 1 287 ? -11.408 -21.560 -5.743 1.00 95.25 287 CYS A C 1
ATOM 2120 O O . CYS A 1 287 ? -12.183 -21.550 -4.789 1.00 95.25 287 CYS A O 1
ATOM 2122 N N . GLY A 1 288 ? -10.631 -20.516 -6.042 1.00 94.69 288 GLY A N 1
ATOM 2123 C CA . GLY A 1 288 ? -10.635 -19.285 -5.264 1.00 94.69 288 GLY A CA 1
ATOM 2124 C C . GLY A 1 288 ? -11.998 -18.584 -5.269 1.00 94.69 288 GLY A C 1
ATOM 2125 O O . GLY A 1 288 ? -12.527 -18.267 -4.203 1.00 94.69 288 GLY A O 1
ATOM 2126 N N . PHE A 1 289 ? -12.624 -18.417 -6.441 1.00 95.25 289 PHE A N 1
ATOM 2127 C CA . PHE A 1 289 ? -13.969 -17.835 -6.542 1.00 95.25 289 PHE A CA 1
ATOM 2128 C C . PHE A 1 289 ? -15.027 -18.688 -5.838 1.00 95.25 289 PHE A C 1
ATOM 2130 O O . PHE A 1 289 ? -15.883 -18.139 -5.149 1.00 95.25 289 PHE A O 1
ATOM 2137 N N . VAL A 1 290 ? -14.959 -20.017 -5.953 1.00 95.88 290 VAL A N 1
ATOM 2138 C CA . VAL A 1 290 ? -15.874 -20.924 -5.242 1.00 95.88 290 VAL A CA 1
ATOM 2139 C C . VAL A 1 290 ? -15.742 -20.749 -3.729 1.00 95.88 290 VAL A C 1
ATOM 2141 O O . VAL A 1 290 ? -16.753 -20.594 -3.047 1.00 95.88 290 VAL A O 1
ATOM 2144 N N . VAL A 1 291 ? -14.519 -20.702 -3.193 1.00 94.19 291 VAL A N 1
ATOM 2145 C CA . VAL A 1 291 ? -14.297 -20.472 -1.757 1.00 94.19 291 VAL A CA 1
ATOM 2146 C C . VAL A 1 291 ? -14.779 -19.082 -1.335 1.00 94.19 291 VAL A C 1
ATOM 2148 O O . VAL A 1 291 ? -15.383 -18.962 -0.273 1.00 94.19 291 VAL A O 1
ATOM 2151 N N . LEU A 1 292 ? -14.602 -18.044 -2.161 1.00 90.75 292 LEU A N 1
ATOM 2152 C CA . LEU A 1 292 ? -15.148 -16.714 -1.868 1.00 90.75 292 LEU A CA 1
ATOM 2153 C C . LEU A 1 292 ? -16.681 -16.665 -1.885 1.00 90.75 292 LEU A C 1
ATOM 2155 O O . LEU A 1 292 ? -17.271 -15.933 -1.093 1.00 90.75 292 LEU A O 1
ATOM 2159 N N . LEU A 1 293 ? -17.343 -17.443 -2.745 1.00 90.62 293 LEU A N 1
ATOM 2160 C CA . LEU A 1 293 ? -18.803 -17.574 -2.723 1.00 90.62 293 LEU A CA 1
ATOM 2161 C C . LEU A 1 293 ? -19.273 -18.276 -1.445 1.00 90.62 293 LEU A C 1
ATOM 2163 O O . LEU A 1 293 ? -20.242 -17.838 -0.824 1.00 90.62 293 LEU A O 1
ATOM 2167 N N . VAL A 1 294 ? -18.559 -19.324 -1.020 1.00 90.25 294 VAL A N 1
ATOM 2168 C CA . VAL A 1 294 ? -18.811 -19.997 0.263 1.00 90.25 294 VAL A CA 1
ATOM 2169 C C . VAL A 1 294 ? -18.596 -19.029 1.426 1.00 90.25 294 VAL A C 1
ATOM 2171 O O . VAL A 1 294 ? -19.458 -18.944 2.295 1.00 90.25 294 VAL A O 1
ATOM 2174 N N . PHE A 1 295 ? -17.506 -18.257 1.414 1.00 89.25 295 PHE A N 1
ATOM 2175 C CA . PHE A 1 295 ? -17.257 -17.183 2.375 1.00 89.25 295 PHE A CA 1
ATOM 2176 C C . PHE A 1 295 ? -18.435 -16.207 2.416 1.00 89.25 295 PHE A C 1
ATOM 2178 O O . PHE A 1 295 ? -19.034 -16.044 3.469 1.00 89.25 295 PHE A O 1
ATOM 2185 N N . GLY A 1 296 ? -18.846 -15.642 1.276 1.00 85.75 296 GLY A N 1
ATOM 2186 C CA . GLY A 1 296 ? -19.959 -14.692 1.216 1.00 85.75 296 GLY A CA 1
ATOM 2187 C C . GLY A 1 296 ? -21.279 -15.265 1.745 1.00 85.75 296 GLY A C 1
ATOM 2188 O O . GLY A 1 296 ? -22.030 -14.559 2.417 1.00 85.75 296 GLY A O 1
ATOM 2189 N N . TYR A 1 297 ? -21.550 -16.550 1.501 1.00 86.75 297 TYR A N 1
ATOM 2190 C CA . TYR A 1 297 ? -22.716 -17.239 2.056 1.00 86.75 297 TYR A CA 1
ATOM 2191 C C . TYR A 1 297 ? -22.619 -17.424 3.576 1.00 86.75 297 TYR A C 1
ATOM 2193 O O . TYR A 1 297 ? -23.587 -17.152 4.292 1.00 86.75 297 TYR A O 1
ATOM 2201 N N . VAL A 1 298 ? -21.458 -17.864 4.076 1.00 86.75 298 VAL A N 1
ATOM 2202 C CA . VAL A 1 298 ? -21.211 -18.047 5.514 1.00 86.75 298 VAL A CA 1
ATOM 2203 C C . VAL A 1 298 ? -21.347 -16.714 6.249 1.00 86.75 298 VAL A C 1
ATOM 2205 O O . VAL A 1 298 ? -22.100 -16.619 7.221 1.00 86.75 298 VAL A O 1
ATOM 2208 N N . GLU A 1 299 ? -20.701 -15.682 5.715 1.00 84.06 299 GLU A N 1
ATOM 2209 C CA . GLU A 1 299 ? -20.703 -14.311 6.212 1.00 84.06 299 GLU A CA 1
ATOM 2210 C C . GLU A 1 299 ? -22.127 -13.745 6.291 1.00 84.06 299 GLU A C 1
ATOM 2212 O O . GLU A 1 299 ? -22.550 -13.207 7.311 1.00 84.06 299 GLU A O 1
ATOM 2217 N N . TYR A 1 300 ? -22.908 -13.914 5.219 1.00 81.88 300 TYR A N 1
ATOM 2218 C CA . TYR A 1 300 ? -24.272 -13.400 5.137 1.00 81.88 300 TYR A CA 1
ATOM 2219 C C . TYR A 1 300 ? -25.235 -14.109 6.098 1.00 81.88 300 TYR A C 1
ATOM 2221 O O . TYR A 1 300 ? -26.166 -13.482 6.612 1.00 81.88 300 TYR A O 1
ATOM 2229 N N . ARG A 1 301 ? -25.054 -15.420 6.316 1.00 80.88 301 ARG A N 1
ATOM 2230 C CA . ARG A 1 301 ? -26.052 -16.257 6.997 1.00 80.88 301 ARG A CA 1
ATOM 2231 C C . ARG A 1 301 ? -25.763 -16.527 8.472 1.00 80.88 301 ARG A C 1
ATOM 2233 O O . ARG A 1 301 ? -26.730 -16.696 9.225 1.00 80.88 301 ARG A O 1
ATOM 2240 N N . PHE A 1 302 ? -24.493 -16.623 8.866 1.00 77.31 302 PHE A N 1
ATOM 2241 C CA . PHE A 1 302 ? -24.082 -17.142 10.178 1.00 77.31 302 PHE A CA 1
ATOM 2242 C C . PHE A 1 302 ? -23.284 -16.150 11.028 1.00 77.31 302 PHE A C 1
ATOM 2244 O O . PHE A 1 302 ? -23.226 -16.323 12.246 1.00 77.31 302 PHE A O 1
ATOM 2251 N N . VAL A 1 303 ? -22.689 -15.119 10.427 1.00 77.25 303 VAL A N 1
ATOM 2252 C CA . VAL A 1 303 ? -21.815 -14.183 11.142 1.00 77.25 303 VAL A CA 1
ATOM 2253 C C . VAL A 1 303 ? -22.622 -12.970 11.602 1.00 77.25 303 VAL A C 1
ATOM 2255 O O . VAL A 1 303 ? -23.207 -12.242 10.805 1.00 77.25 303 VAL A O 1
ATOM 2258 N N . ALA A 1 304 ? -22.677 -12.759 12.920 1.00 68.44 304 ALA A N 1
ATOM 2259 C CA . ALA A 1 304 ? -23.397 -11.630 13.512 1.00 68.44 304 ALA A CA 1
ATOM 2260 C C . ALA A 1 304 ? -22.689 -10.287 13.271 1.00 68.44 304 ALA A C 1
ATOM 2262 O O . ALA A 1 304 ? -23.348 -9.251 13.216 1.00 68.44 304 ALA A O 1
ATOM 2263 N N . ASP A 1 305 ? -21.362 -10.316 13.132 1.00 70.12 305 ASP A N 1
ATOM 2264 C CA . ASP A 1 305 ? -20.533 -9.133 12.930 1.00 70.12 305 ASP A CA 1
ATOM 2265 C C . ASP A 1 305 ? -19.537 -9.352 11.771 1.00 70.12 305 ASP A C 1
ATOM 2267 O O . ASP A 1 305 ? -18.387 -9.729 12.011 1.00 70.12 305 ASP A O 1
ATOM 2271 N N . PRO A 1 306 ? -19.998 -9.219 10.512 1.00 72.19 306 PRO A N 1
ATOM 2272 C CA . PRO A 1 306 ? -19.231 -9.609 9.332 1.00 72.19 306 PRO A CA 1
ATOM 2273 C C . PRO A 1 306 ? -18.037 -8.678 9.071 1.00 72.19 306 PRO A C 1
ATOM 2275 O O . PRO A 1 306 ? -18.114 -7.465 9.270 1.00 72.19 306 PRO A O 1
ATOM 2278 N N . ILE A 1 307 ? -16.945 -9.251 8.564 1.00 72.88 307 ILE A N 1
ATOM 2279 C CA . ILE A 1 307 ? -15.757 -8.572 8.032 1.00 72.88 307 ILE A CA 1
ATOM 2280 C C . ILE A 1 307 ? -16.148 -7.719 6.825 1.00 72.88 307 ILE A C 1
ATOM 2282 O O . ILE A 1 307 ? -15.762 -6.553 6.738 1.00 72.88 307 ILE A O 1
ATOM 2286 N N . ILE A 1 308 ? -16.935 -8.286 5.902 1.00 73.06 308 ILE A N 1
ATOM 2287 C CA . ILE A 1 308 ? -17.459 -7.567 4.737 1.00 73.06 308 ILE A CA 1
ATOM 2288 C C . ILE A 1 308 ? -18.983 -7.512 4.847 1.00 73.06 308 ILE A C 1
ATOM 2290 O O . ILE A 1 308 ? -19.653 -8.522 4.620 1.00 73.06 308 ILE A O 1
ATOM 2294 N N . PRO A 1 309 ? -19.580 -6.346 5.146 1.00 71.75 309 PRO A N 1
ATOM 2295 C CA . PRO A 1 309 ? -21.029 -6.206 5.163 1.00 71.75 309 PRO A CA 1
ATOM 2296 C C . PRO A 1 309 ? -21.570 -6.282 3.727 1.00 71.75 309 PRO A C 1
ATOM 2298 O O . PRO A 1 309 ? -21.772 -5.268 3.064 1.00 71.75 309 PRO A O 1
ATOM 2301 N N . VAL A 1 310 ? -21.851 -7.501 3.250 1.00 71.00 310 VAL A N 1
ATOM 2302 C CA . VAL A 1 310 ? -22.330 -7.814 1.884 1.00 71.00 310 VAL A CA 1
ATOM 2303 C C . VAL A 1 310 ? -23.570 -6.991 1.499 1.00 71.00 310 VAL A C 1
ATOM 2305 O O . VAL A 1 310 ? -23.793 -6.689 0.330 1.00 71.00 310 VAL A O 1
ATOM 2308 N N . ARG A 1 311 ? -24.346 -6.538 2.491 1.00 73.50 311 ARG A N 1
ATOM 2309 C CA . ARG A 1 311 ? -25.490 -5.627 2.315 1.00 73.50 311 ARG A CA 1
ATOM 2310 C C . ARG A 1 311 ? -25.106 -4.307 1.634 1.00 73.50 311 ARG A C 1
ATOM 2312 O O . ARG A 1 311 ? -25.899 -3.796 0.849 1.00 73.50 311 ARG A O 1
ATOM 2319 N N . LEU A 1 312 ? -23.898 -3.784 1.874 1.00 75.06 312 LEU A N 1
ATOM 2320 C CA . LEU A 1 312 ? -23.405 -2.565 1.223 1.00 75.06 312 LEU A CA 1
ATOM 2321 C C . LEU A 1 312 ? -23.205 -2.755 -0.284 1.00 75.06 312 LEU A C 1
ATOM 2323 O O . LEU A 1 312 ? -23.431 -1.819 -1.044 1.00 75.06 312 LEU A O 1
ATOM 2327 N N . LEU A 1 313 ? -22.861 -3.967 -0.734 1.00 75.06 313 LEU A N 1
ATOM 2328 C CA . LEU A 1 313 ? -22.708 -4.273 -2.162 1.00 75.06 313 LEU A CA 1
ATOM 2329 C C . LEU A 1 313 ? -24.046 -4.236 -2.918 1.00 75.06 313 LEU A C 1
ATOM 2331 O O . LEU A 1 313 ? -24.056 -4.067 -4.134 1.00 75.06 313 LEU A O 1
ATOM 2335 N N . GLY A 1 314 ? -25.175 -4.347 -2.208 1.00 77.56 314 GLY A N 1
ATOM 2336 C CA . GLY A 1 314 ? -26.507 -4.153 -2.783 1.00 77.56 314 GLY A CA 1
ATOM 2337 C C . GLY A 1 314 ? -26.812 -2.693 -3.139 1.00 77.56 314 GLY A C 1
ATOM 2338 O O . GLY A 1 314 ? -27.683 -2.432 -3.971 1.00 77.56 314 GLY A O 1
ATOM 2339 N N . ASN A 1 315 ? -26.092 -1.729 -2.552 1.00 82.50 315 ASN A N 1
ATOM 2340 C CA . ASN A 1 315 ? -26.239 -0.319 -2.889 1.00 82.50 315 ASN A CA 1
ATOM 2341 C C . ASN A 1 315 ? -25.476 -0.010 -4.186 1.00 82.50 315 ASN A 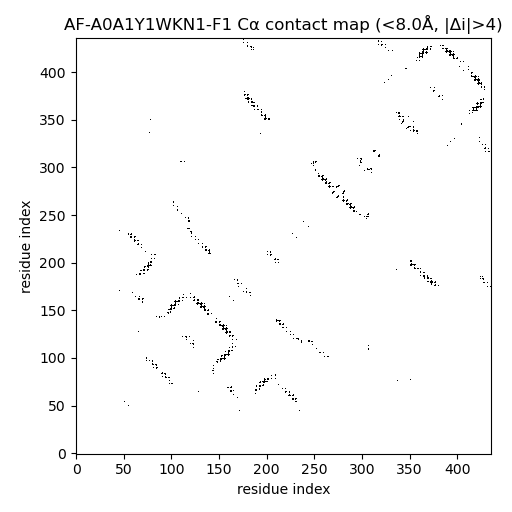C 1
ATOM 2343 O O . ASN A 1 315 ? -24.247 -0.074 -4.243 1.00 82.50 315 ASN A O 1
ATOM 2347 N N . ARG A 1 316 ? -26.216 0.385 -5.230 1.00 82.12 316 ARG A N 1
ATOM 2348 C CA . ARG A 1 316 ? -25.657 0.730 -6.548 1.00 82.12 316 ARG A CA 1
ATOM 2349 C C . ARG A 1 316 ? -24.571 1.805 -6.475 1.00 82.12 316 ARG A C 1
ATOM 2351 O O . ARG A 1 316 ? -23.607 1.721 -7.231 1.00 82.12 316 ARG A O 1
ATOM 2358 N N . ASN A 1 317 ? -24.698 2.778 -5.571 1.00 79.19 317 ASN A N 1
ATOM 2359 C CA . ASN A 1 317 ? -23.705 3.840 -5.411 1.00 79.19 317 ASN A CA 1
ATOM 2360 C C . ASN A 1 317 ? -22.381 3.270 -4.892 1.00 79.19 317 ASN A C 1
ATOM 2362 O O . ASN A 1 317 ? -21.333 3.523 -5.486 1.00 79.19 317 ASN A O 1
ATOM 2366 N N . VAL A 1 318 ? -22.438 2.428 -3.858 1.00 77.62 318 VAL A N 1
ATOM 2367 C CA . VAL A 1 318 ? -21.261 1.755 -3.289 1.00 77.62 318 VAL A CA 1
ATOM 2368 C C . VAL A 1 318 ? -20.606 0.847 -4.324 1.00 77.62 318 VAL A C 1
ATOM 2370 O O . VAL A 1 318 ? -19.402 0.943 -4.547 1.00 77.62 318 VAL A O 1
ATOM 2373 N N . LEU A 1 319 ? -21.392 0.021 -5.020 1.00 81.75 319 LEU A N 1
ATOM 2374 C CA . LEU A 1 319 ? -20.867 -0.862 -6.060 1.00 81.75 319 LEU A CA 1
ATOM 2375 C C . LEU A 1 319 ? -20.195 -0.069 -7.191 1.00 81.75 319 LEU A C 1
ATOM 2377 O O . LEU A 1 319 ? -19.097 -0.419 -7.617 1.00 81.75 319 LEU A O 1
ATOM 2381 N N . SER A 1 320 ? -20.809 1.028 -7.645 1.00 79.56 320 SER A N 1
ATOM 2382 C CA . SER A 1 320 ? -20.224 1.884 -8.684 1.00 79.56 320 SER A CA 1
ATOM 2383 C C . SER A 1 320 ? -18.901 2.516 -8.244 1.00 79.56 320 SER A C 1
ATOM 2385 O O . SER A 1 320 ? -17.957 2.584 -9.031 1.00 79.56 320 SER A O 1
ATOM 2387 N N . ALA A 1 321 ? -18.802 2.915 -6.975 1.00 78.62 321 ALA A N 1
ATOM 2388 C CA . ALA A 1 321 ? -17.589 3.477 -6.406 1.00 78.62 321 ALA A CA 1
ATOM 2389 C C . ALA A 1 321 ? -16.476 2.424 -6.301 1.00 78.62 321 ALA A C 1
ATOM 2391 O O . ALA A 1 321 ? -15.345 2.695 -6.699 1.00 78.62 321 ALA A O 1
ATOM 2392 N N . LEU A 1 322 ? -16.797 1.208 -5.849 1.00 80.44 322 LEU A N 1
ATOM 2393 C CA . LEU A 1 322 ? -15.850 0.089 -5.801 1.00 80.44 322 LEU A CA 1
ATOM 2394 C C . LEU A 1 322 ? -15.335 -0.280 -7.197 1.00 80.44 322 LEU A C 1
ATOM 2396 O O . LEU A 1 322 ? -14.132 -0.456 -7.377 1.00 80.44 322 LEU A O 1
ATOM 2400 N N . MET A 1 323 ? -16.216 -0.326 -8.200 1.00 82.62 323 MET A N 1
ATOM 2401 C CA . MET A 1 323 ? -15.826 -0.581 -9.591 1.00 82.62 323 MET A CA 1
ATOM 2402 C C . MET A 1 323 ? -14.924 0.524 -10.153 1.00 82.62 323 MET A C 1
ATOM 2404 O O . MET A 1 323 ? -13.971 0.230 -10.874 1.00 82.62 323 MET A O 1
ATOM 2408 N N . ALA A 1 324 ? -15.183 1.788 -9.804 1.00 81.56 324 ALA A N 1
ATOM 2409 C CA . ALA A 1 324 ? -14.328 2.905 -10.198 1.00 81.56 324 ALA A CA 1
ATOM 2410 C C . ALA A 1 324 ? -12.929 2.805 -9.566 1.00 81.56 324 ALA A C 1
ATOM 2412 O O . ALA A 1 324 ? -11.934 2.955 -10.276 1.00 81.56 324 ALA A O 1
ATOM 2413 N N . VAL A 1 325 ? -12.839 2.490 -8.265 1.00 79.94 325 VAL A N 1
ATOM 2414 C CA . VAL A 1 325 ? -11.553 2.243 -7.581 1.00 79.94 325 VAL A CA 1
ATOM 2415 C C . VAL A 1 325 ? -10.815 1.081 -8.221 1.00 79.94 325 VAL A C 1
ATOM 2417 O O . VAL A 1 325 ? -9.620 1.193 -8.473 1.00 79.94 325 VAL A O 1
ATOM 2420 N N . PHE A 1 326 ? -11.514 -0.015 -8.514 1.00 84.00 326 PHE A N 1
ATOM 2421 C CA . PHE A 1 326 ? -10.923 -1.190 -9.143 1.00 84.00 326 PHE A CA 1
ATOM 2422 C C . PHE A 1 326 ? -10.324 -0.859 -10.517 1.00 84.00 326 PHE A C 1
ATOM 2424 O O . PHE A 1 326 ? -9.152 -1.141 -10.765 1.00 84.00 326 PHE A O 1
ATOM 2431 N N . ALA A 1 327 ? -11.094 -0.198 -11.388 1.00 85.69 327 ALA A N 1
ATOM 2432 C CA . ALA A 1 327 ? -10.639 0.175 -12.726 1.00 85.69 327 ALA A CA 1
ATOM 2433 C C . ALA A 1 327 ? -9.429 1.122 -12.679 1.00 85.69 327 ALA A C 1
ATOM 2435 O O . ALA A 1 327 ? -8.440 0.923 -13.385 1.00 85.69 327 ALA A O 1
ATOM 2436 N N . ILE A 1 328 ? -9.481 2.134 -11.812 1.00 83.62 328 ILE A N 1
ATOM 2437 C CA . ILE A 1 328 ? -8.413 3.129 -11.686 1.00 83.62 328 ILE A CA 1
ATOM 2438 C C . ILE A 1 328 ? -7.181 2.544 -11.016 1.00 83.62 328 ILE A C 1
ATOM 2440 O O . ILE A 1 328 ? -6.071 2.849 -11.446 1.00 83.62 328 ILE A O 1
ATOM 2444 N N . GLY A 1 329 ? -7.356 1.680 -10.018 1.00 81.44 329 GLY A N 1
ATOM 2445 C CA . GLY A 1 329 ? -6.272 0.915 -9.416 1.00 81.44 329 GLY A CA 1
ATOM 2446 C C . GLY A 1 329 ? -5.535 0.096 -10.471 1.00 81.44 329 GLY A C 1
ATOM 2447 O O . GLY A 1 329 ? -4.316 0.209 -10.573 1.00 81.44 329 GLY A O 1
ATOM 2448 N N . GLY A 1 330 ? -6.268 -0.634 -11.319 1.00 83.94 330 GLY A N 1
ATOM 2449 C CA . GLY A 1 330 ? -5.699 -1.419 -12.417 1.00 83.94 330 GLY A CA 1
ATOM 2450 C C . GLY A 1 330 ? -4.890 -0.579 -13.408 1.00 83.94 330 GLY A C 1
ATOM 2451 O O . GLY A 1 330 ? -3.735 -0.899 -13.684 1.00 83.94 330 GLY A O 1
ATOM 2452 N N . VAL A 1 331 ? -5.447 0.534 -13.896 1.00 86.44 331 VAL A N 1
ATOM 2453 C CA . VAL A 1 331 ? -4.731 1.437 -14.818 1.00 86.44 331 VAL A CA 1
ATOM 2454 C C . VAL A 1 331 ? -3.517 2.082 -14.143 1.00 86.44 331 VAL A C 1
ATOM 2456 O O . VAL A 1 331 ? -2.445 2.147 -14.743 1.00 86.44 331 VAL A O 1
ATOM 2459 N N . SER A 1 332 ? -3.660 2.535 -12.896 1.00 84.12 332 SER A N 1
ATOM 2460 C CA . SER A 1 332 ? -2.587 3.218 -12.164 1.00 84.12 332 SER A CA 1
ATOM 2461 C C . SER A 1 332 ? -1.427 2.274 -11.886 1.00 84.12 332 SER A C 1
ATOM 2463 O O . SER A 1 332 ? -0.301 2.579 -12.258 1.00 84.12 332 SER A O 1
ATOM 2465 N N . PHE A 1 333 ? -1.684 1.102 -11.299 1.00 78.75 333 PHE A N 1
ATOM 2466 C CA . PHE A 1 333 ? -0.641 0.102 -11.062 1.00 78.75 333 PHE A CA 1
ATOM 2467 C C . PHE A 1 333 ? -0.062 -0.438 -12.370 1.00 78.75 333 PHE A C 1
ATOM 2469 O O . PHE A 1 333 ? 1.143 -0.678 -12.442 1.00 78.75 333 PHE A O 1
ATOM 2476 N N . GLY A 1 334 ? -0.882 -0.574 -13.416 1.00 83.38 334 GLY A N 1
ATOM 2477 C CA . GLY A 1 334 ? -0.420 -0.909 -14.758 1.00 83.38 334 GLY A CA 1
ATOM 2478 C C . GLY A 1 334 ? 0.615 0.095 -15.266 1.00 83.38 334 GLY A C 1
ATOM 2479 O O . GLY A 1 334 ? 1.712 -0.308 -15.645 1.00 83.38 334 GLY A O 1
ATOM 2480 N N . ALA A 1 335 ? 0.316 1.395 -15.204 1.00 85.31 335 ALA A N 1
ATOM 2481 C CA . ALA A 1 335 ? 1.247 2.448 -15.606 1.00 85.31 335 ALA A CA 1
ATOM 2482 C C . ALA A 1 335 ? 2.504 2.486 -14.717 1.00 85.31 335 ALA A C 1
ATOM 2484 O O . ALA A 1 335 ? 3.618 2.523 -15.235 1.00 85.31 335 ALA A O 1
ATOM 2485 N N . LEU A 1 336 ? 2.341 2.415 -13.391 1.00 79.25 336 LEU A N 1
ATOM 2486 C CA . LEU A 1 336 ? 3.447 2.508 -12.428 1.00 79.25 336 LEU A CA 1
ATOM 2487 C C . LEU A 1 336 ? 4.468 1.369 -12.584 1.00 79.25 336 LEU A C 1
ATOM 2489 O O . LEU A 1 336 ? 5.655 1.602 -12.380 1.00 79.25 336 LEU A O 1
ATOM 2493 N N . ASN A 1 337 ? 4.039 0.169 -12.990 1.00 76.19 337 ASN A N 1
ATOM 2494 C CA . ASN A 1 337 ? 4.946 -0.960 -13.226 1.00 76.19 337 ASN A CA 1
ATOM 2495 C C . ASN A 1 337 ? 5.485 -1.010 -14.663 1.00 76.19 337 ASN A C 1
ATOM 2497 O O . ASN A 1 337 ? 6.675 -1.246 -14.870 1.00 76.19 337 ASN A O 1
ATOM 2501 N N . ASN A 1 338 ? 4.633 -0.790 -15.670 1.00 81.62 338 ASN A N 1
ATOM 2502 C CA . ASN A 1 338 ? 5.022 -1.015 -17.065 1.00 81.62 338 ASN A CA 1
ATOM 2503 C C . ASN A 1 338 ? 5.797 0.157 -17.675 1.00 81.62 338 ASN A C 1
ATOM 2505 O O . ASN A 1 338 ? 6.642 -0.077 -18.534 1.00 81.62 338 ASN A O 1
ATOM 2509 N N . ILE A 1 339 ? 5.555 1.403 -17.251 1.00 85.19 339 ILE A N 1
ATOM 2510 C CA . ILE A 1 339 ? 6.243 2.568 -17.832 1.00 85.19 339 ILE A CA 1
ATOM 2511 C C . ILE A 1 339 ? 7.750 2.548 -17.522 1.00 85.19 339 ILE A C 1
ATOM 2513 O O . ILE A 1 339 ? 8.528 2.648 -18.472 1.00 85.19 339 ILE A O 1
ATOM 2517 N N . PRO A 1 340 ? 8.212 2.342 -16.269 1.00 79.19 340 PRO A N 1
ATOM 2518 C CA . PRO A 1 340 ? 9.646 2.226 -16.001 1.00 79.19 340 PRO A CA 1
ATOM 2519 C C . PRO A 1 340 ? 10.288 1.047 -16.739 1.00 79.19 340 PRO A C 1
ATOM 2521 O O . PRO A 1 340 ? 11.375 1.192 -17.297 1.00 79.19 340 PRO A O 1
ATOM 2524 N N . ALA A 1 341 ? 9.599 -0.099 -16.795 1.00 77.75 341 ALA A N 1
ATOM 2525 C CA . ALA A 1 341 ? 10.072 -1.277 -17.520 1.00 77.75 341 ALA A CA 1
ATOM 2526 C C . ALA A 1 341 ? 10.222 -1.002 -19.027 1.00 77.75 341 ALA A C 1
ATOM 2528 O O . ALA A 1 341 ? 11.208 -1.408 -19.640 1.00 77.75 341 ALA A O 1
ATOM 2529 N N . TRP A 1 342 ? 9.281 -0.265 -19.618 1.00 83.94 342 TRP A N 1
ATOM 2530 C CA . TRP A 1 342 ? 9.327 0.157 -21.015 1.00 83.94 342 TRP A CA 1
ATOM 2531 C C . TRP A 1 342 ? 10.481 1.131 -21.289 1.00 83.94 342 TRP A C 1
ATOM 2533 O O . TRP A 1 342 ? 11.204 0.956 -22.269 1.00 83.94 342 TRP A O 1
ATOM 2543 N N . GLU A 1 343 ? 10.697 2.131 -20.426 1.00 81.88 343 GLU A N 1
ATOM 2544 C CA . GLU A 1 343 ? 11.802 3.095 -20.579 1.00 81.88 343 GLU A CA 1
ATOM 2545 C C . GLU A 1 343 ? 13.166 2.391 -20.482 1.00 81.88 343 GLU A C 1
ATOM 2547 O O . GLU A 1 343 ? 14.074 2.676 -21.266 1.00 81.88 343 GLU A O 1
ATOM 2552 N N . LEU A 1 344 ? 13.293 1.410 -19.583 1.00 76.62 344 LEU A N 1
ATOM 2553 C CA . LEU A 1 344 ? 14.491 0.581 -19.463 1.00 76.62 344 LEU A CA 1
ATOM 2554 C C . LEU A 1 344 ? 14.715 -0.283 -20.717 1.00 76.62 344 LEU A C 1
ATOM 2556 O O . LEU A 1 344 ? 15.813 -0.298 -21.272 1.00 76.62 344 LEU A O 1
ATOM 2560 N N . ALA A 1 345 ? 13.677 -0.977 -21.192 1.00 80.75 345 ALA A N 1
ATOM 2561 C CA . ALA A 1 345 ? 13.796 -1.938 -22.288 1.00 80.75 345 ALA A CA 1
ATOM 2562 C C . ALA A 1 345 ? 13.948 -1.289 -23.676 1.00 80.75 345 ALA A C 1
ATOM 2564 O O . ALA A 1 345 ? 14.704 -1.792 -24.503 1.00 80.75 345 ALA A O 1
ATOM 2565 N N . ILE A 1 346 ? 13.228 -0.195 -23.950 1.00 85.19 346 ILE A N 1
ATOM 2566 C CA . ILE A 1 346 ? 13.119 0.395 -25.299 1.00 85.19 346 ILE A CA 1
ATOM 2567 C C . ILE A 1 346 ? 13.942 1.672 -25.444 1.00 85.19 346 ILE A C 1
ATOM 2569 O O . ILE A 1 346 ? 14.497 1.927 -26.511 1.00 85.19 346 ILE A O 1
ATOM 2573 N N . LYS A 1 347 ? 14.007 2.503 -24.399 1.00 81.44 347 LYS A N 1
ATOM 2574 C CA . LYS A 1 347 ? 14.792 3.747 -24.425 1.00 81.44 347 LYS A CA 1
ATOM 2575 C C . LYS A 1 347 ? 16.193 3.573 -23.852 1.00 81.44 347 LYS A C 1
ATOM 2577 O O . LYS A 1 347 ? 16.962 4.529 -23.901 1.00 81.44 347 LYS A O 1
ATOM 2582 N N . HIS A 1 348 ? 16.524 2.379 -23.352 1.00 79.50 348 HIS A N 1
ATOM 2583 C CA . HIS A 1 348 ? 17.793 2.082 -22.684 1.00 79.50 348 HIS A CA 1
ATOM 2584 C C . HIS A 1 348 ? 18.103 3.092 -21.566 1.00 79.50 348 HIS A C 1
ATOM 2586 O O . HIS A 1 348 ? 19.257 3.452 -21.333 1.00 79.50 348 HIS A O 1
ATOM 2592 N N . ALA A 1 349 ? 17.053 3.592 -20.906 1.00 76.06 349 ALA A N 1
ATOM 2593 C CA . ALA A 1 349 ? 17.186 4.504 -19.782 1.00 76.06 349 ALA A CA 1
ATOM 2594 C C . ALA A 1 349 ? 17.787 3.764 -18.579 1.00 76.06 349 ALA A C 1
ATOM 2596 O O . ALA A 1 349 ? 17.566 2.567 -18.409 1.00 76.06 349 ALA A O 1
ATOM 2597 N N . SER A 1 350 ? 18.511 4.469 -17.708 1.00 75.19 350 SER A N 1
ATOM 2598 C CA . SER A 1 350 ? 18.919 3.891 -16.423 1.00 75.19 350 SER A CA 1
ATOM 2599 C C . SER A 1 350 ? 17.704 3.634 -15.525 1.00 75.19 350 SER A C 1
ATOM 2601 O O . SER A 1 350 ? 16.665 4.284 -15.676 1.00 75.19 350 SER A O 1
ATOM 2603 N N . THR A 1 351 ? 17.842 2.741 -14.542 1.00 67.69 351 THR A N 1
ATOM 2604 C CA . THR A 1 351 ? 16.800 2.439 -13.542 1.00 67.69 351 THR A CA 1
ATOM 2605 C C . THR A 1 351 ? 16.290 3.711 -12.855 1.00 67.69 351 THR A C 1
ATOM 2607 O O . THR A 1 351 ? 15.085 3.932 -12.724 1.00 67.69 351 THR A O 1
ATOM 2610 N N . THR A 1 352 ? 17.220 4.600 -12.504 1.00 71.25 352 THR A N 1
ATOM 2611 C CA . THR A 1 352 ? 16.953 5.917 -11.915 1.00 71.25 352 THR A CA 1
ATOM 2612 C C . THR A 1 352 ? 16.172 6.820 -12.874 1.00 71.25 352 THR A C 1
ATOM 2614 O O . THR A 1 352 ? 15.171 7.422 -12.485 1.00 71.25 352 THR A O 1
ATOM 2617 N N . SER A 1 353 ? 16.575 6.891 -14.147 1.00 73.25 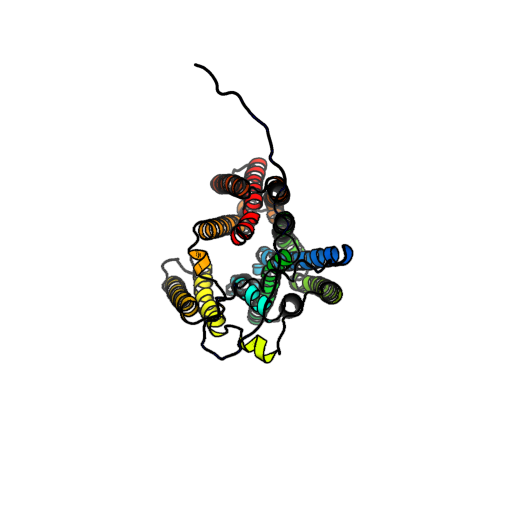353 SER A N 1
ATOM 2618 C CA . SER A 1 353 ? 15.886 7.719 -15.144 1.00 73.25 353 SER A CA 1
ATOM 2619 C C . SER A 1 353 ? 14.482 7.198 -15.453 1.00 73.25 353 SER A C 1
ATOM 2621 O O . SER A 1 353 ? 13.551 7.995 -15.538 1.00 73.25 353 SER A O 1
ATOM 2623 N N . GLY A 1 354 ? 14.301 5.880 -15.577 1.00 73.19 354 GLY A N 1
ATOM 2624 C CA . GLY A 1 354 ? 13.001 5.254 -15.836 1.00 73.19 354 GLY A CA 1
ATOM 2625 C C . GLY A 1 354 ? 11.964 5.579 -14.758 1.00 73.19 354 GLY A C 1
ATOM 2626 O O . GLY A 1 354 ? 10.819 5.894 -15.078 1.00 73.19 354 GLY A O 1
ATOM 2627 N N . GLY A 1 355 ? 12.375 5.603 -13.486 1.00 73.19 355 GLY A N 1
ATOM 2628 C CA . GLY A 1 355 ? 11.515 6.043 -12.384 1.00 73.19 355 GLY A CA 1
ATOM 2629 C C . GLY A 1 355 ? 11.146 7.529 -12.463 1.00 73.19 355 GLY A C 1
ATOM 2630 O O . GLY A 1 355 ? 9.988 7.888 -12.256 1.00 73.19 355 GLY A O 1
ATOM 2631 N N . LEU A 1 356 ? 12.086 8.403 -12.847 1.00 82.38 356 LEU A N 1
ATOM 2632 C CA . LEU A 1 356 ? 11.827 9.843 -13.006 1.00 82.38 356 LEU A CA 1
ATOM 2633 C C . LEU A 1 356 ? 10.774 10.149 -14.083 1.00 82.38 356 LEU A C 1
ATOM 2635 O O . LEU A 1 356 ? 10.067 11.152 -13.979 1.00 82.38 356 LEU A O 1
ATOM 2639 N N . HIS A 1 357 ? 10.597 9.275 -15.076 1.00 84.62 357 HIS A N 1
ATOM 2640 C CA . HIS A 1 357 ? 9.542 9.429 -16.081 1.00 84.62 357 HIS A CA 1
ATOM 2641 C C . HIS A 1 357 ? 8.121 9.299 -15.513 1.00 84.62 357 HIS A C 1
ATOM 2643 O O . HIS A 1 357 ? 7.183 9.748 -16.165 1.00 84.62 357 HIS A O 1
ATOM 2649 N N . LEU A 1 358 ? 7.939 8.775 -14.294 1.00 86.00 358 LEU A N 1
ATOM 2650 C CA . LEU A 1 358 ? 6.644 8.754 -13.604 1.00 86.00 358 LEU A CA 1
ATOM 2651 C C . LEU A 1 358 ? 6.309 10.071 -12.883 1.00 86.00 358 LEU A C 1
ATOM 2653 O O . LEU A 1 358 ? 5.169 10.257 -12.447 1.00 86.00 358 LEU A O 1
ATOM 2657 N N . LEU A 1 359 ? 7.255 11.014 -12.778 1.00 88.56 359 LEU A N 1
ATOM 2658 C CA . LEU A 1 359 ? 7.029 12.304 -12.117 1.00 88.56 359 LEU A CA 1
ATOM 2659 C C . LEU A 1 359 ? 5.818 13.080 -12.659 1.00 88.56 359 LEU A C 1
ATOM 2661 O O . LEU A 1 359 ? 5.071 13.604 -11.836 1.00 88.56 359 LEU A O 1
ATOM 2665 N N . PRO A 1 360 ? 5.545 13.148 -13.979 1.00 91.44 360 PRO A N 1
ATOM 2666 C CA . PRO A 1 360 ? 4.349 13.817 -14.484 1.00 91.44 360 PRO A CA 1
ATOM 2667 C C . PRO A 1 360 ? 3.054 13.215 -13.929 1.00 91.44 360 PRO A C 1
ATOM 2669 O O . PRO A 1 360 ? 2.165 13.956 -13.516 1.00 91.44 360 PRO A O 1
ATOM 2672 N N . MET A 1 361 ? 2.959 11.885 -13.841 1.00 90.56 361 MET A N 1
ATOM 2673 C CA . MET A 1 361 ? 1.801 11.223 -13.234 1.00 90.56 361 MET A CA 1
ATOM 2674 C C . MET A 1 361 ? 1.685 11.575 -11.750 1.00 90.56 361 MET A C 1
ATOM 2676 O O . MET A 1 361 ? 0.601 11.934 -11.289 1.00 90.56 361 MET A O 1
ATOM 2680 N N . ALA A 1 362 ? 2.799 11.550 -11.014 1.00 88.50 362 ALA A N 1
ATOM 2681 C CA . ALA A 1 362 ? 2.806 11.939 -9.608 1.00 88.50 362 ALA A CA 1
ATOM 2682 C C . ALA A 1 362 ? 2.382 13.395 -9.397 1.00 88.50 362 ALA A C 1
ATOM 2684 O O . ALA A 1 362 ? 1.541 13.663 -8.544 1.00 88.50 362 ALA A O 1
ATOM 2685 N N . LEU A 1 363 ? 2.890 14.322 -10.210 1.00 90.94 363 LEU A N 1
ATOM 2686 C CA . LEU A 1 363 ? 2.489 15.727 -10.188 1.00 90.94 363 LEU A CA 1
ATOM 2687 C C . LEU A 1 363 ? 0.991 15.883 -10.460 1.00 90.94 363 LEU A C 1
ATOM 2689 O O . LEU A 1 363 ? 0.323 16.630 -9.748 1.00 90.94 363 LEU A O 1
ATOM 2693 N N . GLY A 1 364 ? 0.445 15.142 -11.427 1.00 91.62 364 GLY A N 1
ATOM 2694 C CA . GLY A 1 364 ? -0.992 15.114 -11.692 1.00 91.62 364 GLY A CA 1
ATOM 2695 C C . GLY A 1 364 ? -1.799 14.711 -10.453 1.00 91.62 364 GLY A C 1
ATOM 2696 O O . GLY A 1 364 ? -2.717 15.429 -10.059 1.00 91.62 364 GLY A O 1
ATOM 2697 N N . VAL A 1 365 ? -1.419 13.621 -9.776 1.00 89.06 365 VAL A N 1
ATOM 2698 C CA . VAL A 1 365 ? -2.115 13.163 -8.558 1.00 89.06 365 VAL A CA 1
ATOM 2699 C C . VAL A 1 365 ? -1.968 14.168 -7.414 1.00 89.06 365 VAL A C 1
ATOM 2701 O O . VAL A 1 365 ? -2.955 14.488 -6.750 1.00 89.06 365 VAL A O 1
ATOM 2704 N N . VAL A 1 366 ? -0.756 14.682 -7.187 1.00 87.94 366 VAL A N 1
ATOM 2705 C CA . VAL A 1 366 ? -0.436 15.636 -6.111 1.00 87.94 366 VAL A CA 1
ATOM 2706 C C . VAL A 1 366 ? -1.188 16.955 -6.287 1.00 87.94 366 VAL A C 1
ATOM 2708 O O . VAL A 1 366 ? -1.574 17.560 -5.293 1.00 87.94 366 VAL A O 1
ATOM 2711 N N . LEU A 1 367 ? -1.435 17.392 -7.524 1.00 89.81 367 LEU A N 1
ATOM 2712 C CA . LEU A 1 367 ? -2.224 18.592 -7.808 1.00 89.81 367 LEU A CA 1
ATOM 2713 C C . LEU A 1 367 ? -3.728 18.320 -7.725 1.00 89.81 367 LEU A C 1
ATOM 2715 O O . LEU A 1 367 ? -4.453 19.066 -7.069 1.00 89.81 367 LEU A O 1
ATOM 2719 N N . ALA A 1 368 ? -4.213 17.252 -8.362 1.00 88.69 368 ALA A N 1
ATOM 2720 C CA . ALA A 1 368 ? -5.644 16.958 -8.415 1.00 88.69 368 ALA A CA 1
ATOM 2721 C C . ALA A 1 368 ? -6.223 16.582 -7.048 1.00 88.69 368 ALA A C 1
ATOM 2723 O O . ALA A 1 368 ? -7.350 16.968 -6.738 1.00 88.69 368 ALA A O 1
ATOM 2724 N N . SER A 1 369 ? -5.463 15.870 -6.210 1.00 82.75 369 SER A N 1
ATOM 2725 C CA . SER A 1 369 ? -5.988 15.357 -4.942 1.00 82.75 369 SER A CA 1
ATOM 2726 C C . SER A 1 369 ? -6.389 16.494 -3.980 1.00 82.75 369 SER A C 1
ATOM 2728 O O . SER A 1 369 ? -7.561 16.580 -3.615 1.00 82.75 369 SER A O 1
ATOM 2730 N N . PRO A 1 370 ? -5.522 17.446 -3.592 1.00 79.94 370 PRO A N 1
ATOM 2731 C CA . PRO A 1 370 ? -5.937 18.543 -2.715 1.00 79.94 370 PRO A CA 1
ATOM 2732 C C . PRO A 1 370 ? -7.052 19.403 -3.326 1.00 79.94 370 PRO A C 1
ATOM 2734 O O . PRO A 1 370 ? -7.959 19.822 -2.613 1.00 79.94 370 PRO A O 1
ATOM 2737 N N . LEU A 1 371 ? -7.031 19.630 -4.646 1.00 85.94 371 LEU A N 1
ATOM 2738 C CA . LEU A 1 371 ? -8.077 20.391 -5.338 1.00 85.94 371 LEU A CA 1
ATOM 2739 C C . LEU A 1 371 ? -9.447 19.710 -5.243 1.00 85.94 371 LEU A C 1
ATOM 2741 O O . LEU A 1 371 ? -10.447 20.382 -4.984 1.00 85.94 371 LEU A O 1
ATOM 2745 N N . CYS A 1 372 ? -9.490 18.386 -5.407 1.00 83.56 372 CYS A N 1
ATOM 2746 C CA . CYS A 1 372 ? -10.693 17.582 -5.222 1.00 83.56 372 CYS A CA 1
ATOM 2747 C C . CYS A 1 372 ? -11.225 17.711 -3.785 1.00 83.56 372 CYS A C 1
ATOM 2749 O O . CYS A 1 372 ? -12.397 18.040 -3.588 1.00 83.56 372 CYS A O 1
ATOM 2751 N N . GLY A 1 373 ? -10.345 17.581 -2.789 1.00 77.00 373 GLY A N 1
ATOM 2752 C CA . GLY A 1 373 ? -10.709 17.695 -1.377 1.00 77.00 373 GLY A CA 1
ATOM 2753 C C . GLY A 1 373 ? -11.272 19.075 -1.028 1.00 77.00 373 GLY A C 1
ATOM 2754 O O . GLY A 1 373 ? -12.336 19.174 -0.415 1.00 77.00 373 GLY A O 1
ATOM 275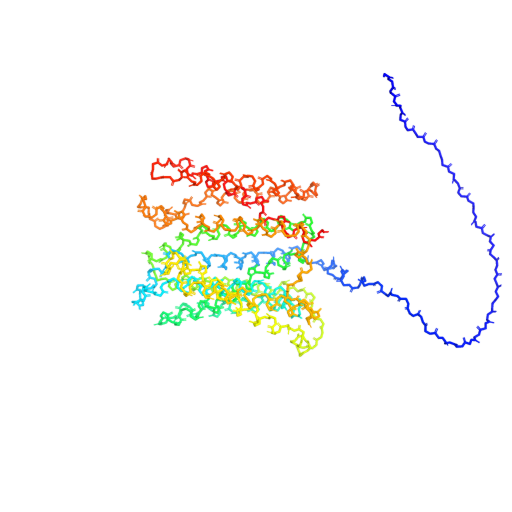5 N N . ILE A 1 374 ? -10.620 20.149 -1.492 1.00 80.56 374 ILE A N 1
ATOM 2756 C CA . ILE A 1 374 ? -11.063 21.534 -1.274 1.00 80.56 374 ILE A CA 1
ATOM 2757 C C . ILE A 1 374 ? -12.417 21.774 -1.947 1.00 80.56 374 ILE A C 1
ATOM 2759 O O . ILE A 1 374 ? -13.296 22.416 -1.364 1.00 80.56 374 ILE A O 1
ATOM 2763 N N . TYR A 1 375 ? -12.604 21.260 -3.165 1.00 84.00 375 TYR A N 1
ATOM 2764 C CA . TYR A 1 375 ? -13.868 21.376 -3.882 1.00 84.00 375 TYR A CA 1
ATOM 2765 C C . TYR A 1 375 ? -15.004 20.682 -3.129 1.00 84.00 375 TYR A C 1
ATOM 2767 O O . TYR A 1 375 ? -16.068 21.277 -2.953 1.00 84.00 375 TYR A O 1
ATOM 2775 N N . ILE A 1 376 ? -14.789 19.453 -2.653 1.00 80.44 376 ILE A N 1
ATOM 2776 C CA . ILE A 1 376 ? -15.791 18.697 -1.890 1.00 80.44 376 ILE A CA 1
ATOM 2777 C C . ILE A 1 376 ? -16.098 19.410 -0.570 1.00 80.44 376 ILE A C 1
ATOM 2779 O O . ILE A 1 376 ? -17.269 19.610 -0.254 1.00 80.44 376 ILE A O 1
ATOM 2783 N N . ALA A 1 377 ? -15.072 19.876 0.147 1.00 75.88 377 ALA A N 1
ATOM 2784 C CA . ALA A 1 377 ? -15.231 20.589 1.413 1.00 75.88 377 ALA A CA 1
ATOM 2785 C C . ALA A 1 377 ? -16.057 21.880 1.270 1.00 75.88 377 ALA A C 1
ATOM 2787 O O . ALA A 1 377 ? -16.843 22.209 2.157 1.00 75.88 377 ALA A O 1
ATOM 2788 N N . ARG A 1 378 ? -15.905 22.608 0.153 1.00 81.44 378 ARG A N 1
ATOM 2789 C CA . ARG A 1 378 ? -16.645 23.855 -0.110 1.00 81.44 378 ARG A CA 1
ATOM 2790 C C . ARG A 1 378 ? -18.032 23.637 -0.705 1.00 81.44 378 ARG A C 1
ATOM 2792 O O . ARG A 1 378 ? -18.955 24.366 -0.364 1.00 81.44 378 ARG A O 1
ATOM 2799 N N . SER A 1 379 ? -18.169 22.696 -1.636 1.00 81.62 379 SER A N 1
ATOM 2800 C CA . SER A 1 379 ? -19.400 22.523 -2.421 1.00 81.62 379 SER A CA 1
ATOM 2801 C C . SER A 1 379 ? -20.355 21.476 -1.851 1.00 81.62 379 SER A C 1
ATOM 2803 O O . SER A 1 379 ? -21.531 21.481 -2.206 1.00 81.62 379 SER A O 1
ATOM 2805 N N . GLY A 1 380 ? -19.857 20.538 -1.039 1.00 74.38 380 GLY A N 1
ATOM 2806 C CA . GLY A 1 380 ? -20.592 19.345 -0.610 1.00 74.38 380 GLY A CA 1
ATOM 2807 C C . GLY A 1 380 ? -20.883 18.341 -1.736 1.00 74.38 380 GLY A C 1
ATOM 2808 O O . GLY A 1 380 ? -21.560 17.344 -1.505 1.00 74.38 380 GLY A O 1
ATOM 2809 N N . ARG A 1 381 ? -20.402 18.575 -2.968 1.00 78.75 381 ARG A N 1
ATOM 2810 C CA . ARG A 1 381 ? -20.725 17.760 -4.152 1.00 78.75 381 ARG A CA 1
ATOM 2811 C C . ARG A 1 381 ? -19.572 16.826 -4.509 1.00 78.75 381 ARG A C 1
ATOM 2813 O O . ARG A 1 381 ? -18.637 17.220 -5.199 1.00 78.75 381 ARG A O 1
ATOM 2820 N N . PHE A 1 382 ? -19.674 15.560 -4.116 1.00 75.75 382 PHE A N 1
ATOM 2821 C CA . PHE A 1 382 ? -18.639 14.551 -4.385 1.00 75.75 382 PHE A CA 1
ATOM 2822 C C . PHE A 1 382 ? -18.729 13.910 -5.782 1.00 75.75 382 PHE A C 1
ATOM 2824 O O . PHE A 1 382 ? -17.713 13.496 -6.330 1.00 75.75 382 PHE A O 1
ATOM 2831 N N . LEU A 1 383 ? -19.913 13.871 -6.410 1.00 78.62 383 LEU A N 1
ATOM 2832 C CA . LEU A 1 383 ? -20.103 13.206 -7.711 1.00 78.62 383 LEU A CA 1
ATOM 2833 C C . LEU A 1 383 ? -19.409 13.911 -8.884 1.00 78.62 383 LEU A C 1
ATOM 2835 O O . LEU A 1 383 ? -19.014 13.254 -9.847 1.00 78.62 383 LEU A O 1
ATOM 2839 N N . ILE A 1 384 ? -19.288 15.240 -8.838 1.00 84.25 384 ILE A N 1
ATOM 2840 C CA . ILE A 1 384 ? -18.697 16.016 -9.937 1.00 84.25 384 ILE A CA 1
ATOM 2841 C C . ILE A 1 384 ? -17.203 15.676 -10.084 1.00 84.25 384 ILE A C 1
ATOM 2843 O O . ILE A 1 384 ? -16.817 15.259 -11.179 1.00 84.25 384 ILE A O 1
ATOM 2847 N N . PRO A 1 385 ? -16.379 15.743 -9.017 1.00 83.06 385 PRO A N 1
ATOM 2848 C CA . PRO A 1 385 ? -14.988 15.308 -9.086 1.00 83.06 385 PRO A CA 1
ATOM 2849 C C . PRO A 1 385 ? -14.803 13.857 -9.536 1.00 83.06 385 PRO A C 1
ATOM 2851 O O . PRO A 1 385 ? -13.924 13.606 -10.352 1.00 83.06 385 PRO A O 1
ATOM 2854 N N . ILE A 1 386 ? -15.658 12.917 -9.098 1.00 81.38 386 ILE A N 1
ATOM 2855 C CA . ILE A 1 386 ? -15.599 11.517 -9.569 1.00 81.38 386 ILE A CA 1
ATOM 2856 C C . ILE A 1 386 ? -15.736 11.453 -11.084 1.00 81.38 386 ILE A C 1
ATOM 2858 O O . ILE A 1 386 ? -14.937 10.807 -11.753 1.00 81.38 386 ILE A O 1
ATOM 2862 N N . ARG A 1 387 ? -16.766 12.102 -11.636 1.00 86.38 387 ARG A N 1
ATOM 2863 C CA . ARG A 1 387 ? -17.063 12.037 -13.072 1.00 86.38 387 ARG A CA 1
ATOM 2864 C C . ARG A 1 387 ? -15.952 12.678 -13.892 1.00 86.38 387 ARG A C 1
ATOM 2866 O O . ARG A 1 387 ? -15.508 12.088 -14.871 1.00 86.38 387 ARG A O 1
ATOM 2873 N N . VAL A 1 388 ? -15.482 13.853 -13.471 1.00 89.12 388 VAL A N 1
ATOM 2874 C CA . VAL A 1 388 ? -14.363 14.547 -14.123 1.00 89.12 388 VAL A CA 1
ATOM 2875 C C . VAL A 1 388 ? -13.103 13.689 -14.065 1.00 89.12 388 VAL A C 1
ATOM 2877 O O . VAL A 1 388 ? -12.468 13.464 -15.092 1.00 89.12 388 VAL A O 1
ATOM 2880 N N . GLY A 1 389 ? -12.779 13.149 -12.891 1.00 88.81 389 GLY A N 1
ATOM 2881 C CA . GLY A 1 389 ? -11.628 12.278 -12.706 1.00 88.81 389 GLY A CA 1
ATOM 2882 C C . GLY A 1 389 ? -11.702 11.004 -13.541 1.00 88.81 389 GLY A C 1
ATOM 2883 O O . GLY A 1 389 ? -10.713 10.632 -14.158 1.00 88.81 389 GLY A O 1
ATOM 2884 N N . ALA A 1 390 ? -12.873 10.370 -13.632 1.00 87.25 390 ALA A N 1
ATOM 2885 C CA . ALA A 1 390 ? -13.068 9.161 -14.426 1.00 87.25 390 ALA A CA 1
ATOM 2886 C C . ALA A 1 390 ? -12.874 9.430 -15.925 1.00 87.25 390 ALA A C 1
ATOM 2888 O O . ALA A 1 390 ? -12.211 8.649 -16.603 1.00 87.25 390 ALA A O 1
ATOM 2889 N N . VAL A 1 391 ? -13.390 10.555 -16.434 1.00 91.38 391 VAL A N 1
ATOM 2890 C CA . VAL A 1 391 ? -13.181 10.970 -17.830 1.00 91.38 391 VAL A CA 1
ATOM 2891 C C . VAL A 1 391 ? -11.704 11.269 -18.093 1.00 91.38 391 VAL A C 1
ATOM 2893 O O . VAL A 1 391 ? -11.159 10.795 -19.086 1.00 91.38 391 VAL A O 1
ATOM 2896 N N . LEU A 1 392 ? -11.035 11.998 -17.195 1.00 91.94 392 LEU A N 1
ATOM 2897 C CA . LEU A 1 392 ? -9.604 12.296 -17.314 1.00 91.94 392 LEU A CA 1
ATOM 2898 C C . LEU A 1 392 ? -8.743 11.028 -17.242 1.00 91.94 392 LEU A C 1
ATOM 2900 O O . LEU A 1 392 ? -7.823 10.875 -18.041 1.00 91.94 392 LEU A O 1
ATOM 2904 N N . ALA A 1 393 ? -9.061 10.102 -16.336 1.00 90.12 393 ALA A N 1
ATOM 2905 C CA . ALA A 1 393 ? -8.352 8.835 -16.192 1.00 90.12 393 ALA A CA 1
ATOM 2906 C C . ALA A 1 393 ? -8.548 7.951 -17.429 1.00 90.12 393 ALA A C 1
ATOM 2908 O O . ALA A 1 393 ? -7.578 7.399 -17.937 1.00 90.12 393 ALA A O 1
ATOM 2909 N N . ALA A 1 394 ? -9.772 7.867 -17.960 1.00 91.19 394 ALA A N 1
ATOM 2910 C CA . ALA A 1 394 ? -10.061 7.133 -19.190 1.00 91.19 394 ALA A CA 1
ATOM 2911 C C . ALA A 1 394 ? -9.352 7.749 -20.407 1.00 91.19 394 ALA A C 1
ATOM 2913 O O . ALA A 1 394 ? -8.783 7.020 -21.220 1.00 91.19 394 ALA A O 1
ATOM 2914 N N . ALA A 1 395 ? -9.333 9.081 -20.515 1.00 92.69 395 ALA A N 1
ATOM 2915 C CA . ALA A 1 395 ? -8.605 9.784 -21.567 1.00 92.69 395 ALA A CA 1
ATOM 2916 C C . ALA A 1 395 ? -7.091 9.540 -21.456 1.00 92.69 395 ALA A C 1
ATOM 2918 O O . ALA A 1 395 ? -6.468 9.137 -22.434 1.00 92.69 395 ALA A O 1
ATOM 2919 N N . GLY A 1 396 ? -6.512 9.701 -20.262 1.00 91.06 396 GLY A N 1
ATOM 2920 C CA . GLY A 1 396 ? -5.099 9.423 -19.995 1.00 91.06 396 GLY A CA 1
ATOM 2921 C C . GLY A 1 396 ? -4.720 7.972 -20.297 1.00 91.06 396 GLY A C 1
ATOM 2922 O O . GLY A 1 396 ? -3.741 7.728 -20.995 1.00 91.06 396 GLY A O 1
ATOM 2923 N N . ALA A 1 397 ? -5.538 7.010 -19.863 1.00 90.25 397 ALA A N 1
ATOM 2924 C CA . ALA A 1 397 ? -5.350 5.591 -20.162 1.00 90.25 397 ALA A CA 1
ATOM 2925 C C . ALA A 1 397 ? -5.402 5.303 -21.670 1.00 90.25 397 ALA A C 1
ATOM 2927 O O . ALA A 1 397 ? -4.581 4.552 -22.188 1.00 90.25 397 ALA A O 1
ATOM 2928 N N . SER A 1 398 ? -6.333 5.935 -22.388 1.00 91.19 398 SER A N 1
ATOM 2929 C CA . SER A 1 398 ? -6.454 5.783 -23.842 1.00 91.19 398 SER A CA 1
ATOM 2930 C C . SER A 1 398 ? -5.245 6.367 -24.576 1.00 91.19 398 SER A C 1
ATOM 2932 O O . SER A 1 398 ? -4.779 5.786 -25.552 1.00 91.19 398 SER A O 1
ATOM 2934 N N . LEU A 1 399 ? -4.688 7.480 -24.088 1.00 91.06 399 LEU A N 1
ATOM 2935 C CA . LEU A 1 399 ? -3.467 8.074 -24.642 1.00 91.06 399 LEU A CA 1
ATOM 2936 C C . LEU A 1 399 ? -2.240 7.172 -24.457 1.00 91.06 399 LEU A C 1
ATOM 2938 O O . LEU A 1 399 ? -1.348 7.189 -25.304 1.00 91.06 399 LEU A O 1
ATOM 2942 N N . LEU A 1 400 ? -2.207 6.322 -23.424 1.00 88.62 400 LEU A N 1
ATOM 2943 C CA . LEU A 1 400 ? -1.139 5.328 -23.271 1.00 88.62 400 LEU A CA 1
ATOM 2944 C C . LEU A 1 400 ? -1.126 4.278 -24.396 1.00 88.62 400 LEU A C 1
ATOM 2946 O O . LEU A 1 400 ? -0.076 3.702 -24.664 1.00 88.62 400 LEU A O 1
ATOM 2950 N N . LEU A 1 401 ? -2.225 4.081 -25.135 1.00 88.12 401 LEU A N 1
ATOM 2951 C CA . LEU A 1 401 ? -2.225 3.234 -26.340 1.00 88.12 401 LEU A CA 1
ATOM 2952 C C . LEU A 1 401 ? -1.359 3.820 -27.471 1.00 88.12 401 LEU A C 1
ATOM 2954 O O . LEU A 1 401 ? -0.944 3.103 -28.382 1.00 88.12 401 LEU A O 1
ATOM 2958 N N . LEU A 1 402 ? -1.073 5.124 -27.417 1.00 87.94 402 LEU A N 1
ATOM 2959 C CA . LEU A 1 402 ? -0.197 5.827 -28.354 1.00 87.94 402 LEU A CA 1
ATOM 2960 C C . LEU A 1 402 ? 1.264 5.870 -27.878 1.00 87.94 402 LEU A C 1
ATOM 2962 O O . LEU A 1 402 ? 2.101 6.469 -28.555 1.00 87.94 402 LEU A O 1
ATOM 2966 N N . TYR A 1 403 ? 1.587 5.242 -26.742 1.00 83.69 403 TYR A N 1
ATOM 2967 C CA . TYR A 1 403 ? 2.925 5.222 -26.149 1.00 83.69 403 TYR A CA 1
ATOM 2968 C C . TYR A 1 403 ? 3.846 4.254 -26.918 1.00 83.69 403 TYR A C 1
ATOM 2970 O O . TYR A 1 403 ? 4.040 3.094 -26.557 1.00 83.69 403 TYR A O 1
ATOM 2978 N N . LYS A 1 404 ? 4.382 4.731 -28.044 1.00 85.50 404 LYS A N 1
ATOM 2979 C CA . LYS A 1 404 ? 5.246 3.994 -28.975 1.00 85.50 404 LYS A CA 1
ATOM 2980 C C . LYS A 1 404 ? 6.704 4.419 -28.820 1.00 85.50 404 LYS A C 1
ATOM 2982 O O . LYS A 1 404 ? 7.021 5.466 -28.262 1.00 85.50 404 LYS A O 1
ATOM 2987 N N . ALA A 1 405 ? 7.624 3.634 -29.386 1.00 81.50 405 ALA A N 1
ATOM 2988 C CA . ALA A 1 405 ? 9.054 3.960 -29.370 1.00 81.50 405 ALA A CA 1
ATOM 2989 C C . ALA A 1 405 ? 9.366 5.333 -30.008 1.00 81.50 405 ALA A C 1
ATOM 2991 O O . ALA A 1 405 ? 10.326 5.995 -29.613 1.00 81.50 405 ALA A O 1
ATOM 2992 N N . SER A 1 406 ? 8.538 5.789 -30.953 1.00 83.56 406 SER A N 1
ATOM 2993 C CA . SER A 1 406 ? 8.658 7.086 -31.628 1.00 83.56 406 SER A CA 1
ATOM 2994 C C . SER A 1 406 ? 8.044 8.268 -30.866 1.00 83.56 406 SER A C 1
ATOM 2996 O O . SER A 1 406 ? 8.232 9.402 -31.294 1.00 83.56 406 SER A O 1
ATOM 2998 N N . THR A 1 407 ? 7.305 8.035 -29.777 1.00 84.88 407 THR A N 1
ATOM 2999 C CA . THR A 1 407 ? 6.587 9.089 -29.042 1.00 84.88 407 THR A CA 1
ATOM 3000 C C . THR A 1 407 ? 7.565 10.098 -28.436 1.00 84.88 407 THR A C 1
ATOM 3002 O O . THR A 1 407 ? 8.566 9.733 -27.803 1.00 84.88 407 THR A O 1
ATOM 3005 N N . GLY A 1 408 ? 7.278 11.387 -28.632 1.00 86.69 408 GLY A N 1
ATOM 3006 C CA . GLY A 1 408 ? 8.112 12.487 -28.160 1.00 86.69 408 GLY A CA 1
ATOM 3007 C C . GLY A 1 408 ? 8.134 12.588 -26.634 1.00 86.69 408 GLY A C 1
ATOM 3008 O O . GLY A 1 408 ? 7.229 12.133 -25.939 1.00 86.69 408 GLY A O 1
ATOM 3009 N N . PHE A 1 409 ? 9.171 13.207 -26.065 1.00 85.12 409 PHE A N 1
ATOM 3010 C CA . PHE A 1 409 ? 9.260 13.395 -24.609 1.00 85.12 409 PHE A CA 1
ATOM 3011 C C . PHE A 1 409 ? 8.100 14.239 -24.046 1.00 85.12 409 PHE A C 1
ATOM 3013 O O . PHE A 1 409 ? 7.523 13.873 -23.025 1.00 85.12 409 PHE A O 1
ATOM 3020 N N . GLY A 1 410 ? 7.701 15.311 -24.742 1.00 89.19 410 GLY A N 1
ATOM 3021 C CA . GLY A 1 410 ? 6.575 16.157 -24.324 1.00 89.19 410 GLY A CA 1
ATOM 3022 C C . GLY A 1 410 ? 5.228 15.427 -24.326 1.00 89.19 410 GLY A C 1
ATOM 3023 O O . GLY A 1 410 ? 4.449 15.577 -23.390 1.00 89.19 410 GLY A O 1
ATOM 3024 N N . GLU A 1 411 ? 4.977 14.579 -25.325 1.00 89.12 411 GLU A N 1
ATOM 3025 C CA . GLU A 1 411 ? 3.753 13.769 -25.408 1.00 89.12 411 GLU A CA 1
ATOM 3026 C C . GLU A 1 411 ? 3.652 12.799 -24.227 1.00 89.12 411 GLU A C 1
ATOM 3028 O O . GLU A 1 411 ? 2.621 12.741 -23.560 1.00 89.12 411 GLU A O 1
ATOM 3033 N N . ARG A 1 412 ? 4.758 12.115 -23.897 1.00 88.62 412 ARG A N 1
ATOM 3034 C CA . ARG A 1 412 ? 4.835 11.207 -22.741 1.00 88.62 412 ARG A CA 1
ATOM 3035 C C . ARG A 1 412 ? 4.489 11.914 -21.430 1.00 88.62 412 ARG A C 1
ATOM 3037 O O . ARG A 1 412 ? 3.711 11.383 -20.639 1.00 88.62 412 ARG A O 1
ATOM 3044 N N . ILE A 1 413 ? 5.010 13.129 -21.228 1.00 90.88 413 ILE A N 1
ATOM 3045 C CA . ILE A 1 413 ? 4.686 13.958 -20.057 1.00 90.88 413 ILE A CA 1
ATOM 3046 C C . ILE A 1 413 ? 3.187 14.247 -20.001 1.00 90.88 413 ILE A C 1
ATOM 3048 O O . ILE A 1 413 ? 2.574 14.050 -18.956 1.00 90.88 413 ILE A O 1
ATOM 3052 N N . VAL A 1 414 ? 2.589 14.688 -21.111 1.00 92.19 414 VAL A N 1
ATOM 3053 C CA . VAL A 1 414 ? 1.163 15.043 -21.162 1.00 92.19 414 VAL A CA 1
ATOM 3054 C C . VAL A 1 414 ? 0.279 13.831 -20.871 1.00 92.19 414 VAL A C 1
ATOM 3056 O O . VAL A 1 414 ? -0.664 13.944 -20.090 1.00 92.19 414 VAL A O 1
ATOM 3059 N N . TYR A 1 415 ? 0.590 12.666 -21.446 1.00 92.81 415 TYR A N 1
ATOM 3060 C CA . TYR A 1 415 ? -0.215 11.453 -21.268 1.00 92.81 415 TYR A CA 1
ATOM 3061 C C . TYR A 1 415 ? -0.219 10.999 -19.806 1.00 92.81 415 TYR A C 1
ATOM 3063 O O . TYR A 1 415 ? -1.280 10.765 -19.223 1.00 92.81 415 TYR A O 1
ATOM 3071 N N . LEU A 1 416 ? 0.965 10.947 -19.191 1.00 91.75 416 LEU A N 1
ATOM 3072 C CA . LEU A 1 416 ? 1.132 10.558 -17.793 1.00 91.75 416 LEU A CA 1
ATOM 3073 C C . LEU A 1 416 ? 0.536 11.595 -16.836 1.00 91.75 416 LEU A C 1
ATOM 3075 O O . LEU A 1 416 ? -0.109 11.222 -15.858 1.00 91.75 416 LEU A O 1
ATOM 3079 N N . PHE A 1 417 ? 0.687 12.887 -17.132 1.00 93.94 417 PHE A N 1
ATOM 3080 C CA . PHE A 1 417 ? 0.111 13.965 -16.329 1.00 93.94 417 PHE A CA 1
ATOM 3081 C C . PHE A 1 417 ? -1.422 13.939 -16.337 1.00 93.94 417 PHE A C 1
ATOM 3083 O O . PHE A 1 417 ? -2.040 14.029 -15.276 1.00 93.94 417 PHE A O 1
ATOM 3090 N N . LEU A 1 418 ? -2.046 13.757 -17.507 1.00 93.94 418 LEU A N 1
ATOM 3091 C CA . LEU A 1 418 ? -3.503 13.632 -17.629 1.00 93.94 418 LEU A CA 1
ATOM 3092 C C . LEU A 1 418 ? -4.037 12.408 -16.885 1.00 93.94 418 LEU A C 1
ATOM 3094 O O . LEU A 1 418 ? -5.039 12.516 -16.174 1.00 93.94 418 LEU A O 1
ATOM 3098 N N . LEU A 1 419 ? -3.345 11.270 -17.000 1.00 91.94 419 LEU A N 1
ATOM 3099 C CA . LEU A 1 419 ? -3.683 10.084 -16.221 1.00 91.94 419 LEU A CA 1
ATOM 3100 C C . LEU A 1 419 ? -3.603 10.384 -14.718 1.00 91.94 419 LEU A C 1
ATOM 3102 O O . LEU A 1 419 ? -4.560 10.123 -13.993 1.00 91.94 419 LEU A O 1
ATOM 3106 N N . GLY A 1 420 ? -2.507 10.996 -14.260 1.00 90.62 420 GLY A N 1
ATOM 3107 C CA . GLY A 1 420 ? -2.314 11.379 -12.862 1.00 90.62 420 GLY A CA 1
ATOM 3108 C C . GLY A 1 420 ? -3.407 12.308 -12.326 1.00 90.62 420 GLY A C 1
ATOM 3109 O O . GLY A 1 420 ? -3.919 12.085 -11.230 1.00 90.62 420 GLY A O 1
ATOM 3110 N N . LEU A 1 421 ? -3.823 13.312 -13.106 1.00 92.19 421 LEU A N 1
ATOM 3111 C CA . LEU A 1 421 ? -4.943 14.186 -12.740 1.00 92.19 421 LEU A CA 1
ATOM 3112 C C . LEU A 1 421 ? -6.235 13.385 -12.533 1.00 92.19 421 LEU A C 1
ATOM 3114 O O . LEU A 1 421 ? -6.922 13.564 -11.527 1.00 92.19 421 LEU A O 1
ATOM 3118 N N . GLY A 1 422 ? -6.554 12.485 -13.467 1.00 89.19 422 GLY A N 1
ATOM 3119 C CA . GLY A 1 422 ? -7.739 11.637 -13.372 1.00 89.19 422 GLY A CA 1
ATOM 3120 C C . GLY A 1 422 ? -7.727 10.751 -12.130 1.00 89.19 422 GLY A C 1
ATOM 3121 O O . GLY A 1 422 ? -8.693 10.737 -11.366 1.00 89.19 422 GLY A O 1
ATOM 3122 N N . VAL A 1 423 ? -6.598 10.085 -11.883 1.00 87.31 423 VAL A N 1
ATOM 3123 C CA . VAL A 1 423 ? -6.386 9.257 -10.689 1.00 87.31 423 VAL A CA 1
ATOM 3124 C C . VAL A 1 423 ? -6.599 10.081 -9.418 1.00 87.31 423 VAL A C 1
ATOM 3126 O O . VAL A 1 423 ? -7.379 9.673 -8.557 1.00 87.31 423 VAL A O 1
ATOM 3129 N N . GLY A 1 424 ? -5.994 11.267 -9.306 1.00 84.31 424 GLY A N 1
ATOM 3130 C CA . GLY A 1 424 ? -6.129 12.116 -8.117 1.00 84.31 424 GLY A CA 1
ATOM 3131 C C . GLY A 1 424 ? -7.569 12.562 -7.828 1.00 84.31 424 GLY A C 1
ATOM 3132 O O . GLY A 1 424 ? -7.983 12.588 -6.669 1.00 84.31 424 GLY A O 1
ATOM 3133 N N . PHE A 1 425 ? -8.371 12.840 -8.862 1.00 83.06 425 PHE A N 1
ATOM 3134 C CA . PHE A 1 425 ? -9.775 13.229 -8.687 1.00 83.06 425 PHE A CA 1
ATOM 3135 C C . PHE A 1 425 ? -10.684 12.077 -8.226 1.00 83.06 425 PHE A C 1
ATOM 3137 O O . PHE A 1 425 ? -11.620 12.320 -7.461 1.00 83.06 425 PHE A O 1
ATOM 3144 N N . VAL A 1 426 ? -10.421 10.831 -8.643 1.00 79.25 426 VAL A N 1
ATOM 3145 C CA . VAL A 1 426 ? -11.273 9.677 -8.280 1.00 79.25 426 VAL A CA 1
ATOM 3146 C C . VAL A 1 426 ? -10.801 8.930 -7.035 1.00 79.25 426 VAL A C 1
ATOM 3148 O O . VAL A 1 426 ? -11.601 8.259 -6.391 1.00 79.25 426 VAL A O 1
ATOM 3151 N N . SER A 1 427 ? -9.535 9.061 -6.644 1.00 68.88 427 SER A N 1
ATOM 3152 C CA . SER A 1 427 ? -8.988 8.328 -5.490 1.00 68.88 427 SER A CA 1
ATOM 3153 C C . SER A 1 427 ? -9.694 8.652 -4.159 1.00 68.88 427 SER A C 1
ATOM 3155 O O . SER A 1 427 ? -9.620 7.873 -3.215 1.00 68.88 427 SER A O 1
ATOM 3157 N N . GLN A 1 428 ? -10.394 9.788 -4.067 1.00 62.69 428 GLN A N 1
ATOM 3158 C CA . GLN A 1 428 ? -11.000 10.295 -2.824 1.00 62.69 428 GLN A CA 1
ATOM 3159 C C . GLN A 1 428 ? -12.456 9.881 -2.566 1.00 62.6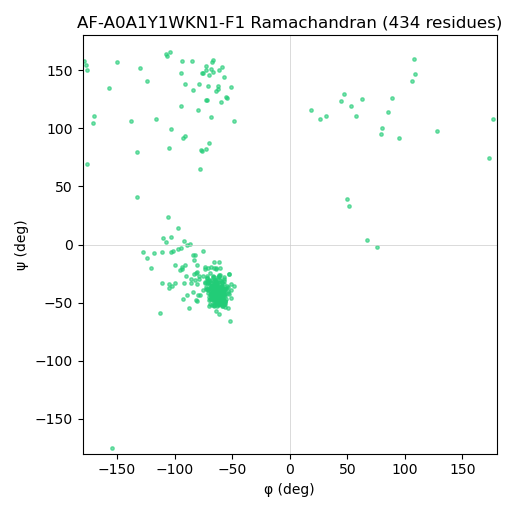9 428 GLN A C 1
ATOM 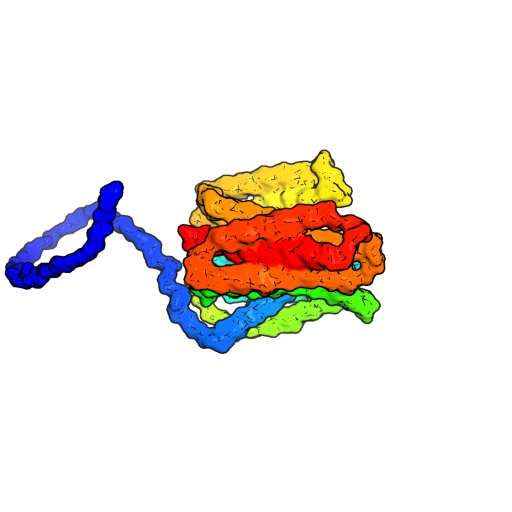3161 O O . GLN A 1 428 ? -12.781 9.503 -1.438 1.00 62.69 428 GLN A O 1
ATOM 3166 N N . PRO A 1 429 ? -13.372 9.986 -3.544 1.00 54.16 429 PRO A N 1
ATOM 3167 C CA . PRO A 1 429 ? -14.805 9.953 -3.240 1.00 54.16 429 PRO A CA 1
ATOM 3168 C C . PRO A 1 429 ? -15.436 8.597 -2.849 1.00 54.16 429 PRO A C 1
ATOM 3170 O O . PRO A 1 429 ? -16.480 8.625 -2.199 1.00 54.16 429 PRO A O 1
ATOM 3173 N N . PRO A 1 430 ? -14.873 7.417 -3.172 1.00 54.31 430 PRO A N 1
ATOM 3174 C CA . PRO A 1 430 ? -15.453 6.124 -2.792 1.00 54.31 430 PRO A CA 1
ATOM 3175 C C . PRO A 1 430 ? -15.622 5.923 -1.282 1.00 54.31 430 PRO A C 1
ATOM 3177 O O . PRO A 1 430 ? -16.606 5.330 -0.851 1.00 54.31 430 PRO A O 1
ATOM 3180 N N . LEU A 1 431 ? -14.717 6.482 -0.473 1.00 52.53 431 LEU A N 1
ATOM 3181 C CA . LEU A 1 431 ? -14.825 6.456 0.991 1.00 52.53 431 LEU A CA 1
ATOM 3182 C C . LEU A 1 431 ? -15.875 7.440 1.526 1.00 52.53 431 LEU A C 1
ATOM 3184 O O . LEU A 1 431 ? -16.453 7.184 2.577 1.00 52.53 431 LEU A O 1
ATOM 3188 N N . ALA A 1 432 ? -16.144 8.530 0.800 1.00 48.16 432 ALA A N 1
ATOM 3189 C CA . ALA A 1 432 ? -17.207 9.484 1.123 1.00 48.16 432 ALA A CA 1
ATOM 3190 C C . ALA A 1 432 ? -18.601 8.977 0.703 1.00 48.16 432 ALA A C 1
ATOM 3192 O O . ALA A 1 432 ? -19.596 9.336 1.315 1.00 48.16 432 ALA A O 1
ATOM 3193 N N . CYS A 1 433 ? -18.683 8.113 -0.315 1.00 47.06 433 CYS A N 1
ATOM 3194 C CA . CYS A 1 433 ? -19.941 7.470 -0.720 1.00 47.06 433 CYS A CA 1
ATOM 3195 C C . CYS A 1 433 ? -20.400 6.378 0.260 1.00 47.06 433 CYS A C 1
ATOM 3197 O O . CYS A 1 433 ? -21.555 5.979 0.217 1.00 47.06 433 CYS A O 1
ATOM 3199 N N . LEU A 1 434 ? -19.498 5.851 1.095 1.00 50.94 434 LEU A N 1
ATOM 3200 C CA . LEU A 1 434 ? -19.825 4.854 2.122 1.00 50.94 434 LEU A CA 1
ATOM 3201 C C . LEU A 1 434 ? -20.432 5.481 3.387 1.00 50.94 434 LEU A C 1
ATOM 3203 O O . LEU A 1 434 ? -21.018 4.757 4.186 1.00 50.94 434 LEU A O 1
ATOM 3207 N N . SER A 1 435 ? -20.275 6.796 3.576 1.00 41.72 435 SER A N 1
ATOM 3208 C CA . SER A 1 435 ? -20.834 7.547 4.707 1.00 41.72 435 SER A CA 1
ATOM 3209 C C . SER A 1 435 ? -22.159 8.256 4.384 1.00 41.72 435 SER A C 1
ATOM 3211 O O . SER A 1 435 ? -22.759 8.842 5.277 1.00 41.72 435 SER A O 1
ATOM 3213 N N . SER A 1 436 ? -22.622 8.194 3.129 1.00 38.78 436 SER A N 1
ATOM 3214 C CA . SER A 1 436 ? -23.919 8.708 2.652 1.00 38.78 436 SER A CA 1
ATOM 3215 C C . SER A 1 436 ? -24.889 7.576 2.349 1.00 38.78 436 SER A C 1
ATOM 3217 O O . SER A 1 436 ? -26.084 7.705 2.686 1.00 38.78 436 SER A O 1
#

InterPro domains:
  IPR011701 Major facilitator superfamily [PF07690] (65-435)
  IPR020846 Major facilitator superfamily domain [PS50850] (59-436)
  IPR036259 MFS transporter superfamily [G3DSA:1.20.1250.20] (311-436)
  IPR036259 MFS transporter superfamily [SSF103473] (48-434)